Protein 1ZC3 (pdb70)

Secondary structure (DSSP, 8-state):
---EEEEEEE-STTSSHHHHHHHHHHS---SS----SEEEEEEEEEETTEEEEEEEEEE-S--S-HHHHHHHHHT-SEEEEEEETT-HHHHHHHHHHHHHHHHHHT-TT--EEEEEE-GGGGGG--S-HHHHHHHHHHTT-EEEE--TTT-TTHHHHHHHHHHHHHHHHHH--/---EEEEEEEEEEETTT--EEEEEEEEEESSEEEEEEEE--TTS-EEEEEEEETTT-EEEEEPPBTTBSSEEEEEETTEEEEEE-SSHHHHHHHHHHHHHHHHHHHHH-/---EEEEEEE--TTSSHHHHHHHHHHS---SS----SEEEEEEEEEETTEEEEEEEEEE-S--S-HHHHHHHHHT-SEEEEEEETT-HHHHHTHHHHHHHHHHHHT-SS--EEEEEE-TT-GGG--S-HHHHHHHHHHHT-EEEE--TTT-TTHHHHHHHHHHHHHHHHHHH-/---EEEEEEEEEE-TTT--EEEEEEEEEESSEEEEEEEE--TT--EEEEEEEETTT-EEEEE--BTTB-SEEEEEETTEEEEEE-SSHHHHHHHHHHHHHHHHHHHTT-

Structure (mmCIF, N/CA/C/O backbone):
data_1ZC3
#
_entry.id   1ZC3
#
_cell.length_a   52.469
_cell.length_b   113.795
_cell.length_c   71.012
_cell.angle_alpha   90.00
_cell.angle_beta   102.86
_cell.angle_gamma   90.00
#
_symmetry.space_group_name_H-M   'P 1 21 1'
#
loop_
_entity.id
_entity.type
_entity.pdbx_description
1 polymer 'Ras-related protein Ral-A'
2 polymer 'exocyst complex protein Exo84'
3 non-polymer 'MAGNESIUM ION'
4 non-polymer 'PHOSPHOAMINOPHOSPHONIC ACID-GUANYLATE ESTER'
5 water water
#
loop_
_atom_site.group_PDB
_atom_site.id
_atom_site.type_symbol
_atom_site.label_atom_id
_atom_site.label_alt_id
_atom_site.label_comp_id
_atom_site.label_asym_id
_atom_site.label_entity_id
_atom_site.label_seq_id
_atom_site.pdbx_PDB_ins_code
_atom_site.Cartn_x
_atom_site.Cartn_y
_atom_site.Cartn_z
_atom_site.occupancy
_atom_site.B_iso_or_equiv
_atom_site.auth_seq_id
_atom_site.auth_comp_id
_atom_site.auth_asym_id
_atom_site.auth_atom_id
_atom_site.pdbx_PDB_model_num
ATOM 1 N N . SER A 1 3 ? 45.139 71.600 43.654 1.00 65.41 11 SER A N 1
ATOM 2 C CA . SER A 1 3 ? 45.657 70.426 42.883 1.00 64.30 11 SER A CA 1
ATOM 3 C C . SER A 1 3 ? 46.393 70.854 41.615 1.00 62.50 11 SER A C 1
ATOM 4 O O . SER A 1 3 ? 45.925 71.730 40.887 1.00 62.72 11 SER A O 1
ATOM 7 N N . LEU A 1 4 ? 47.544 70.232 41.360 1.00 59.46 12 LEU A N 1
ATOM 8 C CA . LEU A 1 4 ? 48.348 70.527 40.168 1.00 54.50 12 LEU A CA 1
ATOM 9 C C . LEU A 1 4 ? 47.514 70.439 38.875 1.00 49.84 12 LEU A C 1
ATOM 10 O O . LEU A 1 4 ? 46.767 69.481 38.668 1.00 51.65 12 LEU A O 1
ATOM 15 N N . ALA A 1 5 ? 47.636 71.440 38.008 1.00 42.52 13 ALA A N 1
ATOM 16 C CA . ALA A 1 5 ? 46.903 71.424 36.754 1.00 32.97 13 ALA A CA 1
ATOM 17 C C . ALA A 1 5 ? 47.482 70.269 35.924 1.00 29.90 13 ALA A C 1
ATOM 18 O O . ALA A 1 5 ? 48.536 69.712 36.257 1.00 23.94 13 ALA A O 1
ATOM 20 N N . LEU A 1 6 ? 46.780 69.913 34.855 1.00 24.69 14 LEU A N 1
ATOM 21 C CA . LEU A 1 6 ? 47.184 68.819 33.983 1.00 20.72 14 LEU A CA 1
ATOM 22 C C . LEU A 1 6 ? 46.935 69.244 32.536 1.00 22.45 14 LEU A C 1
ATOM 23 O O . LEU A 1 6 ? 45.800 69.483 32.141 1.00 22.75 14 LEU A O 1
ATOM 28 N N . HIS A 1 7 ? 48.004 69.362 31.759 1.00 20.06 15 HIS A N 1
ATOM 29 C CA . HIS A 1 7 ? 47.890 69.755 30.360 1.00 22.36 15 HIS A CA 1
ATOM 30 C C . HIS A 1 7 ? 48.108 68.532 29.490 1.00 21.43 15 HIS A C 1
ATOM 31 O O . HIS A 1 7 ? 49.183 67.931 29.500 1.00 22.02 15 HIS A O 1
ATOM 38 N N . LYS A 1 8 ? 47.088 68.180 28.719 1.00 22.78 16 LYS A N 1
ATOM 39 C CA . LYS A 1 8 ? 47.133 66.994 27.858 1.00 21.31 16 LYS A CA 1
ATOM 40 C C . LYS A 1 8 ? 47.586 67.310 26.441 1.00 22.30 16 LYS A C 1
ATOM 41 O O . LYS A 1 8 ? 46.873 67.985 25.684 1.00 21.95 16 LYS A O 1
ATOM 47 N N . VAL A 1 9 ? 48.771 66.816 26.086 1.00 18.81 17 VAL A N 1
ATOM 48 C CA . VAL A 1 9 ? 49.351 67.047 24.763 1.00 17.62 17 VAL A CA 1
ATOM 49 C C . VAL A 1 9 ? 49.250 65.799 23.893 1.00 20.63 17 VAL A C 1
ATOM 50 O O . VAL A 1 9 ? 49.450 64.680 24.381 1.00 20.51 17 VAL A O 1
ATOM 54 N N . ILE A 1 10 ? 48.958 65.993 22.609 1.00 18.97 18 ILE A N 1
ATOM 55 C CA . ILE A 1 10 ? 48.859 64.870 21.665 1.00 21.48 18 ILE A CA 1
ATOM 56 C C . ILE A 1 10 ? 49.869 65.087 20.552 1.00 22.29 18 ILE A C 1
ATOM 57 O O . ILE A 1 10 ? 49.875 66.153 19.919 1.00 20.58 18 ILE A O 1
ATOM 62 N N . MET A 1 11 ? 50.732 64.100 20.319 1.00 19.57 19 MET A N 1
ATOM 63 C CA . MET A 1 11 ? 51.709 64.210 19.237 1.00 23.24 19 MET A CA 1
ATOM 64 C C . MET A 1 11 ? 51.010 63.744 17.962 1.00 23.54 19 MET A C 1
ATOM 65 O O . MET A 1 11 ? 50.418 62.666 17.933 1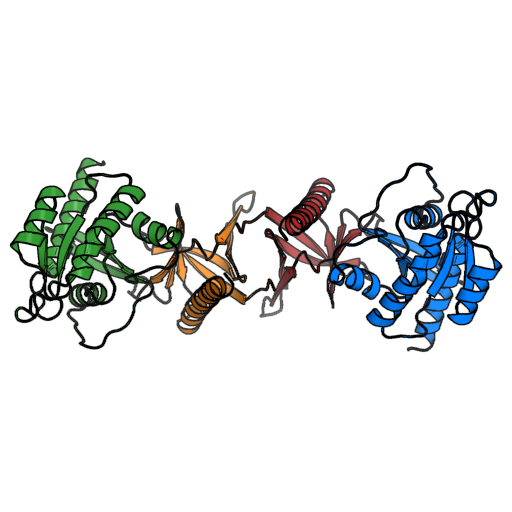.00 24.78 19 MET A O 1
ATOM 70 N N . VAL A 1 12 ? 51.065 64.556 16.915 1.00 26.35 20 VAL A N 1
ATOM 71 C CA . VAL A 1 12 ? 50.427 64.203 15.647 1.00 27.20 20 VAL A CA 1
ATOM 72 C C . VAL A 1 12 ? 51.410 64.390 14.492 1.00 28.83 20 VAL A C 1
ATOM 73 O O . VAL A 1 12 ? 52.253 65.294 14.531 1.00 28.60 20 VAL A O 1
ATOM 77 N N . GLY A 1 13 ? 51.306 63.525 13.480 1.00 28.94 21 GLY A N 1
ATOM 78 C CA . GLY A 1 13 ? 52.185 63.613 12.325 1.00 28.55 21 GLY A CA 1
ATOM 79 C C . GLY A 1 13 ? 52.435 62.284 11.631 1.00 30.12 21 GLY A C 1
ATOM 80 O O . GLY A 1 13 ? 52.244 61.227 12.228 1.00 29.03 21 GLY A O 1
ATOM 81 N N . SER A 1 14 ? 52.872 62.352 10.370 1.00 29.65 22 SER A N 1
ATOM 82 C CA . SER A 1 14 ? 53.160 61.170 9.559 1.00 29.84 22 SER A CA 1
ATOM 83 C C . SER A 1 14 ? 54.195 60.276 10.226 1.00 28.63 22 SER A C 1
ATOM 84 O O . SER A 1 14 ? 54.925 60.711 11.117 1.00 28.17 22 SER A O 1
ATOM 87 N N . GLY A 1 15 ? 54.263 59.029 9.770 1.00 30.29 23 GLY A N 1
ATOM 88 C CA . GLY A 1 15 ? 55.220 58.092 10.328 1.00 30.66 23 GLY A CA 1
ATOM 89 C C . GLY A 1 15 ? 56.648 58.562 10.119 1.00 33.58 23 GLY A C 1
ATOM 90 O O . GLY A 1 15 ? 56.981 59.126 9.073 1.00 31.84 23 GLY A O 1
ATOM 91 N N . GLY A 1 16 ? 57.491 58.352 11.127 1.00 32.83 24 GLY A N 1
ATOM 92 C CA . GLY A 1 16 ? 58.886 58.739 11.016 1.00 32.18 24 GLY A CA 1
ATOM 93 C C . GLY A 1 16 ? 59.284 60.197 11.213 1.00 29.21 24 GLY A C 1
ATOM 94 O O . GLY A 1 16 ? 60.475 60.495 11.231 1.00 31.17 24 GLY A O 1
ATOM 95 N N . VAL A 1 17 ? 58.336 61.113 11.368 1.00 25.85 25 VAL A N 1
ATOM 96 C CA . VAL A 1 17 ? 58.727 62.511 11.537 1.00 26.65 25 VAL A CA 1
ATOM 97 C C . VAL A 1 17 ? 59.467 62.842 12.839 1.00 26.66 25 VAL A C 1
ATOM 98 O O . VAL A 1 17 ? 60.082 63.903 12.938 1.00 28.65 25 VAL A O 1
ATOM 102 N N . GLY A 1 18 ? 59.406 61.954 13.831 1.00 28.23 26 GLY A N 1
ATOM 103 C CA . GLY A 1 18 ? 60.101 62.202 15.089 1.00 28.48 26 GLY A CA 1
ATOM 104 C C . GLY A 1 18 ? 59.207 62.494 16.290 1.00 30.07 26 GLY A C 1
ATOM 105 O O . GLY A 1 18 ? 59.645 63.107 17.266 1.00 26.77 26 GLY A O 1
ATOM 106 N N . LYS A 1 19 ? 57.954 62.053 16.237 1.00 28.74 27 LYS A N 1
ATOM 107 C CA . LYS A 1 19 ? 57.027 62.293 17.341 1.00 25.62 27 LYS A CA 1
ATOM 108 C C . LYS A 1 19 ? 57.540 61.637 18.633 1.00 26.21 27 LYS A C 1
ATOM 109 O O . LYS A 1 19 ? 57.554 62.260 19.700 1.00 21.21 27 LYS A O 1
ATOM 115 N N . SER A 1 20 ? 57.978 60.385 18.527 1.00 24.70 28 SER A N 1
ATOM 116 C CA . SER A 1 20 ? 58.472 59.668 19.697 1.00 26.73 28 SER A CA 1
ATOM 117 C C . SER A 1 20 ? 59.790 60.228 20.201 1.00 25.34 28 SER A C 1
ATOM 118 O O . SER A 1 20 ? 60.024 60.312 21.415 1.00 24.61 28 SER A O 1
ATOM 121 N N . ALA A 1 21 ? 60.655 60.608 19.266 1.00 24.59 29 ALA A N 1
ATOM 122 C CA . ALA A 1 21 ? 61.961 61.146 19.624 1.00 24.37 29 ALA A CA 1
ATOM 123 C C . ALA A 1 21 ? 61.805 62.459 20.385 1.00 22.47 29 ALA A C 1
ATOM 124 O O . ALA A 1 21 ? 62.499 62.695 21.363 1.00 21.89 29 ALA A O 1
ATOM 126 N N . LEU A 1 22 ? 60.893 63.314 19.932 1.00 21.19 30 LEU A N 1
ATOM 127 C CA . LEU A 1 22 ? 60.670 64.580 20.615 1.00 21.67 30 LEU A CA 1
ATOM 128 C C . LEU A 1 22 ? 60.185 64.303 22.041 1.00 21.72 30 LEU A C 1
ATOM 129 O O . LEU A 1 22 ? 60.666 64.912 23.002 1.00 21.18 30 LEU A O 1
ATOM 134 N N . THR A 1 23 ? 59.247 63.370 22.171 1.00 21.56 31 THR A N 1
ATOM 135 C CA . THR A 1 23 ? 58.681 63.007 23.467 1.00 21.59 31 THR A CA 1
ATOM 136 C C . THR A 1 23 ? 59.740 62.479 24.429 1.00 21.75 31 THR A C 1
ATOM 137 O O . THR A 1 23 ? 59.816 62.905 25.577 1.00 22.42 31 THR A O 1
ATOM 141 N N . LEU A 1 24 ? 60.554 61.546 23.948 1.00 22.06 32 LEU A N 1
ATOM 142 C CA . LEU A 1 24 ? 61.569 60.932 24.779 1.00 21.70 32 LEU A CA 1
ATOM 143 C C . LEU A 1 24 ? 62.706 61.877 25.140 1.00 19.45 32 LEU A C 1
ATOM 144 O O . LEU A 1 24 ? 63.313 61.736 26.205 1.00 18.34 32 LEU A O 1
ATOM 149 N N . GLN A 1 25 ? 63.007 62.827 24.265 1.00 22.51 33 GLN A N 1
ATOM 150 C CA . GLN A 1 25 ? 64.064 63.797 24.566 1.00 22.98 33 GLN A CA 1
ATOM 151 C C . GLN A 1 25 ? 63.539 64.681 25.695 1.00 23.52 33 GLN A C 1
ATOM 152 O O . GLN A 1 25 ? 64.232 64.948 26.678 1.00 25.46 33 GLN A O 1
ATOM 158 N N . PHE A 1 26 ? 62.298 65.135 25.550 1.00 24.50 34 PHE A N 1
ATOM 159 C CA . PHE A 1 26 ? 61.683 65.986 26.563 1.00 22.72 34 PHE A CA 1
ATOM 160 C C . PHE A 1 26 ? 61.533 65.275 27.919 1.00 21.21 34 PHE A C 1
ATOM 161 O O . PHE A 1 26 ? 61.861 65.830 28.968 1.00 21.42 34 PHE A O 1
ATOM 169 N N . MET A 1 27 ? 61.053 64.040 27.888 1.00 20.63 35 MET A N 1
ATOM 170 C CA . MET A 1 27 ? 60.829 63.259 29.102 1.00 22.33 35 MET A CA 1
ATOM 171 C C . MET A 1 27 ? 62.080 62.787 29.824 1.00 24.64 35 MET A C 1
ATOM 172 O O . MET A 1 27 ? 62.196 62.904 31.049 1.00 24.82 35 MET A O 1
ATOM 177 N N . TYR A 1 28 ? 63.012 62.239 29.059 1.00 26.22 36 TYR A N 1
ATOM 178 C CA . TYR A 1 28 ? 64.190 61.645 29.658 1.00 28.92 36 TYR A CA 1
ATOM 179 C C . TYR A 1 28 ? 65.551 62.119 29.184 1.00 30.93 36 TYR A C 1
ATOM 180 O O . TYR A 1 28 ? 66.566 61.546 29.573 1.00 27.35 36 TYR A O 1
ATOM 189 N N . ASP A 1 29 ? 65.584 63.154 28.355 1.00 30.18 37 ASP A N 1
ATOM 190 C CA . ASP A 1 29 ? 66.860 63.639 27.850 1.00 35.62 37 ASP A CA 1
ATOM 191 C C . ASP A 1 29 ? 67.612 62.593 27.046 1.00 36.46 37 ASP A C 1
ATOM 192 O O . ASP A 1 29 ? 68.835 62.619 27.010 1.00 35.25 37 ASP A O 1
ATOM 197 N N . GLU A 1 30 ? 66.896 61.679 26.401 1.00 36.49 38 GLU A N 1
ATOM 198 C CA . GLU A 1 30 ? 67.560 60.665 25.595 1.00 38.34 38 GLU A CA 1
ATOM 199 C C . GLU A 1 30 ? 67.148 60.714 24.117 1.00 39.99 38 GLU A C 1
ATOM 200 O O . GLU A 1 30 ? 66.082 61.235 23.770 1.00 36.11 38 GLU A O 1
ATOM 206 N N . PHE A 1 31 ? 68.010 60.175 23.255 1.00 37.21 39 PHE A N 1
ATOM 207 C CA . PHE A 1 31 ? 67.758 60.112 21.819 1.00 38.82 39 PHE A CA 1
ATOM 208 C C . PHE A 1 31 ? 68.539 58.960 21.215 1.00 41.50 39 PHE A C 1
ATOM 209 O O . PHE A 1 31 ? 69.736 58.820 21.464 1.00 41.87 39 PHE A O 1
ATOM 217 N N . VAL A 1 32 ? 67.857 58.136 20.428 1.00 41.44 40 VAL A N 1
ATOM 218 C CA . VAL A 1 32 ? 68.494 57.002 19.766 1.00 43.49 40 VAL A CA 1
ATOM 219 C C . VAL A 1 32 ? 68.246 57.096 18.268 1.00 44.53 40 VAL A C 1
ATOM 220 O O . VAL A 1 32 ? 67.201 57.572 17.824 1.00 40.81 40 VAL A O 1
ATOM 224 N N . GLU A 1 33 ? 69.210 56.631 17.488 1.00 46.66 41 GLU A N 1
ATOM 225 C CA . GLU A 1 33 ? 69.097 56.696 16.043 1.00 48.69 41 GLU A CA 1
ATOM 226 C C . GLU A 1 33 ? 68.156 55.645 15.448 1.00 49.41 41 GLU A C 1
ATOM 227 O O . GLU A 1 33 ? 67.583 55.863 14.385 1.00 47.33 41 GLU A O 1
ATOM 233 N N . ASP A 1 34 ? 67.965 54.521 16.13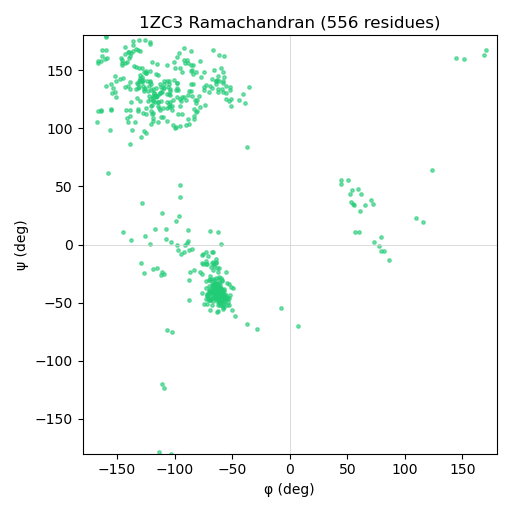3 1.00 52.14 42 ASP A N 1
ATOM 234 C CA . ASP A 1 34 ? 67.101 53.467 15.594 1.00 57.99 42 ASP A CA 1
ATOM 235 C C . ASP A 1 34 ? 65.596 53.738 15.647 1.00 58.02 42 ASP A C 1
ATOM 236 O O . ASP A 1 34 ? 65.062 54.159 16.671 1.00 59.90 42 ASP A O 1
ATOM 241 N N . TYR A 1 35 ? 64.928 53.479 14.524 1.00 57.45 43 TYR A N 1
ATOM 242 C CA . TYR A 1 35 ? 63.487 53.686 14.369 1.00 57.49 43 TYR A CA 1
ATOM 243 C C . TYR A 1 35 ? 62.705 52.624 15.144 1.00 56.57 43 TYR A C 1
ATOM 244 O O . TYR A 1 35 ? 63.036 51.442 15.104 1.00 58.75 43 TYR A O 1
ATOM 253 N N . GLU A 1 36 ? 61.653 53.055 15.831 1.00 55.64 44 GLU A N 1
ATOM 254 C CA . GLU A 1 36 ? 60.833 52.163 16.643 1.00 55.35 44 GLU A CA 1
ATOM 255 C C . GLU A 1 36 ? 59.337 52.474 16.489 1.00 52.67 44 GLU A C 1
ATOM 256 O O . GLU A 1 36 ? 58.774 53.226 17.280 1.00 48.49 44 GLU A O 1
ATOM 262 N N . PRO A 1 37 ? 58.677 51.887 15.472 1.00 51.10 45 PRO A N 1
ATOM 263 C CA . PRO A 1 37 ? 57.248 52.116 15.230 1.00 49.52 45 PRO A CA 1
ATOM 264 C C . PRO A 1 37 ? 56.426 52.073 16.513 1.00 45.67 45 PRO A C 1
ATOM 265 O O . PRO A 1 37 ? 56.454 51.103 17.269 1.00 45.59 45 PRO A O 1
ATOM 269 N N . THR A 1 38 ? 55.700 53.156 16.746 1.00 40.66 46 THR A N 1
ATOM 270 C CA . THR A 1 38 ? 54.882 53.306 17.944 1.00 35.70 46 THR A CA 1
ATOM 271 C C . THR A 1 38 ? 53.440 52.853 17.725 1.00 34.14 46 THR A C 1
ATOM 272 O O . THR A 1 38 ? 52.927 52.970 16.623 1.00 35.66 46 THR A O 1
ATOM 276 N N . LYS A 1 39 ? 52.797 52.337 18.773 1.00 34.08 47 LYS A N 1
ATOM 277 C CA . LYS A 1 39 ? 51.382 52.004 18.680 1.00 31.62 47 LYS A CA 1
ATOM 278 C C . LYS A 1 39 ? 50.717 53.174 19.408 1.00 28.57 47 LYS A C 1
ATOM 279 O O . LYS A 1 39 ? 50.169 54.071 18.771 1.00 28.69 47 LYS A O 1
ATOM 285 N N . ALA A 1 40 ? 50.799 53.171 20.743 1.00 26.85 48 ALA A N 1
ATOM 286 C CA . ALA A 1 40 ? 50.224 54.240 21.577 1.00 26.10 48 ALA A CA 1
ATOM 287 C C . ALA A 1 40 ? 50.807 54.185 22.989 1.00 22.90 48 ALA A C 1
ATOM 288 O O . ALA A 1 40 ? 50.603 53.214 23.720 1.00 20.67 48 ALA A O 1
ATOM 290 N N . ASP A 1 41 ? 51.535 55.235 23.360 1.00 22.71 49 ASP A N 1
ATOM 291 C CA . ASP A 1 41 ? 52.166 55.323 24.680 1.00 22.33 49 ASP A CA 1
ATOM 292 C C . ASP A 1 41 ? 51.801 56.639 25.362 1.00 22.68 49 ASP A C 1
ATOM 293 O O . ASP A 1 41 ? 51.767 57.679 24.714 1.00 21.43 49 ASP A O 1
ATOM 298 N N . SER A 1 42 ? 51.546 56.569 26.668 1.00 20.04 50 SER A N 1
ATOM 299 C CA . SER A 1 42 ? 51.174 57.733 27.475 1.00 24.02 50 SER A CA 1
ATOM 300 C C . SER A 1 42 ? 52.288 58.037 28.475 1.00 21.62 50 SER A C 1
ATOM 301 O O . SER A 1 42 ? 52.768 57.139 29.175 1.00 21.16 50 SER A O 1
ATOM 304 N N . TYR A 1 43 ? 52.697 59.301 28.529 1.00 19.90 51 TYR A N 1
ATOM 305 C CA . TYR A 1 43 ? 53.763 59.741 29.428 1.00 20.79 51 TYR A CA 1
ATOM 306 C C . TYR A 1 43 ? 53.248 60.885 30.298 1.00 23.98 51 TYR A C 1
ATOM 307 O O . TYR A 1 43 ? 52.403 61.670 29.854 1.00 23.89 51 TYR A O 1
ATOM 316 N N . ARG A 1 44 ? 53.739 60.973 31.534 1.00 20.66 52 ARG A N 1
ATOM 317 C CA . ARG A 1 44 ? 53.336 62.070 32.411 1.00 26.47 52 ARG A CA 1
ATOM 318 C C . ARG A 1 44 ? 54.559 62.575 33.181 1.00 27.52 52 ARG A C 1
ATOM 319 O O . ARG A 1 44 ? 55.405 61.786 33.605 1.00 29.42 52 ARG A O 1
ATOM 327 N N . LYS A 1 45 ? 54.667 63.890 33.343 1.00 23.93 53 LYS A N 1
ATOM 328 C CA . LYS A 1 45 ? 55.827 64.459 34.026 1.00 26.23 53 LYS A CA 1
ATOM 329 C C . LYS A 1 45 ? 55.465 65.719 34.786 1.00 25.74 53 LYS A C 1
ATOM 330 O O . LYS A 1 45 ? 54.650 66.527 34.323 1.00 22.22 53 LYS A O 1
ATOM 336 N N . LYS A 1 46 ? 56.073 65.889 35.955 1.00 24.87 54 LYS A N 1
ATOM 337 C CA . LYS A 1 46 ? 55.824 67.081 36.749 1.00 30.27 54 LYS A CA 1
ATOM 338 C C . LYS A 1 46 ? 56.803 68.141 36.274 1.00 27.89 54 LYS A C 1
ATOM 339 O O . LYS A 1 46 ? 57.982 67.871 36.112 1.00 29.52 54 LYS A O 1
ATOM 345 N N . VAL A 1 47 ? 56.304 69.339 36.018 1.00 24.33 55 VAL A N 1
ATOM 346 C CA . VAL A 1 47 ? 57.163 70.419 35.569 1.00 24.72 55 VAL A CA 1
ATOM 347 C C . VAL A 1 47 ? 56.726 71.698 36.246 1.00 25.46 55 VAL A C 1
ATOM 348 O O . VAL A 1 47 ? 55.640 71.764 36.828 1.00 22.38 55 VAL A O 1
ATOM 352 N N . VAL A 1 48 ? 57.580 72.711 36.179 1.00 23.28 56 VAL A N 1
ATOM 353 C CA . VAL A 1 48 ? 57.243 73.992 36.768 1.00 24.37 56 VAL A CA 1
ATOM 354 C C . VAL A 1 48 ? 56.936 74.900 35.592 1.00 25.15 56 VAL A C 1
ATOM 355 O O . VAL A 1 48 ? 57.800 75.141 34.742 1.00 23.62 56 VAL A O 1
ATOM 359 N N . LEU A 1 49 ? 55.696 75.374 35.530 1.00 23.51 57 LEU A N 1
ATOM 360 C CA . LEU A 1 49 ? 55.266 76.255 34.450 1.00 24.13 57 LEU A CA 1
ATOM 361 C C . LEU A 1 49 ? 55.006 77.636 35.046 1.00 24.85 57 LEU A C 1
ATOM 362 O O . LEU A 1 49 ? 54.051 77.819 35.798 1.00 23.48 57 LEU A O 1
ATOM 367 N N . ASP A 1 50 ? 55.868 78.594 34.712 1.00 26.77 58 ASP A N 1
ATOM 368 C CA . ASP A 1 50 ? 55.749 79.966 35.204 1.00 28.50 58 ASP A CA 1
ATOM 369 C C . ASP A 1 50 ? 55.442 80.043 36.687 1.00 27.39 58 ASP A C 1
ATOM 370 O O . ASP A 1 50 ? 54.457 80.652 37.106 1.00 29.90 58 ASP A O 1
ATOM 375 N N . GLY A 1 51 ? 56.295 79.400 37.473 1.00 27.01 59 GLY A N 1
ATOM 376 C CA . GLY A 1 51 ? 56.139 79.412 38.910 1.00 27.52 59 GLY A CA 1
ATOM 377 C C . GLY A 1 51 ? 55.228 78.352 39.490 1.00 28.71 59 GLY A C 1
ATOM 378 O O . GLY A 1 51 ? 55.256 78.133 40.693 1.00 30.06 59 GLY A O 1
ATOM 379 N N . GLU A 1 52 ? 54.438 77.687 38.653 1.00 29.37 60 GLU A N 1
ATOM 380 C CA . GLU A 1 52 ? 53.496 76.670 39.133 1.00 32.01 60 GLU A CA 1
ATOM 381 C C . GLU A 1 52 ? 53.917 75.233 38.854 1.00 28.46 60 GLU A C 1
ATOM 382 O O . GLU A 1 52 ? 54.357 74.912 37.762 1.00 28.43 60 GLU A O 1
ATOM 388 N N . GLU A 1 53 ? 53.775 74.369 39.847 1.00 28.50 61 GLU A N 1
ATOM 389 C CA . GLU A 1 53 ? 54.095 72.960 39.661 1.00 30.32 61 GLU A CA 1
ATOM 390 C C . GLU A 1 53 ? 52.874 72.365 38.967 1.00 27.56 61 GLU A C 1
ATOM 391 O O . GLU A 1 53 ? 51.789 72.351 39.534 1.00 24.60 61 GLU A O 1
ATOM 397 N N . VAL A 1 54 ? 53.040 71.904 37.736 1.00 26.95 62 VAL A N 1
ATOM 398 C CA . VAL A 1 54 ? 51.924 71.317 37.002 1.00 24.61 62 VAL A CA 1
ATOM 399 C C . VAL A 1 54 ? 52.378 69.980 36.420 1.00 23.91 62 VAL A C 1
ATOM 400 O O . VAL A 1 54 ? 53.552 69.598 36.549 1.00 20.74 62 VAL A O 1
ATOM 404 N N . GLN A 1 55 ? 51.452 69.264 35.793 1.00 20.00 63 GLN A N 1
ATOM 405 C CA . GLN A 1 55 ? 51.807 68.007 35.168 1.00 21.69 63 GLN A CA 1
ATOM 406 C C . GLN A 1 55 ? 51.466 68.074 33.695 1.00 21.35 63 GLN A C 1
ATOM 407 O O . GLN A 1 55 ? 50.436 68.632 33.306 1.00 18.97 63 GLN A O 1
ATOM 413 N N . ILE A 1 56 ? 52.339 67.511 32.869 1.00 18.02 64 ILE A N 1
ATOM 414 C CA . ILE A 1 56 ? 52.070 67.488 31.444 1.00 17.21 64 ILE A CA 1
ATOM 415 C C . ILE A 1 56 ? 51.863 66.015 31.114 1.00 19.04 64 ILE A C 1
ATOM 416 O O . ILE A 1 56 ? 52.560 65.164 31.653 1.00 17.74 64 ILE A O 1
ATOM 421 N N . ASP A 1 57 ? 50.869 65.723 30.284 1.00 16.44 65 ASP A N 1
ATOM 422 C CA . ASP A 1 57 ? 50.583 64.349 29.868 1.00 20.75 65 ASP A CA 1
ATOM 423 C C . ASP A 1 57 ? 50.790 64.339 28.352 1.00 18.72 65 ASP A C 1
ATOM 424 O O . ASP A 1 57 ? 50.282 65.205 27.647 1.00 19.52 65 ASP A O 1
ATOM 429 N N . ILE A 1 58 ? 51.557 63.385 27.847 1.00 18.96 66 ILE A N 1
ATOM 430 C CA . ILE A 1 58 ? 51.811 63.337 26.409 1.00 19.37 66 ILE A CA 1
ATOM 431 C C . ILE A 1 58 ? 51.382 61.989 25.831 1.00 21.35 66 ILE A C 1
ATOM 432 O O . ILE A 1 58 ? 51.819 60.943 26.307 1.00 19.25 66 ILE A O 1
ATOM 437 N N . LEU A 1 59 ? 50.505 62.026 24.833 1.00 19.31 67 LEU A N 1
ATOM 438 C CA . LEU A 1 59 ? 50.056 60.810 24.181 1.00 19.98 67 LEU A CA 1
ATOM 439 C C . LEU A 1 59 ? 50.828 60.763 22.871 1.00 21.60 67 LEU A C 1
ATOM 440 O O . LEU A 1 59 ? 50.737 61.666 22.046 1.00 20.36 67 LEU A O 1
ATOM 445 N N . ASP A 1 60 ? 51.607 59.705 22.717 1.00 21.22 68 ASP A N 1
ATOM 446 C CA . ASP A 1 60 ? 52.445 59.495 21.559 1.00 23.11 68 ASP A CA 1
ATOM 447 C C . ASP A 1 60 ? 51.902 58.275 20.821 1.00 25.90 68 ASP A C 1
ATOM 448 O O . ASP A 1 60 ? 51.888 57.178 21.373 1.00 26.03 68 ASP A O 1
ATOM 453 N N . THR A 1 61 ? 51.459 58.461 19.584 1.00 25.23 69 THR A N 1
ATOM 454 C CA . THR A 1 61 ? 50.898 57.347 18.828 1.00 29.81 69 THR A CA 1
ATOM 455 C C . THR A 1 61 ? 51.469 57.241 17.424 1.00 29.96 69 THR A C 1
ATOM 456 O O . THR A 1 61 ? 52.127 58.159 16.939 1.00 28.12 69 THR A O 1
ATOM 460 N N . ALA A 1 62 ? 51.200 56.109 16.778 1.00 32.34 70 ALA A N 1
ATOM 461 C CA . ALA A 1 62 ? 51.674 55.841 15.417 1.00 34.08 70 ALA A CA 1
ATOM 462 C C . ALA A 1 62 ? 51.196 56.898 14.437 1.00 32.33 70 ALA A C 1
ATOM 463 O O . ALA A 1 62 ? 50.114 57.464 14.595 1.00 33.99 70 ALA A O 1
ATOM 465 N N . GLY A 1 63 ? 52.005 57.161 13.418 1.00 31.37 71 GLY A N 1
ATOM 466 C CA . GLY A 1 63 ? 51.626 58.152 12.431 1.00 34.03 71 GLY A CA 1
ATOM 467 C C . GLY A 1 63 ? 50.451 57.682 11.593 1.00 41.24 71 GLY A C 1
ATOM 468 O O . GLY A 1 63 ? 49.756 58.482 10.972 1.00 42.29 71 GLY A O 1
ATOM 469 N N . LEU A 1 64 ? 50.213 56.378 11.593 1.00 44.34 72 LEU A N 1
ATOM 470 C CA . LEU A 1 64 ? 49.125 55.810 10.810 1.00 48.31 72 LEU A CA 1
ATOM 471 C C . LEU A 1 64 ? 48.235 54.876 11.622 1.00 44.76 72 LEU A C 1
ATOM 472 O O . LEU A 1 64 ? 48.723 53.918 12.205 1.00 43.79 72 LEU A O 1
ATOM 477 N N . GLU A 1 65 ? 46.936 55.162 11.666 1.00 45.05 73 GLU A N 1
ATOM 478 C CA . GLU A 1 65 ? 45.991 54.294 12.372 1.00 46.27 73 GLU A CA 1
ATOM 479 C C . GLU A 1 65 ? 44.929 53.846 11.384 1.00 46.04 73 GLU A C 1
ATOM 480 O O . GLU A 1 65 ? 44.311 54.667 10.707 1.00 46.69 73 GLU A O 1
ATOM 486 N N . ASP A 1 66 ? 44.722 52.536 11.314 1.00 47.10 74 ASP A N 1
ATOM 487 C CA . ASP A 1 66 ? 43.757 51.947 10.392 1.00 48.49 74 ASP A CA 1
ATOM 488 C C . ASP A 1 66 ? 42.329 52.444 10.545 1.00 45.72 74 ASP A C 1
ATOM 489 O O . ASP A 1 66 ? 41.667 52.744 9.547 1.00 46.50 74 ASP A O 1
ATOM 494 N N . TYR A 1 67 ? 41.853 52.525 11.785 1.00 39.58 75 TYR A N 1
ATOM 495 C CA . TYR A 1 67 ? 40.488 52.951 12.031 1.00 33.99 75 TYR A CA 1
ATOM 496 C C . TYR A 1 67 ? 40.357 54.413 12.402 1.00 34.64 75 TYR A C 1
ATOM 497 O O . TYR A 1 67 ? 40.997 54.883 13.344 1.00 37.44 75 TYR A O 1
ATOM 506 N N . ALA A 1 68 ? 39.504 55.123 11.670 1.00 32.12 76 ALA A N 1
ATOM 507 C CA . ALA A 1 68 ? 39.263 56.535 11.920 1.00 31.78 76 ALA A CA 1
ATOM 508 C C . ALA A 1 68 ? 38.679 56.748 13.315 1.00 31.81 76 ALA A C 1
ATOM 509 O O . ALA A 1 68 ? 39.017 57.721 13.994 1.00 29.31 76 ALA A O 1
ATOM 511 N N . ALA A 1 69 ? 37.809 55.837 13.747 1.00 28.68 77 ALA A N 1
ATOM 512 C CA . ALA A 1 69 ? 37.187 55.956 15.063 1.00 28.59 77 ALA A CA 1
ATOM 513 C C . ALA A 1 69 ? 38.229 55.907 16.182 1.00 25.09 77 ALA A C 1
ATOM 514 O O . ALA A 1 69 ? 38.089 56.598 17.185 1.00 26.14 77 ALA A O 1
ATOM 516 N N . ILE A 1 70 ? 39.262 55.092 16.006 1.00 24.85 78 ILE A N 1
ATOM 517 C CA . ILE A 1 70 ? 40.315 54.975 17.011 1.00 27.22 78 ILE A CA 1
ATOM 518 C C . ILE A 1 70 ? 41.130 56.270 17.044 1.00 29.08 78 ILE A C 1
ATOM 519 O O . ILE A 1 70 ? 41.389 56.824 18.113 1.00 25.51 78 ILE A O 1
ATOM 524 N N . ARG A 1 71 ? 41.519 56.748 15.866 1.00 27.50 79 ARG A N 1
ATOM 525 C CA . ARG A 1 71 ? 42.284 57.982 15.755 1.00 29.42 79 ARG A CA 1
ATOM 526 C C . ARG A 1 71 ? 41.533 59.124 16.442 1.00 28.89 79 ARG A C 1
ATOM 527 O O . ARG A 1 71 ? 42.124 59.894 17.205 1.00 30.86 79 ARG A O 1
ATOM 535 N N . ASP A 1 72 ? 40.233 59.225 16.182 1.00 24.60 80 ASP A N 1
ATOM 536 C CA . ASP A 1 72 ? 39.408 60.264 16.791 1.00 26.39 80 ASP A CA 1
ATOM 537 C C . ASP A 1 72 ? 39.421 60.162 18.317 1.00 24.07 80 ASP A C 1
ATOM 538 O O . ASP A 1 72 ? 39.390 61.181 19.017 1.00 25.23 80 ASP A O 1
ATOM 543 N N . ASN A 1 73 ? 39.436 58.938 18.836 1.00 24.68 81 ASN A N 1
ATOM 544 C CA . ASN A 1 73 ? 39.456 58.763 20.284 1.00 25.75 81 ASN A CA 1
ATOM 545 C C . ASN A 1 73 ? 40.779 59.285 20.871 1.00 26.49 81 ASN A C 1
ATOM 546 O O . ASN A 1 73 ? 40.801 59.864 21.960 1.00 27.92 81 ASN A O 1
ATOM 551 N N . TYR A 1 74 ? 41.873 59.103 20.141 1.00 26.83 82 TYR A N 1
ATOM 552 C CA . TYR A 1 74 ? 43.165 59.624 20.584 1.00 27.03 82 TYR A CA 1
ATOM 553 C C . TYR A 1 74 ? 43.088 61.152 20.663 1.00 29.28 82 TYR A C 1
ATOM 554 O O . TYR A 1 74 ? 43.365 61.760 21.697 1.00 26.76 82 TYR A O 1
ATOM 563 N N . PHE A 1 75 ? 42.741 61.757 19.529 1.00 27.91 83 PHE A N 1
ATOM 564 C CA . PHE A 1 75 ? 42.638 63.206 19.400 1.00 28.05 83 PHE A CA 1
ATOM 565 C C . PHE A 1 75 ? 41.698 63.824 20.422 1.00 29.20 83 PHE A C 1
ATOM 566 O O . PHE A 1 75 ? 42.015 64.842 21.037 1.00 27.34 83 PHE A O 1
ATOM 574 N N . ARG A 1 76 ? 40.536 63.200 20.601 1.00 27.13 84 ARG A N 1
ATOM 575 C CA . ARG A 1 76 ? 39.528 63.701 21.521 1.00 28.71 84 ARG A CA 1
ATOM 576 C C . ARG A 1 76 ? 39.988 63.761 22.974 1.00 26.62 84 ARG A C 1
ATOM 577 O O . ARG A 1 76 ? 39.505 64.586 23.745 1.00 27.60 84 ARG A O 1
ATOM 585 N N . SER A 1 77 ? 40.917 62.891 23.352 1.00 22.08 85 SER A N 1
ATOM 586 C CA . SER A 1 77 ? 41.409 62.874 24.725 1.00 22.54 85 SER A CA 1
ATOM 587 C C . SER A 1 77 ? 42.379 64.034 24.983 1.00 22.94 85 SER A C 1
ATOM 588 O O . SER A 1 77 ? 42.751 64.284 26.121 1.00 25.91 85 SER A O 1
ATOM 591 N N . GLY A 1 78 ? 42.774 64.745 23.933 1.00 24.69 86 GLY A N 1
ATOM 592 C CA . GLY A 1 78 ? 43.736 65.821 24.103 1.00 21.56 86 GLY A CA 1
ATOM 593 C C . GLY A 1 78 ? 43.216 67.236 24.211 1.00 25.40 86 GLY A C 1
ATOM 594 O O . GLY A 1 78 ? 42.082 67.538 23.825 1.00 21.35 86 GLY A O 1
ATOM 595 N N . GLU A 1 79 ? 44.064 68.115 24.740 1.00 23.89 87 GLU A N 1
ATOM 596 C CA . GLU A 1 79 ? 43.714 69.523 24.913 1.00 25.25 87 GLU A CA 1
ATOM 597 C C . GLU A 1 79 ? 44.536 70.398 23.973 1.00 24.99 87 GLU A C 1
ATOM 598 O O . GLU A 1 79 ? 44.111 71.491 23.596 1.00 27.25 87 GLU A O 1
ATOM 604 N N . GLY A 1 80 ? 45.714 69.911 23.596 1.00 21.68 88 GLY A N 1
ATOM 605 C CA . GLY A 1 80 ? 46.588 70.663 22.714 1.00 19.13 88 GLY A CA 1
ATOM 606 C C . GLY A 1 80 ? 47.342 69.711 21.819 1.00 18.70 88 GLY A C 1
ATOM 607 O O . GLY A 1 80 ? 47.542 68.549 22.163 1.00 20.13 88 GLY A O 1
ATOM 608 N N . PHE A 1 81 ? 47.794 70.203 20.679 1.00 20.34 89 PHE A N 1
ATOM 609 C CA . PHE A 1 81 ? 48.460 69.342 19.726 1.00 19.61 89 PHE A CA 1
ATOM 610 C C . PHE A 1 81 ? 49.769 69.859 19.154 1.00 21.90 89 PHE A C 1
ATOM 611 O O . PHE A 1 81 ? 49.882 71.024 18.832 1.00 25.21 89 PHE A O 1
ATOM 619 N N . LEU A 1 82 ? 50.744 68.971 19.021 1.00 20.36 90 LEU A N 1
ATOM 620 C CA . LEU A 1 82 ? 52.008 69.306 18.389 1.00 23.50 90 LEU A CA 1
ATOM 621 C C . LEU A 1 82 ? 51.897 68.601 17.046 1.00 25.92 90 LEU A C 1
ATOM 622 O O . LEU A 1 82 ? 51.962 67.368 16.976 1.00 26.00 90 LEU A O 1
ATOM 627 N N . CYS A 1 83 ? 51.691 69.380 15.992 1.00 24.95 91 CYS A N 1
ATOM 628 C CA . CYS A 1 83 ? 51.554 68.818 14.655 1.00 27.76 91 CYS A CA 1
ATOM 629 C C . CYS A 1 83 ? 52.948 68.778 14.073 1.00 25.45 91 CYS A C 1
ATOM 630 O O . CYS A 1 83 ? 53.490 69.799 13.648 1.00 28.01 91 CYS A O 1
ATOM 633 N N . VAL A 1 84 ? 53.523 67.587 14.070 1.00 26.50 92 VAL A N 1
ATOM 634 C CA . VAL A 1 84 ? 54.884 67.399 13.612 1.00 25.44 92 VAL A CA 1
ATOM 635 C C . VAL A 1 84 ? 55.074 66.904 12.185 1.00 28.42 92 VAL A C 1
ATOM 636 O O . VAL A 1 84 ? 54.361 66.028 11.714 1.00 28.10 92 VAL A O 1
ATOM 640 N N . PHE A 1 85 ? 56.056 67.488 11.509 1.00 28.11 93 PHE A N 1
ATOM 641 C CA . PHE A 1 85 ? 56.426 67.088 10.165 1.00 30.70 93 PHE A CA 1
ATOM 642 C C . PHE A 1 85 ? 57.951 67.190 10.144 1.00 31.41 93 PHE A C 1
ATOM 643 O O . PHE A 1 85 ? 58.549 67.876 10.978 1.00 31.37 93 PHE A O 1
ATOM 651 N N . SER A 1 86 ? 58.580 66.466 9.235 1.00 32.53 94 SER A N 1
ATOM 652 C CA . SER A 1 86 ? 60.031 66.487 9.125 1.00 33.62 94 SER A CA 1
ATOM 653 C C . SER A 1 86 ? 60.416 67.429 7.995 1.00 33.60 94 SER A C 1
ATOM 654 O O . SER A 1 86 ? 59.845 67.363 6.904 1.00 31.46 94 SER A O 1
ATOM 657 N N . ILE A 1 87 ? 61.377 68.309 8.252 1.00 30.05 95 ILE A N 1
ATOM 658 C CA . ILE A 1 87 ? 61.793 69.245 7.220 1.00 32.66 95 ILE A CA 1
ATOM 659 C C . ILE A 1 87 ? 62.451 68.547 6.028 1.00 33.44 95 ILE A C 1
ATOM 660 O O . ILE A 1 87 ? 62.572 69.132 4.953 1.00 35.61 95 ILE A O 1
ATOM 665 N N . THR A 1 88 ? 62.870 67.299 6.219 1.00 33.99 96 THR A N 1
ATOM 666 C CA . THR A 1 88 ? 63.524 66.544 5.156 1.00 36.23 96 THR A CA 1
ATOM 667 C C . THR A 1 88 ? 62.530 65.791 4.266 1.00 38.82 96 THR A C 1
ATOM 668 O O . THR A 1 88 ? 62.916 65.171 3.279 1.00 40.52 96 THR A O 1
ATOM 672 N N . GLU A 1 89 ? 61.249 65.839 4.610 1.00 40.67 97 GLU A N 1
ATOM 673 C CA . GLU A 1 89 ? 60.257 65.130 3.819 1.00 41.41 97 GLU A CA 1
ATOM 674 C C . GLU A 1 89 ? 59.031 65.998 3.537 1.00 40.52 97 GLU A C 1
ATOM 675 O O . GLU A 1 89 ? 58.192 66.231 4.414 1.00 38.42 97 GLU A O 1
ATOM 681 N N . MET A 1 90 ? 58.939 66.477 2.301 1.00 36.75 98 MET A N 1
ATOM 682 C CA . MET A 1 90 ? 57.838 67.330 1.880 1.00 36.91 98 MET A CA 1
ATOM 683 C C . MET A 1 90 ? 56.454 66.682 2.029 1.00 34.31 98 MET A C 1
ATOM 684 O O . MET A 1 90 ? 55.473 67.374 2.289 1.00 36.98 98 MET A O 1
ATOM 689 N N . GLU A 1 91 ? 56.362 65.364 1.886 1.00 34.90 99 GLU A N 1
ATOM 690 C CA . GLU A 1 91 ? 55.061 64.710 2.020 1.00 37.19 99 GLU A CA 1
ATOM 691 C C . GLU A 1 91 ? 54.533 64.755 3.458 1.00 36.00 99 GLU A C 1
ATOM 692 O O . GLU A 1 91 ? 53.322 64.813 3.673 1.00 34.18 99 GLU A O 1
ATOM 698 N N . SER A 1 92 ? 55.435 64.744 4.441 1.00 34.06 100 SER A N 1
ATOM 699 C CA . SER A 1 92 ? 55.019 64.830 5.845 1.00 31.96 100 SER A CA 1
ATOM 700 C C . SER A 1 92 ? 54.447 66.230 6.059 1.00 29.47 100 SER A C 1
ATOM 701 O O . SER A 1 92 ? 53.482 66.418 6.810 1.00 28.95 100 SER A O 1
ATOM 704 N N . PHE A 1 93 ? 55.029 67.210 5.369 1.00 26.38 101 PHE A N 1
ATOM 705 C CA . PHE A 1 93 ? 54.564 68.582 5.468 1.00 30.43 101 PHE A CA 1
ATOM 706 C C . PHE A 1 93 ? 53.181 68.706 4.844 1.00 33.40 101 PHE A C 1
ATOM 707 O O . PHE A 1 93 ? 52.311 69.415 5.359 1.00 34.78 101 PHE A O 1
ATOM 715 N N . ALA A 1 94 ? 52.983 68.005 3.733 1.00 36.12 102 ALA A N 1
ATOM 716 C CA . ALA A 1 94 ? 51.701 68.037 3.038 1.00 38.01 102 ALA A CA 1
ATOM 717 C C . ALA A 1 94 ? 50.632 67.375 3.903 1.00 37.55 102 ALA A C 1
ATOM 718 O O . ALA A 1 94 ? 49.482 67.815 3.938 1.00 37.66 102 ALA A O 1
ATOM 720 N N . ALA A 1 95 ? 51.030 66.332 4.622 1.00 35.27 103 ALA A N 1
ATOM 721 C CA . ALA A 1 95 ? 50.105 65.604 5.476 1.00 35.81 103 ALA A CA 1
ATOM 722 C C . ALA A 1 95 ? 49.515 66.421 6.631 1.00 34.99 103 ALA A C 1
ATOM 723 O O . ALA A 1 95 ? 48.466 66.067 7.169 1.00 35.38 103 ALA A O 1
ATOM 725 N N . THR A 1 96 ? 50.167 67.516 7.009 1.00 33.19 104 THR A N 1
ATOM 726 C CA . THR A 1 96 ? 49.681 68.308 8.133 1.00 32.85 104 THR A CA 1
ATOM 727 C C . THR A 1 96 ? 48.291 68.898 7.934 1.00 35.41 104 THR A C 1
ATOM 728 O O . THR A 1 96 ? 47.527 69.033 8.889 1.00 34.51 104 THR A O 1
ATOM 732 N N . ALA A 1 97 ? 47.954 69.252 6.700 1.00 37.60 105 ALA A N 1
ATOM 733 C CA . ALA A 1 97 ? 46.643 69.835 6.432 1.00 38.51 105 ALA A CA 1
ATOM 734 C C . ALA A 1 97 ? 45.511 68.937 6.939 1.00 37.80 105 ALA A C 1
ATOM 735 O O . ALA A 1 97 ? 44.627 69.391 7.680 1.00 36.92 105 ALA A O 1
ATOM 737 N N . ASP A 1 98 ? 45.541 67.664 6.554 1.00 36.77 106 ASP A N 1
ATOM 738 C CA . ASP A 1 98 ? 44.492 66.739 6.969 1.00 38.84 106 ASP A CA 1
ATOM 739 C C . ASP A 1 98 ? 44.492 66.519 8.478 1.00 38.15 106 ASP A C 1
ATOM 740 O O . ASP A 1 98 ? 43.429 66.500 9.102 1.00 37.17 106 ASP A O 1
ATOM 745 N N . PHE A 1 99 ? 45.679 66.340 9.061 1.00 36.85 107 PHE A N 1
ATOM 746 C CA . PHE A 1 99 ? 45.782 66.153 10.507 1.00 31.26 107 PHE A CA 1
ATOM 747 C C . PHE A 1 99 ? 45.052 67.307 11.180 1.00 29.54 107 PHE A C 1
ATOM 748 O O . PHE A 1 99 ? 44.268 67.096 12.095 1.00 30.95 107 PHE A O 1
ATOM 756 N N . ARG A 1 100 ? 45.300 68.528 10.716 1.00 26.84 108 ARG A N 1
ATOM 757 C CA . ARG A 1 100 ? 44.641 69.690 11.303 1.00 30.29 108 ARG A CA 1
ATOM 758 C C . ARG A 1 100 ? 43.121 69.627 11.104 1.00 32.03 108 ARG A C 1
ATOM 759 O O . ARG A 1 100 ? 42.355 69.911 12.030 1.00 32.47 108 ARG A O 1
ATOM 767 N N . GLU A 1 101 ? 42.678 69.254 9.905 1.00 35.40 109 GLU A N 1
ATOM 768 C CA . GLU A 1 101 ? 41.240 69.152 9.657 1.00 38.14 109 GLU A CA 1
ATOM 769 C C . GLU A 1 101 ? 40.626 68.165 10.644 1.00 36.19 109 GLU A C 1
ATOM 770 O O . GLU A 1 101 ? 39.639 68.469 11.320 1.00 37.12 109 GLU A O 1
ATOM 776 N N . GLN A 1 102 ? 41.218 66.978 10.727 1.00 32.91 110 GLN A N 1
ATOM 777 C CA . GLN A 1 102 ? 40.717 65.955 11.634 1.00 32.17 110 GLN A CA 1
ATOM 778 C C . GLN A 1 102 ? 40.660 66.441 13.085 1.00 32.57 110 GLN A C 1
ATOM 779 O O . GLN A 1 102 ? 39.711 66.124 13.821 1.00 32.19 110 GLN A O 1
ATOM 785 N N . ILE A 1 103 ? 41.662 67.221 13.492 1.00 29.39 111 ILE A N 1
ATOM 786 C CA . ILE A 1 103 ? 41.718 67.749 14.851 1.00 29.50 111 ILE A CA 1
ATOM 787 C C . ILE A 1 103 ? 40.622 68.786 15.112 1.00 30.48 111 ILE A C 1
ATOM 788 O O . ILE A 1 103 ? 39.950 68.742 16.144 1.00 28.74 111 ILE A O 1
ATOM 793 N N . LEU A 1 104 ? 40.459 69.728 14.187 1.00 33.61 112 LEU A N 1
ATOM 794 C CA . LEU A 1 104 ? 39.434 70.763 14.334 1.00 36.12 112 LEU A CA 1
ATOM 795 C C . LEU A 1 104 ? 38.036 70.142 14.416 1.00 35.08 112 LEU A C 1
ATOM 796 O O . LEU A 1 104 ? 37.199 70.588 15.201 1.00 36.24 112 LEU A O 1
ATOM 801 N N . ARG A 1 105 ? 37.800 69.108 13.615 1.00 34.39 113 ARG A N 1
ATOM 802 C CA . ARG A 1 105 ? 36.511 68.408 13.604 1.00 38.01 113 ARG A CA 1
ATOM 803 C C . ARG A 1 105 ? 36.210 67.730 14.948 1.00 36.29 113 ARG A C 1
ATOM 804 O O . ARG A 1 105 ? 35.193 68.001 15.588 1.00 34.61 113 ARG A O 1
ATOM 812 N N . VAL A 1 106 ? 37.109 66.844 15.365 1.00 35.95 114 VAL A N 1
ATOM 813 C CA . VAL A 1 106 ? 36.958 66.109 16.615 1.00 33.65 114 VAL A CA 1
ATOM 814 C C . VAL A 1 106 ? 36.813 67.044 17.811 1.00 36.35 114 VAL A C 1
ATOM 815 O O . VAL A 1 106 ? 35.982 66.811 18.700 1.00 34.19 114 VAL A O 1
ATOM 819 N N . LYS A 1 107 ? 37.618 68.104 17.830 1.00 35.65 115 LYS A N 1
ATOM 820 C CA . LYS A 1 107 ? 37.585 69.064 18.926 1.00 36.14 115 LYS A CA 1
ATOM 821 C C . LYS A 1 107 ? 36.485 70.118 18.767 1.00 39.44 115 LYS A C 1
ATOM 822 O O . LYS A 1 107 ? 36.061 70.729 19.751 1.00 38.44 115 LYS A O 1
ATOM 828 N N . GLU A 1 108 ? 36.027 70.331 17.535 1.00 43.22 116 GLU A N 1
ATOM 829 C CA . GLU A 1 108 ? 34.979 71.317 17.270 1.00 47.43 116 GLU A CA 1
ATOM 830 C C . GLU A 1 108 ? 35.377 72.677 17.839 1.00 48.35 116 GLU A C 1
ATOM 831 O O . GLU A 1 108 ? 34.578 73.345 18.495 1.00 45.70 116 GLU A O 1
ATOM 837 N N . ASP A 1 109 ? 36.617 73.080 17.577 1.00 50.40 117 ASP A N 1
ATOM 838 C CA . ASP A 1 109 ? 37.139 74.342 18.083 1.00 53.88 117 ASP A CA 1
ATOM 839 C C . ASP A 1 109 ? 38.287 74.866 17.213 1.00 55.23 117 ASP A C 1
ATOM 840 O O . ASP A 1 109 ? 39.345 74.244 17.120 1.00 55.50 117 ASP A O 1
ATOM 845 N N . GLU A 1 110 ? 38.058 76.018 16.584 1.00 55.17 118 GLU A N 1
ATOM 846 C CA . GLU A 1 110 ? 39.027 76.656 15.691 1.00 55.38 118 GLU A CA 1
ATOM 847 C C . GLU A 1 110 ? 40.283 77.141 16.387 1.00 52.44 118 GLU A C 1
ATOM 848 O O . GLU A 1 110 ? 41.355 77.187 15.786 1.00 53.17 118 GLU A O 1
ATOM 854 N N . ASN A 1 111 ? 40.140 77.528 17.648 1.00 52.34 119 ASN A N 1
ATOM 855 C CA . ASN A 1 111 ? 41.265 78.036 18.416 1.00 50.64 119 ASN A CA 1
ATOM 856 C C . ASN A 1 111 ? 41.923 76.966 19.269 1.00 45.95 119 ASN A C 1
ATOM 857 O O . ASN A 1 111 ? 42.558 77.279 20.275 1.00 44.41 119 ASN A O 1
ATOM 862 N N . VAL A 1 112 ? 41.771 75.705 18.876 1.00 41.76 120 VAL A N 1
ATOM 863 C CA . VAL A 1 112 ? 42.380 74.611 19.634 1.00 37.33 120 VAL A CA 1
ATOM 864 C C . VAL A 1 112 ? 43.898 74.832 19.713 1.00 30.81 120 VAL A C 1
ATOM 865 O O . VAL A 1 112 ? 44.530 75.141 18.710 1.00 30.57 120 VAL A O 1
ATOM 869 N N . PRO A 1 113 ? 44.488 74.724 20.920 1.00 30.01 121 PRO A N 1
ATOM 870 C CA . PRO A 1 113 ? 45.941 74.913 21.093 1.00 31.10 121 PRO A CA 1
ATOM 871 C C . PRO A 1 113 ? 46.648 73.995 20.115 1.00 30.01 121 PRO A C 1
ATOM 872 O O . PRO A 1 113 ? 46.451 72.783 20.141 1.00 30.19 121 PRO A O 1
ATOM 876 N N . PHE A 1 114 ? 47.486 74.578 19.270 1.00 28.29 122 PHE A N 1
ATOM 877 C CA . PHE A 1 114 ? 48.135 73.830 18.208 1.00 28.69 122 PHE A CA 1
ATOM 878 C C . PHE A 1 114 ? 49.438 74.513 17.800 1.00 31.29 122 PHE A C 1
ATOM 879 O O . PHE A 1 114 ? 49.505 75.735 17.693 1.00 29.44 122 PHE A O 1
ATOM 887 N N . LEU A 1 115 ? 50.476 73.722 17.580 1.00 28.97 123 LEU A N 1
ATOM 888 C CA . LEU A 1 115 ? 51.751 74.274 17.164 1.00 28.99 123 LEU A CA 1
ATOM 889 C C . LEU A 1 115 ? 52.217 73.449 15.974 1.00 28.97 123 LEU A C 1
ATOM 890 O O . LEU A 1 115 ? 52.107 72.226 15.991 1.00 28.45 123 LEU A O 1
ATOM 895 N N . LEU A 1 116 ? 52.700 74.105 14.924 1.00 26.27 124 LEU A N 1
ATOM 896 C CA . LEU A 1 116 ? 53.203 73.362 13.779 1.00 24.06 124 LEU A CA 1
ATOM 897 C C . LEU A 1 116 ? 54.686 73.187 14.073 1.00 25.52 124 LEU A C 1
ATOM 898 O O . LEU A 1 116 ? 55.386 74.168 14.343 1.00 25.60 124 LEU A O 1
ATOM 903 N N . VAL A 1 117 ? 55.160 71.946 14.027 1.00 26.04 125 VAL A N 1
ATOM 904 C CA . VAL A 1 117 ? 56.550 71.649 14.339 1.00 25.33 125 VAL A CA 1
ATOM 905 C C . VAL A 1 117 ? 57.350 71.029 13.199 1.00 28.14 125 VAL A C 1
ATOM 906 O O . VAL A 1 117 ? 56.977 69.985 12.667 1.00 28.50 125 VAL A O 1
ATOM 910 N N . GLY A 1 118 ? 58.451 71.680 12.831 1.00 27.00 126 GLY A N 1
ATOM 911 C CA . GLY A 1 118 ? 59.302 71.155 11.778 1.00 26.58 126 GLY A CA 1
ATOM 912 C C . GLY A 1 118 ? 60.476 70.498 12.478 1.00 25.98 126 GLY A C 1
ATOM 913 O O . GLY A 1 118 ? 61.381 71.179 12.957 1.00 29.34 126 GLY A O 1
ATOM 914 N N . ASN A 1 119 ? 60.466 69.176 12.548 1.00 25.49 127 ASN A N 1
ATOM 915 C CA . ASN A 1 119 ? 61.523 68.453 13.241 1.00 25.41 127 ASN A CA 1
ATOM 916 C C . ASN A 1 119 ? 62.674 68.042 12.328 1.00 30.28 127 ASN A C 1
ATOM 917 O O . ASN A 1 119 ? 62.568 68.137 11.102 1.00 28.26 127 ASN A O 1
ATOM 922 N N . LYS A 1 120 ? 63.762 67.573 12.948 1.00 27.88 128 LYS A N 1
ATOM 923 C CA . LYS A 1 120 ? 64.980 67.155 12.257 1.00 30.39 128 LYS A CA 1
ATOM 924 C C . LYS A 1 120 ? 65.741 68.346 11.668 1.00 31.15 128 LYS A C 1
ATOM 925 O O . LYS A 1 120 ? 66.314 68.251 10.576 1.00 31.47 128 LYS A O 1
ATOM 931 N N . SER A 1 121 ? 65.761 69.457 12.404 1.00 31.05 129 SER A N 1
ATOM 932 C CA . SER A 1 121 ? 66.449 70.672 11.953 1.00 33.33 129 SER A CA 1
ATOM 933 C C . SER A 1 121 ? 67.965 70.496 11.865 1.00 33.49 129 SER A C 1
ATOM 934 O O . SER A 1 121 ? 68.634 71.285 11.212 1.00 35.48 129 SER A O 1
ATOM 937 N N . ASP A 1 122 ? 68.507 69.475 12.526 1.00 32.67 130 ASP A N 1
ATOM 938 C CA . ASP A 1 122 ? 69.945 69.219 12.472 1.00 35.51 130 ASP A CA 1
ATOM 939 C C . ASP A 1 122 ? 70.325 68.651 11.098 1.00 37.91 130 ASP A C 1
ATOM 940 O O . ASP A 1 122 ? 71.496 68.654 10.716 1.00 38.41 130 ASP A O 1
ATOM 945 N N . LEU A 1 123 ? 69.329 68.169 10.357 1.00 36.72 131 LEU A N 1
ATOM 946 C CA . LEU A 1 123 ? 69.565 67.610 9.029 1.00 39.33 131 LEU A CA 1
ATOM 947 C C . LEU A 1 123 ? 69.319 68.659 7.945 1.00 40.56 131 LEU A C 1
ATOM 948 O O . LEU A 1 123 ? 68.751 68.355 6.899 1.00 40.19 131 LEU A O 1
ATOM 953 N N . GLU A 1 124 ? 69.757 69.886 8.202 1.00 43.96 132 GLU A N 1
ATOM 954 C CA . GLU A 1 124 ? 69.576 71.001 7.276 1.00 47.61 132 GLU A CA 1
ATOM 955 C C . GLU A 1 124 ? 69.999 70.703 5.836 1.00 48.98 132 GLU A C 1
ATOM 956 O O . GLU A 1 124 ? 69.357 71.157 4.884 1.00 46.44 132 GLU A O 1
ATOM 962 N N . ASP A 1 125 ? 71.078 69.946 5.676 1.00 49.87 133 ASP A N 1
ATOM 963 C CA . ASP A 1 125 ? 71.561 69.621 4.342 1.00 52.61 133 ASP A CA 1
ATOM 964 C C . ASP A 1 125 ? 70.531 68.825 3.535 1.00 51.80 133 ASP A C 1
ATOM 965 O O . ASP A 1 125 ? 70.589 68.797 2.305 1.00 50.95 133 ASP A O 1
ATOM 970 N N . LYS A 1 126 ? 69.583 68.198 4.228 1.00 49.86 134 LYS A N 1
ATOM 971 C CA . LYS A 1 126 ? 68.557 67.391 3.569 1.00 47.68 134 LYS A CA 1
ATOM 972 C C . LYS A 1 126 ? 67.181 68.048 3.568 1.00 45.01 134 LYS A C 1
ATOM 973 O O . LYS A 1 126 ? 66.182 67.399 3.273 1.00 45.43 134 LYS A O 1
ATOM 979 N N . ARG A 1 127 ? 67.129 69.333 3.889 1.00 43.15 135 ARG A N 1
ATOM 980 C CA . ARG A 1 127 ? 65.864 70.053 3.929 1.00 43.12 135 ARG A CA 1
ATOM 981 C C . ARG A 1 127 ? 65.070 69.982 2.621 1.00 44.47 135 ARG A C 1
ATOM 982 O O . ARG A 1 127 ? 65.605 70.238 1.542 1.00 44.24 135 ARG A O 1
ATOM 990 N N . GLN A 1 128 ? 63.790 69.632 2.732 1.00 41.07 136 GLN A N 1
ATOM 991 C CA . GLN A 1 128 ? 62.901 69.559 1.578 1.00 41.05 136 GLN A CA 1
ATOM 992 C C . GLN A 1 128 ? 61.814 70.621 1.737 1.00 41.20 136 GLN A C 1
ATOM 993 O O . GLN A 1 128 ? 61.167 71.017 0.766 1.00 42.28 136 GLN A O 1
ATOM 999 N N . VAL A 1 129 ? 61.617 71.072 2.975 1.00 39.53 137 VAL A N 1
ATOM 1000 C CA . VAL A 1 129 ? 60.614 72.088 3.282 1.00 38.03 137 VAL A CA 1
ATOM 1001 C C . VAL A 1 129 ? 61.319 73.351 3.756 1.00 39.13 137 VAL A C 1
ATOM 1002 O O . VAL A 1 129 ? 62.069 73.315 4.728 1.00 34.62 137 VAL A O 1
ATOM 1006 N N . SER A 1 130 ? 61.078 74.472 3.080 1.00 39.95 138 SER A N 1
ATOM 1007 C CA . SER A 1 130 ? 61.734 75.712 3.471 1.00 41.31 138 SER A CA 1
ATOM 1008 C C . SER A 1 130 ? 61.065 76.322 4.693 1.00 40.87 138 SER A C 1
ATOM 1009 O O . SER A 1 130 ? 59.901 76.040 4.986 1.00 43.58 138 SER A O 1
ATOM 1012 N N . VAL A 1 131 ? 61.811 77.160 5.400 1.00 40.79 139 VAL A N 1
ATOM 1013 C CA . VAL A 1 131 ? 61.301 77.838 6.583 1.00 42.01 139 VAL A 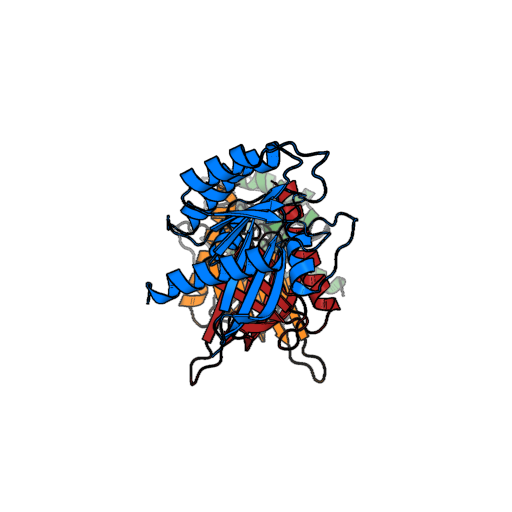CA 1
ATOM 1014 C C . VAL A 1 131 ? 60.130 78.741 6.195 1.00 44.21 139 VAL A C 1
ATOM 1015 O O . VAL A 1 131 ? 59.121 78.801 6.900 1.00 43.15 139 VAL A O 1
ATOM 1019 N N . GLU A 1 132 ? 60.260 79.435 5.067 1.00 45.94 140 GLU A N 1
ATOM 1020 C CA . GLU A 1 132 ? 59.198 80.326 4.610 1.00 48.13 140 GLU A CA 1
ATOM 1021 C C . GLU A 1 132 ? 57.897 79.578 4.356 1.00 46.55 140 GLU A C 1
ATOM 1022 O O . GLU A 1 132 ? 56.840 80.014 4.807 1.00 46.67 140 GLU A O 1
ATOM 1028 N N . GLU A 1 133 ? 57.974 78.463 3.629 1.00 45.92 141 GLU A N 1
ATOM 1029 C CA . GLU A 1 133 ? 56.783 77.658 3.334 1.00 45.87 141 GLU A CA 1
ATOM 1030 C C . GLU A 1 133 ? 56.017 77.389 4.624 1.00 44.06 141 GLU A C 1
ATOM 1031 O O . GLU A 1 133 ? 54.828 77.701 4.742 1.00 42.74 141 GLU A O 1
ATOM 1037 N N . ALA A 1 134 ? 56.723 76.789 5.582 1.00 42.28 142 ALA A N 1
ATOM 1038 C CA . ALA A 1 134 ? 56.153 76.429 6.875 1.00 39.86 142 ALA A CA 1
ATOM 1039 C C . ALA A 1 134 ? 55.587 77.620 7.632 1.00 39.75 142 ALA A C 1
ATOM 1040 O O . ALA A 1 134 ? 54.479 77.542 8.157 1.00 39.05 142 ALA A O 1
ATOM 1042 N N . LYS A 1 135 ? 56.339 78.719 7.697 1.00 39.50 143 LYS A N 1
ATOM 1043 C CA . LYS A 1 135 ? 55.866 79.915 8.399 1.00 41.95 143 LYS A CA 1
ATOM 1044 C C . LYS A 1 135 ? 54.591 80.430 7.750 1.00 42.76 143 LYS A C 1
ATOM 1045 O O . LYS A 1 135 ? 53.642 80.823 8.435 1.00 40.69 143 LYS A O 1
ATOM 1051 N N . ASN A 1 136 ? 54.584 80.446 6.422 1.00 43.99 144 ASN A N 1
ATOM 1052 C CA . ASN A 1 136 ? 53.418 80.916 5.694 1.00 45.52 144 ASN A CA 1
ATOM 1053 C C . ASN A 1 136 ? 52.209 80.051 5.979 1.00 45.00 144 ASN A C 1
ATOM 1054 O O . ASN A 1 136 ? 51.106 80.562 6.192 1.00 46.95 144 ASN A O 1
ATOM 1059 N N . ARG A 1 137 ? 52.412 78.740 6.004 1.00 42.29 145 ARG A N 1
ATOM 1060 C CA . ARG A 1 137 ? 51.310 77.840 6.310 1.00 45.27 145 ARG A CA 1
ATOM 1061 C C . ARG A 1 137 ? 50.825 78.073 7.737 1.00 43.48 145 ARG A C 1
ATOM 1062 O O . ARG A 1 137 ? 49.628 78.118 7.993 1.00 44.69 145 ARG A O 1
ATOM 1070 N N . ALA A 1 138 ? 51.765 78.224 8.665 1.00 44.15 146 ALA A N 1
ATOM 1071 C CA . ALA A 1 138 ? 51.417 78.445 10.067 1.00 43.17 146 ALA A CA 1
ATOM 1072 C C . ALA A 1 138 ? 50.676 79.758 10.271 1.00 43.80 146 ALA A C 1
ATOM 1073 O O . ALA A 1 138 ? 49.720 79.824 11.046 1.00 44.36 146 ALA A O 1
ATOM 1075 N N . GLU A 1 139 ? 51.123 80.807 9.588 1.00 43.25 147 GLU A N 1
ATOM 1076 C CA . GLU A 1 139 ? 50.474 82.104 9.717 1.00 45.65 147 GLU A CA 1
ATOM 1077 C C . GLU A 1 139 ? 49.043 82.051 9.194 1.00 43.84 147 GLU A C 1
ATOM 1078 O O . GLU A 1 139 ? 48.146 82.669 9.768 1.00 44.90 147 GLU A O 1
ATOM 1084 N N . GLN A 1 140 ? 48.816 81.304 8.120 1.00 43.06 148 GLN A N 1
ATOM 1085 C CA . GLN A 1 140 ? 47.466 81.210 7.581 1.00 46.77 148 GLN A CA 1
ATOM 1086 C C . GLN A 1 140 ? 46.553 80.420 8.520 1.00 46.43 148 GLN A C 1
ATOM 1087 O O . GLN A 1 140 ? 45.344 80.666 8.579 1.00 44.78 148 GLN A O 1
ATOM 1093 N N . TRP A 1 141 ? 47.138 79.481 9.263 1.00 44.53 149 TRP A N 1
ATOM 1094 C CA . TRP A 1 141 ? 46.378 78.678 10.218 1.00 40.75 149 TRP A CA 1
ATOM 1095 C C . TRP A 1 141 ? 46.264 79.415 11.542 1.00 39.86 149 TRP A C 1
ATOM 1096 O O . TRP A 1 141 ? 45.614 78.941 12.473 1.00 39.37 149 TRP A O 1
ATOM 1107 N N . ASN A 1 142 ? 46.910 80.573 11.616 1.00 37.50 150 ASN A N 1
ATOM 1108 C CA . ASN A 1 142 ? 46.916 81.385 12.823 1.00 37.42 150 ASN A CA 1
ATOM 1109 C C . ASN A 1 142 ? 47.551 80.645 13.999 1.00 36.83 150 ASN A C 1
ATOM 1110 O O . ASN A 1 142 ? 47.033 80.671 15.119 1.00 35.87 150 ASN A O 1
ATOM 1115 N N . VAL A 1 143 ? 48.671 79.981 13.729 1.00 34.31 151 VAL A N 1
ATOM 1116 C CA . VAL A 1 143 ? 49.419 79.260 14.757 1.00 36.42 151 VAL A CA 1
ATOM 1117 C C . VAL A 1 143 ? 50.907 79.561 14.577 1.00 36.40 151 VAL A C 1
ATOM 1118 O O . VAL A 1 143 ? 51.317 80.103 13.549 1.00 39.55 151 VAL A O 1
ATOM 1122 N N . ASN A 1 144 ? 51.716 79.214 15.572 1.00 35.02 152 ASN A N 1
ATOM 1123 C CA . ASN A 1 144 ? 53.144 79.454 15.475 1.00 32.32 152 ASN A CA 1
ATOM 1124 C C . ASN A 1 144 ? 53.851 78.259 14.887 1.00 30.42 152 ASN A C 1
ATOM 1125 O O . ASN A 1 144 ? 53.330 77.151 14.890 1.00 28.75 152 ASN A O 1
ATOM 1130 N N . TYR A 1 145 ? 55.035 78.512 14.350 1.00 31.25 153 TYR A N 1
ATOM 1131 C CA . TYR A 1 145 ? 55.868 77.485 13.752 1.00 31.66 153 TYR A CA 1
ATOM 1132 C C . TYR A 1 145 ? 57.216 77.465 14.456 1.00 32.50 153 TYR A C 1
ATOM 1133 O O . TYR A 1 145 ? 57.808 78.518 14.714 1.00 31.60 153 TYR A O 1
ATOM 1142 N N . VAL A 1 146 ? 57.709 76.269 14.750 1.00 27.14 154 VAL A N 1
ATOM 1143 C CA . VAL A 1 146 ? 58.997 76.137 15.409 1.00 28.77 154 VAL A CA 1
ATOM 1144 C C . VAL A 1 146 ? 59.720 74.934 14.859 1.00 26.18 154 VAL A C 1
ATOM 1145 O O . VAL A 1 146 ? 59.117 73.882 14.661 1.00 27.31 154 VAL A O 1
ATOM 1149 N N . GLU A 1 147 ? 61.007 75.100 14.576 1.00 26.39 155 GLU A N 1
ATOM 1150 C CA . GLU A 1 147 ? 61.804 73.995 14.069 1.00 28.21 155 GLU A CA 1
ATOM 1151 C C . GLU A 1 147 ? 62.533 73.418 15.259 1.00 26.86 155 GLU A C 1
ATOM 1152 O O . GLU A 1 147 ? 63.016 74.149 16.114 1.00 30.43 155 GLU A O 1
ATOM 1158 N N . THR A 1 148 ? 62.600 72.099 15.311 1.00 25.83 156 THR A N 1
ATOM 1159 C CA . THR A 1 148 ? 63.230 71.424 16.423 1.00 27.37 156 THR A CA 1
ATOM 1160 C C . THR A 1 148 ? 64.169 70.343 15.953 1.00 27.58 156 THR A C 1
ATOM 1161 O O . THR A 1 148 ? 64.193 69.976 14.777 1.00 28.49 156 THR A O 1
ATOM 1165 N N . SER A 1 149 ? 64.953 69.845 16.896 1.00 26.76 157 SER A N 1
ATOM 1166 C CA . SER A 1 149 ? 65.826 68.721 16.646 1.00 27.61 157 SER A CA 1
ATOM 1167 C C . SER A 1 149 ? 65.771 67.848 17.889 1.00 27.37 157 SER A C 1
ATOM 1168 O O . SER A 1 149 ? 66.323 68.201 18.927 1.00 25.79 157 SER A O 1
ATOM 1171 N N . ALA A 1 150 ? 65.078 66.722 17.795 1.00 26.18 158 ALA A N 1
ATOM 1172 C CA . ALA A 1 150 ? 65.009 65.810 18.926 1.00 26.63 158 ALA A CA 1
ATOM 1173 C C . ALA A 1 150 ? 66.432 65.316 19.241 1.00 27.48 158 ALA A C 1
ATOM 1174 O O . ALA A 1 150 ? 66.733 64.897 20.358 1.00 26.45 158 ALA A O 1
ATOM 1176 N N . LYS A 1 151 ? 67.306 65.368 18.239 1.00 31.38 159 LYS A N 1
ATOM 1177 C CA . LYS A 1 151 ? 68.690 64.920 18.396 1.00 32.01 159 LYS A CA 1
ATOM 1178 C C . LYS A 1 151 ? 69.562 65.844 19.253 1.00 31.82 159 LYS A C 1
ATOM 1179 O O . LYS A 1 151 ? 70.222 65.387 20.183 1.00 31.84 159 LYS A O 1
ATOM 1185 N N . THR A 1 152 ? 69.568 67.137 18.944 1.00 33.56 160 THR A N 1
ATOM 1186 C CA . THR A 1 152 ? 70.390 68.094 19.695 1.00 35.57 160 THR A CA 1
ATOM 1187 C C . THR A 1 152 ? 69.621 68.856 20.774 1.00 36.68 160 THR A C 1
ATOM 1188 O O . THR A 1 152 ? 70.196 69.682 21.476 1.00 36.36 160 THR A O 1
ATOM 1192 N N . ARG A 1 153 ? 68.325 68.575 20.890 1.00 34.62 161 ARG A N 1
ATOM 1193 C CA . ARG A 1 153 ? 67.440 69.224 21.865 1.00 33.68 161 ARG A CA 1
ATOM 1194 C C . ARG A 1 153 ? 66.991 70.626 21.485 1.00 31.19 161 ARG A C 1
ATOM 1195 O O . ARG A 1 153 ? 66.217 71.248 22.213 1.00 28.89 161 ARG A O 1
ATOM 1203 N N . ALA A 1 154 ? 67.459 71.111 20.337 1.00 28.83 162 ALA A N 1
ATOM 1204 C CA . ALA A 1 154 ? 67.096 72.448 19.859 1.00 26.63 162 ALA A CA 1
ATOM 1205 C C . ALA A 1 154 ? 65.576 72.642 19.877 1.00 25.46 162 ALA A C 1
ATOM 1206 O O . ALA A 1 154 ? 64.852 71.935 19.194 1.00 24.16 162 ALA A O 1
ATOM 1208 N N . ASN A 1 155 ? 65.127 73.619 20.660 1.00 25.16 163 ASN A N 1
ATOM 1209 C CA . ASN A 1 155 ? 63.721 73.976 20.804 1.00 24.14 163 ASN A CA 1
ATOM 1210 C C . ASN A 1 155 ? 62.773 72.880 21.337 1.00 24.05 163 ASN A C 1
ATOM 1211 O O . ASN A 1 155 ? 61.554 73.059 21.325 1.00 24.32 163 ASN A O 1
ATOM 1216 N N . VAL A 1 156 ? 63.303 71.767 21.834 1.00 22.79 164 VAL A N 1
ATOM 1217 C CA . VAL A 1 156 ? 62.431 70.713 22.342 1.00 22.35 164 VAL A CA 1
ATOM 1218 C C . VAL A 1 156 ? 61.571 71.155 23.527 1.00 22.75 164 VAL A C 1
ATOM 1219 O O . VAL A 1 156 ? 60.352 70.996 23.499 1.00 24.70 164 VAL A O 1
ATOM 1223 N N . ASP A 1 157 ? 62.186 71.720 24.563 1.00 24.69 165 ASP A N 1
ATOM 1224 C CA . ASP A 1 157 ? 61.424 72.201 25.710 1.00 23.44 165 ASP A CA 1
ATOM 1225 C C . ASP A 1 157 ? 60.497 73.320 25.248 1.00 23.78 165 ASP A C 1
ATOM 1226 O O . ASP A 1 157 ? 59.364 73.427 25.706 1.00 23.97 165 ASP A O 1
ATOM 1231 N N . LYS A 1 158 ? 60.988 74.148 24.331 1.00 22.56 166 LYS A N 1
ATOM 1232 C CA . LYS A 1 158 ? 60.209 75.264 23.826 1.00 21.66 166 LYS A CA 1
ATOM 1233 C C . LYS A 1 158 ? 58.846 74.866 23.248 1.00 20.78 166 LYS A C 1
ATOM 1234 O O . LYS A 1 158 ? 57.851 75.514 23.541 1.00 20.19 166 LYS A O 1
ATOM 1240 N N . VAL A 1 159 ? 58.795 73.817 22.431 1.00 20.35 167 VAL A N 1
ATOM 1241 C CA . VAL A 1 159 ? 57.507 73.438 21.845 1.00 21.93 167 VAL A CA 1
ATOM 1242 C C . VAL A 1 159 ? 56.523 72.913 22.884 1.00 19.92 167 VAL A C 1
ATOM 1243 O O . VAL A 1 159 ? 55.344 73.269 22.861 1.00 18.92 167 VAL A O 1
ATOM 1247 N N . PHE A 1 160 ? 57.005 72.118 23.835 1.00 17.68 168 PHE A N 1
ATOM 1248 C CA . PHE A 1 160 ? 56.112 71.578 24.858 1.00 20.44 168 PHE A CA 1
ATOM 1249 C C . PHE A 1 160 ? 55.638 72.666 25.817 1.00 21.11 168 PHE A C 1
ATOM 1250 O O . PHE A 1 160 ? 54.461 72.718 26.176 1.00 20.51 168 PHE A O 1
ATOM 1258 N N . PHE A 1 161 ? 56.552 73.539 26.231 1.00 19.75 169 PHE A N 1
ATOM 1259 C CA . PHE A 1 161 ? 56.176 74.621 27.129 1.00 21.26 169 PHE A CA 1
ATOM 1260 C C . PHE A 1 161 ? 55.284 75.651 26.425 1.00 19.13 169 PHE A C 1
ATOM 1261 O O . PHE A 1 161 ? 54.333 76.146 27.022 1.00 20.86 169 PHE A O 1
ATOM 1269 N N . ASP A 1 162 ? 55.588 75.977 25.171 1.00 18.11 170 ASP A N 1
ATOM 1270 C CA . ASP A 1 162 ? 54.756 76.927 24.434 1.00 20.20 170 ASP A CA 1
ATOM 1271 C C . ASP A 1 162 ? 53.352 76.318 24.288 1.00 20.80 170 ASP A C 1
ATOM 1272 O O . ASP A 1 162 ? 52.356 77.012 24.437 1.00 21.76 170 ASP A O 1
ATOM 1277 N N . LEU A 1 163 ? 53.270 75.024 23.990 1.00 20.45 171 LEU A N 1
ATOM 1278 C CA . LEU A 1 163 ? 51.956 74.384 23.861 1.00 22.48 171 LEU A CA 1
ATOM 1279 C C . LEU A 1 163 ? 51.241 74.426 25.204 1.00 21.92 171 LEU A C 1
ATOM 1280 O O . LEU A 1 163 ? 50.044 74.711 25.271 1.00 23.20 171 LEU A O 1
ATOM 1285 N N . MET A 1 164 ? 51.960 74.137 26.285 1.00 18.63 172 MET A N 1
ATOM 1286 C CA . MET A 1 164 ? 51.309 74.176 27.586 1.00 18.19 172 MET A CA 1
ATOM 1287 C C . MET A 1 164 ? 50.727 75.562 27.855 1.00 19.61 172 MET A C 1
ATOM 1288 O O . MET A 1 164 ? 49.629 75.670 28.385 1.00 24.01 172 MET A O 1
ATOM 1293 N N . ARG A 1 165 ? 51.450 76.619 27.498 1.00 19.18 173 ARG A N 1
ATOM 1294 C CA . ARG A 1 165 ? 50.938 77.971 27.726 1.00 23.57 173 ARG A CA 1
ATOM 1295 C C . ARG A 1 165 ? 49.680 78.284 26.907 1.00 25.63 173 ARG A C 1
ATOM 1296 O O . ARG A 1 165 ? 48.800 79.031 27.356 1.00 24.55 173 ARG A O 1
ATOM 1304 N N . GLU A 1 166 ? 49.582 77.716 25.711 1.00 27.29 174 GLU A N 1
ATOM 1305 C CA . GLU A 1 166 ? 48.398 77.951 24.894 1.00 28.18 174 GLU A CA 1
ATOM 1306 C C . GLU A 1 166 ? 47.236 77.192 25.503 1.00 28.43 174 GLU A C 1
ATOM 1307 O O . GLU A 1 166 ? 46.112 77.692 25.527 1.00 29.51 174 GLU A O 1
ATOM 1313 N N . ILE A 1 167 ? 47.509 75.995 26.022 1.00 27.14 175 ILE A N 1
ATOM 1314 C CA . ILE A 1 167 ? 46.464 75.190 26.647 1.00 22.68 175 ILE A CA 1
ATOM 1315 C C . ILE A 1 167 ? 46.003 75.906 27.909 1.00 25.05 175 ILE A C 1
ATOM 1316 O O . ILE A 1 167 ? 44.803 76.046 28.173 1.00 26.28 175 ILE A O 1
ATOM 1321 N N . ARG A 1 168 ? 46.961 76.379 28.687 1.00 20.26 176 ARG A N 1
ATOM 1322 C CA . ARG A 1 168 ? 46.626 77.095 29.904 1.00 26.80 176 ARG A CA 1
ATOM 1323 C C . ARG A 1 168 ? 45.791 78.360 29.597 1.00 28.87 176 ARG A C 1
ATOM 1324 O O . ARG A 1 168 ? 44.866 78.704 30.337 1.00 25.80 176 ARG A O 1
ATOM 1332 N N . ALA A 1 169 ? 46.112 79.034 28.496 1.00 28.57 177 ALA A N 1
ATOM 1333 C CA . ALA A 1 169 ? 45.395 80.249 28.103 1.00 33.27 177 ALA A CA 1
ATOM 1334 C C . ALA A 1 169 ? 43.923 79.956 27.849 1.00 36.59 177 ALA A C 1
ATOM 1335 O O . ALA A 1 169 ? 43.056 80.651 28.372 1.00 38.50 177 ALA A O 1
ATOM 1337 N N . ARG A 1 170 ? 43.650 78.938 27.037 1.00 38.33 178 ARG A N 1
ATOM 1338 C CA . ARG A 1 170 ? 42.271 78.552 26.721 1.00 42.82 178 ARG A CA 1
ATOM 1339 C C . ARG A 1 170 ? 41.492 78.203 27.983 1.00 42.67 178 ARG A C 1
ATOM 1340 O O . ARG A 1 170 ? 40.315 78.543 28.114 1.00 43.69 178 ARG A O 1
ATOM 1348 N N . LYS A 1 171 ? 42.151 77.523 28.913 1.00 42.39 179 LYS A N 1
ATOM 1349 C CA . LYS A 1 171 ? 41.504 77.136 30.158 1.00 43.69 179 LYS A CA 1
ATOM 1350 C C . LYS A 1 171 ? 41.157 78.351 31.011 1.00 46.91 179 LYS A C 1
ATOM 1351 O O . LYS A 1 171 ? 40.124 78.385 31.672 1.00 47.84 179 LYS A O 1
ATOM 1357 N N . MET A 1 172 ? 42.030 79.347 30.988 1.00 51.77 180 MET A N 1
ATOM 1358 C CA . MET A 1 172 ? 41.842 80.550 31.779 1.00 56.99 180 MET A CA 1
ATOM 1359 C C . MET A 1 172 ? 40.572 81.311 31.393 1.00 59.79 180 MET A C 1
ATOM 1360 O O . MET A 1 172 ? 39.885 81.867 32.251 1.00 60.87 180 MET A O 1
ATOM 1365 N N . GLU A 1 173 ? 40.264 81.326 30.102 1.00 62.30 181 GLU A N 1
ATOM 1366 C CA . GLU A 1 173 ? 39.084 82.013 29.600 1.00 67.08 181 GLU A CA 1
ATOM 1367 C C . GLU A 1 173 ? 37.843 81.130 29.629 1.00 69.13 181 GLU A C 1
ATOM 1368 O O . GLU A 1 173 ? 36.788 81.551 30.101 1.00 70.87 181 GLU A O 1
ATOM 1374 N N . ASP A 1 174 ? 37.979 79.906 29.125 1.00 72.44 182 ASP A N 1
ATOM 1375 C CA . ASP A 1 174 ? 36.871 78.954 29.076 1.00 74.96 182 ASP A CA 1
ATOM 1376 C C . ASP A 1 174 ? 36.324 78.567 30.454 1.00 76.81 182 ASP A C 1
ATOM 1377 O O . ASP A 1 174 ? 35.532 77.630 30.564 1.00 77.50 182 ASP A O 1
ATOM 1382 N N . SER A 1 175 ? 36.745 79.281 31.497 1.00 78.56 183 SER A N 1
ATOM 1383 C CA . SER A 1 175 ? 36.269 79.005 32.854 1.00 80.28 183 SER A CA 1
ATOM 1384 C C . SER A 1 175 ? 35.687 80.270 33.492 1.00 80.65 183 SER A C 1
ATOM 1385 O O . SER A 1 175 ? 36.061 80.591 34.643 1.00 81.42 183 SER A O 1
ATOM 1389 N N . GLY B 2 5 ? 28.804 46.558 14.355 1.00 48.03 171 GLY B N 1
ATOM 1390 C CA . GLY B 2 5 ? 27.924 47.028 15.457 1.00 46.38 171 GLY B CA 1
ATOM 1391 C C . GLY B 2 5 ? 27.818 46.040 16.605 1.00 44.56 171 GLY B C 1
ATOM 1392 O O . GLY B 2 5 ? 26.713 45.646 16.975 1.00 47.45 171 GLY B O 1
ATOM 1393 N N . GLN B 2 6 ? 28.957 45.629 17.163 1.00 41.23 172 GLN B N 1
ATOM 1394 C CA . GLN B 2 6 ? 28.959 44.695 18.291 1.00 36.88 172 GLN B CA 1
ATOM 1395 C C . GLN B 2 6 ? 28.531 45.484 19.526 1.00 35.02 172 GLN B C 1
ATOM 1396 O O . GLN B 2 6 ? 28.974 46.615 19.732 1.00 32.06 172 GLN B O 1
ATOM 1402 N N . TYR B 2 7 ? 27.644 44.907 20.329 1.00 29.57 173 TYR B N 1
ATOM 1403 C CA . TYR B 2 7 ? 27.166 45.591 21.526 1.00 32.00 173 TYR B CA 1
ATOM 1404 C C . TYR B 2 7 ? 26.570 44.619 22.535 1.00 29.39 173 TYR B C 1
ATOM 1405 O O . TYR B 2 7 ? 26.315 43.460 22.218 1.00 29.29 173 TYR B O 1
ATOM 1414 N N . LEU B 2 8 ? 26.344 45.106 23.750 1.00 27.86 174 LEU B N 1
ATOM 1415 C CA . LEU B 2 8 ? 25.783 44.285 24.811 1.00 29.04 174 LEU B CA 1
ATOM 1416 C C . LEU B 2 8 ? 24.258 44.324 24.743 1.00 27.95 174 LEU B C 1
ATOM 1417 O O . LEU B 2 8 ? 23.627 45.296 25.140 1.00 29.03 174 LEU B O 1
ATOM 1422 N N . VAL B 2 9 ? 23.677 43.248 24.237 1.00 26.95 175 VAL B N 1
ATOM 1423 C CA . VAL B 2 9 ? 22.231 43.147 24.070 1.00 27.16 175 VAL B CA 1
ATOM 1424 C C . VAL B 2 9 ? 21.454 43.015 25.364 1.00 28.61 175 VAL B C 1
ATOM 1425 O O . VAL B 2 9 ? 20.413 43.654 25.545 1.00 28.86 175 VAL B O 1
ATOM 1429 N N . TYR B 2 10 ? 21.954 42.188 26.271 1.00 27.25 176 TYR B N 1
ATOM 1430 C CA . TYR B 2 10 ? 21.253 41.950 27.516 1.00 27.06 176 TYR B CA 1
ATOM 1431 C C . TYR B 2 10 ? 22.216 41.303 28.499 1.00 26.48 176 TYR B C 1
ATOM 1432 O O . TYR B 2 10 ? 23.233 40.725 28.095 1.00 25.90 176 TYR B O 1
ATOM 1441 N N . ASN B 2 11 ? 21.914 41.419 29.786 1.00 25.15 177 ASN B N 1
ATOM 1442 C CA . ASN B 2 11 ? 22.740 40.790 30.811 1.00 26.39 177 ASN B CA 1
ATOM 1443 C C . ASN B 2 11 ? 21.922 40.674 32.088 1.00 29.46 177 ASN B C 1
ATOM 1444 O O . ASN B 2 11 ? 20.918 41.373 32.247 1.00 32.05 177 ASN B O 1
ATOM 1449 N N . GLY B 2 12 ? 22.331 39.783 32.989 1.00 26.91 178 GLY B N 1
ATOM 1450 C CA . GLY B 2 12 ? 21.598 39.617 34.229 1.00 25.60 178 GLY B CA 1
ATOM 1451 C C . GLY B 2 12 ? 22.051 38.420 35.032 1.00 27.95 178 GLY B C 1
ATOM 1452 O O . GLY B 2 12 ? 22.793 37.575 34.535 1.00 24.19 178 GLY B O 1
ATOM 1453 N N . ASP B 2 13 ? 21.605 38.352 36.283 1.00 29.41 179 ASP B N 1
ATOM 1454 C CA . ASP B 2 13 ? 21.961 37.251 37.163 1.00 32.62 179 ASP B CA 1
ATOM 1455 C C . ASP B 2 13 ? 21.031 36.066 36.962 1.00 28.40 179 ASP B C 1
ATOM 1456 O O . ASP B 2 13 ? 19.867 36.226 36.604 1.00 26.70 179 ASP B O 1
ATOM 1461 N N . LEU B 2 14 ? 21.562 34.875 37.202 1.00 25.88 180 LEU B N 1
ATOM 1462 C CA . LEU B 2 14 ? 20.786 33.648 37.075 1.00 26.24 180 LEU B CA 1
ATOM 1463 C C . LEU B 2 14 ? 21.296 32.677 38.128 1.00 26.69 180 LEU B C 1
ATOM 1464 O O . LEU B 2 14 ? 22.401 32.850 38.660 1.00 26.20 180 LEU B O 1
ATOM 1469 N N . VAL B 2 15 ? 20.484 31.675 38.439 1.00 22.23 181 VAL B N 1
ATOM 1470 C CA . VAL B 2 15 ? 20.870 30.651 39.400 1.00 23.59 181 VAL B CA 1
ATOM 1471 C C . VAL B 2 15 ? 20.973 29.359 38.586 1.00 21.66 181 VAL B C 1
ATOM 1472 O O . VAL B 2 15 ? 20.004 28.930 37.978 1.00 21.98 181 VAL B O 1
ATOM 1476 N N . GLU B 2 16 ? 22.155 28.758 38.545 1.00 21.52 182 GLU B N 1
ATOM 1477 C CA . GLU B 2 16 ? 22.333 27.534 37.783 1.00 21.67 182 GLU B CA 1
ATOM 1478 C C . GLU B 2 16 ? 21.923 26.284 38.553 1.00 21.32 182 GLU B C 1
ATOM 1479 O O . GLU B 2 16 ? 22.069 26.220 39.775 1.00 22.30 182 GLU B O 1
ATOM 1485 N N . TYR B 2 17 ? 21.402 25.292 37.829 1.00 20.57 183 TYR B N 1
ATOM 1486 C CA . TYR B 2 17 ? 20.996 24.020 38.430 1.00 18.17 183 TYR B CA 1
ATOM 1487 C C . TYR B 2 17 ? 21.595 22.897 37.591 1.00 18.09 183 TYR B C 1
ATOM 1488 O O . TYR B 2 17 ? 21.806 23.075 36.398 1.00 17.35 183 TYR B O 1
ATOM 1497 N N . GLU B 2 18 ? 21.851 21.748 38.217 1.00 22.91 184 GLU B N 1
ATOM 1498 C CA . GLU B 2 18 ? 22.388 20.585 37.520 1.00 24.06 184 GLU B CA 1
ATOM 1499 C C . GLU B 2 18 ? 21.161 19.998 36.817 1.00 26.79 184 GLU B C 1
ATOM 1500 O O . GLU B 2 18 ? 20.136 19.755 37.450 1.00 27.08 184 GLU B O 1
ATOM 1506 N N . ALA B 2 19 ? 21.274 19.779 35.511 1.00 28.17 185 ALA B N 1
ATOM 1507 C CA . ALA B 2 19 ? 20.150 19.318 34.693 1.00 30.81 185 ALA B CA 1
ATOM 1508 C C . ALA B 2 19 ? 19.449 18.019 35.063 1.00 30.65 185 ALA B C 1
ATOM 1509 O O . ALA B 2 19 ? 18.224 18.008 35.239 1.00 28.43 185 ALA B O 1
ATOM 1511 N N . ASP B 2 20 ? 20.208 16.929 35.188 1.00 26.14 186 ASP B N 1
ATOM 1512 C CA . ASP B 2 20 ? 19.587 15.640 35.490 1.00 28.53 186 ASP B CA 1
ATOM 1513 C C . ASP B 2 20 ? 18.893 15.513 36.844 1.00 30.42 186 ASP B C 1
ATOM 1514 O O . ASP B 2 20 ? 17.764 15.021 36.905 1.00 29.78 186 ASP B O 1
ATOM 1519 N N . HIS B 2 21 ? 19.529 15.958 37.926 1.00 28.98 187 HIS B N 1
ATOM 1520 C CA . HIS B 2 21 ? 18.882 15.845 39.239 1.00 30.28 187 HIS B CA 1
ATOM 1521 C C . HIS B 2 21 ? 18.305 17.154 39.765 1.00 31.11 187 HIS B C 1
ATOM 1522 O O . HIS B 2 21 ? 17.782 17.208 40.876 1.00 33.28 187 HIS B O 1
ATOM 1529 N N . MET B 2 22 ? 18.413 18.211 38.975 1.00 34.04 188 MET B N 1
ATOM 1530 C CA . MET B 2 22 ? 17.868 19.511 39.370 1.00 34.63 188 MET B CA 1
ATOM 1531 C C . MET B 2 22 ? 18.380 20.048 40.715 1.00 33.79 188 MET B C 1
ATOM 1532 O O . MET B 2 22 ? 17.645 20.703 41.448 1.00 38.76 188 MET B O 1
ATOM 1537 N N . ALA B 2 23 ? 19.635 19.767 41.042 1.00 31.56 189 ALA B N 1
ATOM 1538 C CA . ALA B 2 23 ? 20.215 20.248 42.289 1.00 30.25 189 ALA B CA 1
ATOM 1539 C C . ALA B 2 23 ? 20.728 21.678 42.069 1.00 31.24 189 ALA B C 1
ATOM 1540 O O . ALA B 2 23 ? 21.319 21.987 41.025 1.00 25.12 189 ALA B O 1
ATOM 1542 N N . GLN B 2 24 ? 20.494 22.550 43.043 1.00 30.38 190 GLN B N 1
ATOM 1543 C CA . GLN B 2 24 ? 20.926 23.938 42.925 1.00 32.27 190 GLN B CA 1
ATOM 1544 C C . GLN B 2 24 ? 22.442 24.040 42.949 1.00 31.51 190 GLN B C 1
ATOM 1545 O O . GL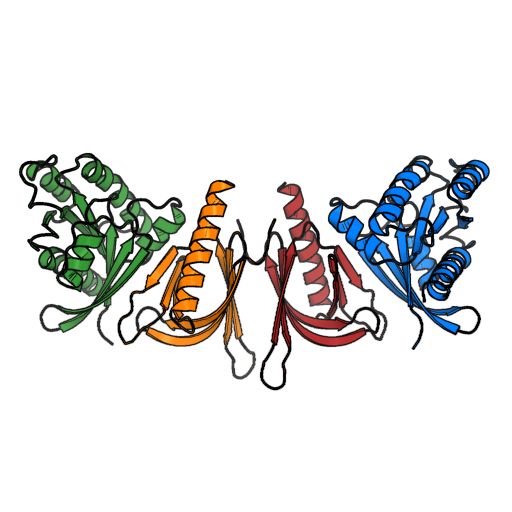N B 2 24 ? 23.100 23.391 43.754 1.00 32.93 190 GLN B O 1
ATOM 1551 N N . LEU B 2 25 ? 23.000 24.837 42.047 1.00 29.17 191 LEU B N 1
ATOM 1552 C CA . LEU B 2 25 ? 24.434 25.026 42.019 1.00 28.54 191 LEU B CA 1
ATOM 1553 C C . LEU B 2 25 ? 24.664 26.450 42.514 1.00 32.81 191 LEU B C 1
ATOM 1554 O O . LEU B 2 25 ? 24.209 26.789 43.607 1.00 35.26 191 LEU B O 1
ATOM 1559 N N . GLN B 2 26 ? 25.332 27.295 41.738 1.00 30.89 192 GLN B N 1
ATOM 1560 C CA . GLN B 2 26 ? 25.575 28.663 42.199 1.00 33.65 192 GLN B CA 1
ATOM 1561 C C . GLN B 2 26 ? 25.015 29.760 41.289 1.00 30.26 192 GLN B C 1
ATOM 1562 O O . GLN B 2 26 ? 24.498 29.498 40.206 1.00 26.77 192 GLN B O 1
ATOM 1568 N N . ARG B 2 27 ? 25.127 30.998 41.748 1.00 31.16 193 ARG B N 1
ATOM 1569 C CA . ARG B 2 27 ? 24.663 32.143 40.978 1.00 32.24 193 ARG B CA 1
ATOM 1570 C C . ARG B 2 27 ? 25.690 32.412 39.887 1.00 30.67 193 ARG B C 1
ATOM 1571 O O . ARG B 2 27 ? 26.882 32.224 40.106 1.00 29.25 193 ARG B O 1
ATOM 1579 N N . VAL B 2 28 ? 25.225 32.830 38.711 1.00 26.15 194 VAL B N 1
ATOM 1580 C CA . VAL B 2 28 ? 26.117 33.157 37.600 1.00 25.73 194 VAL B CA 1
ATOM 1581 C C . VAL B 2 28 ? 25.632 34.457 36.973 1.00 25.58 194 VAL B C 1
ATOM 1582 O O . VAL B 2 28 ? 24.562 34.968 37.326 1.00 25.12 194 VAL B O 1
ATOM 1586 N N . HIS B 2 29 ? 26.421 35.004 36.055 1.00 25.12 195 HIS B N 1
ATOM 1587 C CA . HIS B 2 29 ? 25.999 36.204 35.366 1.00 23.98 195 HIS B CA 1
ATOM 1588 C C . HIS B 2 29 ? 26.068 35.951 33.866 1.00 24.28 195 HIS B C 1
ATOM 1589 O O . HIS B 2 29 ? 27.049 35.402 33.359 1.00 23.74 195 HIS B O 1
ATOM 1596 N N . GLY B 2 30 ? 25.019 36.350 33.156 1.00 23.95 196 GLY B N 1
ATOM 1597 C CA . GLY B 2 30 ? 24.991 36.137 31.724 1.00 24.16 196 GLY B CA 1
ATOM 1598 C C . GLY B 2 30 ? 25.122 37.426 30.953 1.00 24.98 196 GLY B C 1
ATOM 1599 O O . GLY B 2 30 ? 24.477 38.416 31.292 1.00 24.76 196 GLY B O 1
ATOM 1600 N N . PHE B 2 31 ? 25.965 37.412 29.922 1.00 21.76 197 PHE B N 1
ATOM 1601 C CA . PHE B 2 31 ? 26.175 38.582 29.084 1.00 24.30 197 PHE B CA 1
ATOM 1602 C C . PHE B 2 31 ? 25.904 38.206 27.634 1.00 23.62 197 PHE B C 1
ATOM 1603 O O . PHE B 2 31 ? 26.664 37.441 27.038 1.00 20.88 197 PHE B O 1
ATOM 1611 N N . LEU B 2 32 ? 24.841 38.768 27.070 1.00 22.14 198 LEU B N 1
ATOM 1612 C CA . LEU B 2 32 ? 24.456 38.509 25.690 1.00 24.27 198 LEU B CA 1
ATOM 1613 C C . LEU B 2 32 ? 25.009 39.575 24.743 1.00 27.75 198 LEU B C 1
ATOM 1614 O O . LEU B 2 32 ? 24.691 40.766 24.886 1.00 26.48 198 LEU B O 1
ATOM 1619 N N . MET B 2 33 ? 25.830 39.135 23.790 1.00 25.99 199 MET B N 1
ATOM 1620 C CA . MET B 2 33 ? 26.413 40.000 22.774 1.00 27.72 199 MET B CA 1
ATOM 1621 C C . MET B 2 33 ? 25.604 39.727 21.510 1.00 29.87 199 MET B C 1
ATOM 1622 O O . MET B 2 33 ? 24.685 38.909 21.538 1.00 26.97 199 MET B O 1
ATOM 1627 N N . ASN B 2 34 ? 25.917 40.385 20.401 1.00 29.86 200 ASN B N 1
ATOM 1628 C CA . ASN B 2 34 ? 25.112 40.139 19.206 1.00 32.28 200 ASN B CA 1
ATOM 1629 C C . ASN B 2 34 ? 25.390 38.804 18.500 1.00 30.84 200 ASN B C 1
ATOM 1630 O O . ASN B 2 34 ? 24.670 38.407 17.580 1.00 33.05 200 ASN B O 1
ATOM 1635 N N . ASP B 2 35 ? 26.418 38.089 18.931 1.00 28.63 201 ASP B N 1
ATOM 1636 C CA . ASP B 2 35 ? 26.702 36.826 18.274 1.00 28.13 201 ASP B CA 1
ATOM 1637 C C . ASP B 2 35 ? 27.072 35.698 19.222 1.00 27.04 201 ASP B C 1
ATOM 1638 O O . ASP B 2 35 ? 27.369 34.596 18.783 1.00 26.54 201 ASP B O 1
ATOM 1643 N N . CYS B 2 36 ? 27.020 35.966 20.522 1.00 25.59 202 CYS B N 1
ATOM 1644 C CA . CYS B 2 36 ? 27.367 34.947 21.511 1.00 25.89 202 CYS B CA 1
ATOM 1645 C C . CYS B 2 36 ? 26.853 35.320 22.894 1.00 27.22 202 CYS B C 1
ATOM 1646 O O . CYS B 2 36 ? 26.508 36.476 23.150 1.00 25.87 202 CYS B O 1
ATOM 1649 N N . LEU B 2 37 ? 26.794 34.318 23.770 1.00 25.62 203 LEU B N 1
ATOM 1650 C CA . LEU B 2 37 ? 26.351 34.482 25.140 1.00 21.52 203 LEU B CA 1
ATOM 1651 C C . LEU B 2 37 ? 27.495 34.090 26.073 1.00 26.14 203 LEU B C 1
ATOM 1652 O O . LEU B 2 37 ? 28.063 32.999 25.953 1.00 23.76 203 LEU B O 1
ATOM 1657 N N . LEU B 2 38 ? 27.827 34.981 27.002 1.00 23.43 204 LEU B N 1
ATOM 1658 C CA . LEU B 2 38 ? 28.898 34.729 27.960 1.00 24.21 204 LEU B CA 1
ATOM 1659 C C . LEU B 2 38 ? 28.256 34.380 29.297 1.00 22.37 204 LEU B C 1
ATOM 1660 O O . LEU B 2 38 ? 27.369 35.096 29.773 1.00 22.74 204 LEU B O 1
ATOM 1665 N N . VAL B 2 39 ? 28.671 33.268 29.889 1.00 20.76 205 VAL B N 1
ATOM 1666 C CA . VAL B 2 39 ? 28.156 32.878 31.198 1.00 19.33 205 VAL B CA 1
ATOM 1667 C C . VAL B 2 39 ? 29.356 32.827 32.142 1.00 22.43 205 VAL B C 1
ATOM 1668 O O . VAL B 2 39 ? 30.245 31.982 31.989 1.00 23.55 205 VAL B O 1
ATOM 1672 N N . ALA B 2 40 ? 29.388 33.747 33.099 1.00 24.54 206 ALA B N 1
ATOM 1673 C CA . ALA B 2 40 ? 30.485 33.830 34.057 1.00 27.01 206 ALA B CA 1
ATOM 1674 C C . ALA B 2 40 ? 30.071 33.223 35.384 1.00 30.19 206 ALA B C 1
ATOM 1675 O O . ALA B 2 40 ? 29.075 33.628 35.985 1.00 29.31 206 ALA B O 1
ATOM 1677 N N . THR B 2 41 ? 30.865 32.255 35.825 1.00 35.24 207 THR B N 1
ATOM 1678 C CA . THR B 2 41 ? 30.642 31.508 37.058 1.00 43.79 207 THR B CA 1
ATOM 1679 C C . THR B 2 41 ? 31.744 31.788 38.071 1.00 45.83 207 THR B C 1
ATOM 1680 O O . THR B 2 41 ? 32.898 31.989 37.709 1.00 48.09 207 THR B O 1
ATOM 1684 N N . TRP B 2 42 ? 31.376 31.790 39.344 1.00 51.76 208 TRP B N 1
ATOM 1685 C CA . TRP B 2 42 ? 32.317 32.062 40.423 1.00 56.18 208 TRP B CA 1
ATOM 1686 C C . TRP B 2 42 ? 32.147 30.997 41.506 1.00 59.06 208 TRP B C 1
ATOM 1687 O O . TRP B 2 42 ? 31.080 30.881 42.112 1.00 60.84 208 TRP B O 1
ATOM 1698 N N . LEU B 2 43 ? 33.201 30.214 41.732 1.00 61.28 209 LEU B N 1
ATOM 1699 C CA . LEU B 2 43 ? 33.182 29.132 42.720 1.00 63.57 209 LEU B CA 1
ATOM 1700 C C . LEU B 2 43 ? 34.256 29.331 43.791 1.00 65.15 209 LEU B C 1
ATOM 1701 O O . LEU B 2 43 ? 35.442 29.090 43.547 1.00 64.17 209 LEU B O 1
ATOM 1706 N N . PRO B 2 44 ? 33.856 29.773 44.993 1.00 67.28 210 PRO B N 1
ATOM 1707 C CA . PRO B 2 44 ? 34.851 29.977 46.050 1.00 69.28 210 PRO B CA 1
ATOM 1708 C C . PRO B 2 44 ? 35.515 28.663 46.449 1.00 70.79 210 PRO B C 1
ATOM 1709 O O . PRO B 2 44 ? 34.862 27.619 46.513 1.00 71.65 210 PRO B O 1
ATOM 1713 N N . GLN B 2 45 ? 36.817 28.718 46.698 1.00 71.49 211 GLN B N 1
ATOM 1714 C CA . GLN B 2 45 ? 37.560 27.540 47.112 1.00 72.43 211 GLN B CA 1
ATOM 1715 C C . GLN B 2 45 ? 38.448 27.888 48.291 1.00 73.10 211 GLN B C 1
ATOM 1716 O O . GLN B 2 45 ? 38.846 29.044 48.457 1.00 73.64 211 GLN B O 1
ATOM 1722 N N . ARG B 2 46 ? 38.747 26.884 49.111 1.00 73.58 212 ARG B N 1
ATOM 1723 C CA . ARG B 2 46 ? 39.577 27.077 50.297 1.00 73.93 212 ARG B CA 1
ATOM 1724 C C . ARG B 2 46 ? 40.687 28.088 50.021 1.00 74.46 212 ARG B C 1
ATOM 1725 O O . ARG B 2 46 ? 40.682 29.198 50.563 1.00 73.53 212 ARG B O 1
ATOM 1733 N N . ARG B 2 47 ? 41.628 27.698 49.166 1.00 75.14 213 ARG B N 1
ATOM 1734 C CA . ARG B 2 47 ? 42.746 28.556 48.794 1.00 75.84 213 ARG B CA 1
ATOM 1735 C C . ARG B 2 47 ? 42.865 28.629 47.273 1.00 76.30 213 ARG B C 1
ATOM 1736 O O . ARG B 2 47 ? 43.515 27.783 46.653 1.00 76.33 213 ARG B O 1
ATOM 1744 N N . GLY B 2 48 ? 42.226 29.635 46.678 1.00 76.45 214 GLY B N 1
ATOM 1745 C CA . GLY B 2 48 ? 42.279 29.797 45.234 1.00 76.63 214 GLY B CA 1
ATOM 1746 C C . GLY B 2 48 ? 40.931 29.821 44.526 1.00 76.57 214 GLY B C 1
ATOM 1747 O O . GLY B 2 48 ? 40.637 28.929 43.726 1.00 77.47 214 GLY B O 1
ATOM 1748 N N . MET B 2 49 ? 40.121 30.841 44.817 1.00 75.23 215 MET B N 1
ATOM 1749 C CA . MET B 2 49 ? 38.793 31.025 44.214 1.00 73.80 215 MET B CA 1
ATOM 1750 C C . MET B 2 49 ? 38.740 30.651 42.724 1.00 71.62 215 MET B C 1
ATOM 1751 O O . MET B 2 49 ? 39.475 31.215 41.904 1.00 71.58 215 MET B O 1
ATOM 1756 N N . TYR B 2 50 ? 37.862 29.712 42.373 1.00 67.74 216 TYR B N 1
ATOM 1757 C CA . TYR B 2 50 ? 37.752 29.278 40.984 1.00 63.64 216 TYR B CA 1
ATOM 1758 C C . TYR B 2 50 ? 36.634 29.942 40.185 1.00 60.34 216 TYR B C 1
ATOM 1759 O O . TYR B 2 50 ? 35.486 30.025 40.621 1.00 59.42 216 TYR B O 1
ATOM 1768 N N . ARG B 2 51 ? 36.992 30.391 38.991 1.00 55.45 217 ARG B N 1
ATOM 1769 C CA . ARG B 2 51 ? 36.064 31.047 38.096 1.00 51.01 217 ARG B CA 1
ATOM 1770 C C . ARG B 2 51 ? 35.952 30.226 36.819 1.00 46.60 217 ARG B C 1
ATOM 1771 O O . ARG B 2 51 ? 36.961 29.786 36.268 1.00 48.53 217 ARG B O 1
ATOM 1779 N N . TYR B 2 52 ? 34.724 30.009 36.361 1.00 36.14 218 TYR B N 1
ATOM 1780 C CA . TYR B 2 52 ? 34.480 29.275 35.128 1.00 29.11 218 TYR B CA 1
ATOM 1781 C C . TYR B 2 52 ? 33.721 30.220 34.199 1.00 23.97 218 TYR B C 1
ATOM 1782 O O . TYR B 2 52 ? 32.591 30.602 34.484 1.00 21.67 218 TYR B O 1
ATOM 1791 N N . ASN B 2 53 ? 34.349 30.590 33.096 1.00 24.19 219 ASN B N 1
ATOM 1792 C CA . ASN B 2 53 ? 33.743 31.486 32.126 1.00 25.43 219 ASN B CA 1
ATOM 1793 C C . ASN B 2 53 ? 33.573 30.745 30.813 1.00 24.67 219 ASN B C 1
ATOM 1794 O O . ASN B 2 53 ? 34.543 30.237 30.251 1.00 28.82 219 ASN B O 1
ATOM 1799 N N . ALA B 2 54 ? 32.343 30.689 30.329 1.00 22.69 220 ALA B N 1
ATOM 1800 C CA . ALA B 2 54 ? 32.048 29.997 29.084 1.00 22.56 220 ALA B CA 1
ATOM 1801 C C . ALA B 2 54 ? 31.371 30.926 28.102 1.00 21.56 220 ALA B C 1
ATOM 1802 O O . ALA B 2 54 ? 30.513 31.727 28.484 1.00 21.33 220 ALA B O 1
ATOM 1804 N N . LEU B 2 55 ? 31.748 30.782 26.836 1.00 23.32 221 LEU B N 1
ATOM 1805 C CA . LEU B 2 55 ? 31.222 31.585 25.735 1.00 25.17 221 LEU B CA 1
ATOM 1806 C C . LEU B 2 55 ? 30.484 30.642 24.789 1.00 24.54 221 LEU B C 1
ATOM 1807 O O . LEU B 2 55 ? 31.041 29.627 24.367 1.00 24.99 221 LEU B O 1
ATOM 1812 N N . TYR B 2 56 ? 29.238 30.975 24.460 1.00 24.40 222 TYR B N 1
ATOM 1813 C CA . TYR B 2 56 ? 28.435 30.145 23.574 1.00 23.33 222 TYR B CA 1
ATOM 1814 C C . TYR B 2 56 ? 28.007 30.864 22.299 1.00 24.59 222 TYR B C 1
ATOM 1815 O O . TYR B 2 56 ? 27.162 31.755 22.343 1.00 23.49 222 TYR B O 1
ATOM 1824 N N . PRO B 2 57 ? 28.587 30.489 21.148 1.00 25.67 223 PRO B N 1
ATOM 1825 C CA . PRO B 2 57 ? 28.210 31.133 19.882 1.00 25.97 223 PRO B CA 1
ATOM 1826 C C . PRO B 2 57 ? 26.722 30.865 19.608 1.00 26.62 223 PRO B C 1
ATOM 1827 O O . PRO B 2 57 ? 26.246 29.730 19.731 1.00 23.59 223 PRO B O 1
ATOM 1831 N N . LEU B 2 58 ? 25.991 31.906 19.229 1.00 26.38 224 LEU B N 1
ATOM 1832 C CA . LEU B 2 58 ? 24.565 31.766 18.977 1.00 25.62 224 LEU B CA 1
ATOM 1833 C C . LEU B 2 58 ? 24.196 30.909 17.777 1.00 26.36 224 LEU B C 1
ATOM 1834 O O . LEU B 2 58 ? 23.046 30.494 17.649 1.00 26.02 224 LEU B O 1
ATOM 1839 N N . ASP B 2 59 ? 25.160 30.629 16.908 1.00 28.52 225 ASP B N 1
ATOM 1840 C CA . ASP B 2 59 ? 24.879 29.802 15.739 1.00 29.98 225 ASP B CA 1
ATOM 1841 C C . ASP B 2 59 ? 25.087 28.329 16.068 1.00 29.84 225 ASP B C 1
ATOM 1842 O O . ASP B 2 59 ? 24.919 27.464 15.207 1.00 29.82 225 ASP B O 1
ATOM 1847 N N . ARG B 2 60 ? 25.441 28.052 17.322 1.00 26.44 226 ARG B N 1
ATOM 1848 C CA . ARG B 2 60 ? 25.669 26.679 17.777 1.00 26.39 226 ARG B CA 1
ATOM 1849 C C . ARG B 2 60 ? 24.839 26.349 19.023 1.00 25.69 226 ARG B C 1
ATOM 1850 O O . ARG B 2 60 ? 24.526 25.187 19.289 1.00 27.13 226 ARG B O 1
ATOM 1858 N N . LEU B 2 61 ? 24.476 27.385 19.770 1.00 23.39 227 LEU B N 1
ATOM 1859 C CA . LEU B 2 61 ? 23.748 27.238 21.022 1.00 21.30 227 LEU B CA 1
ATOM 1860 C C . LEU B 2 61 ? 22.274 26.870 20.953 1.00 23.21 227 LEU B C 1
ATOM 1861 O O . LEU B 2 61 ? 21.469 27.597 20.379 1.00 20.90 227 LEU B O 1
ATOM 1866 N N . ALA B 2 62 ? 21.929 25.731 21.547 1.00 21.53 228 ALA B N 1
ATOM 1867 C CA . ALA B 2 62 ? 20.541 25.296 21.612 1.00 20.12 228 ALA B CA 1
ATOM 1868 C C . ALA B 2 62 ? 19.961 25.879 22.898 1.00 20.27 228 ALA B C 1
ATOM 1869 O O . ALA B 2 62 ? 20.503 25.677 23.984 1.00 21.29 228 ALA B O 1
ATOM 1871 N N . VAL B 2 63 ? 18.873 26.628 22.770 1.00 21.62 229 VAL B N 1
ATOM 1872 C CA . VAL B 2 63 ? 18.223 27.261 23.914 1.00 17.63 229 VAL B CA 1
ATOM 1873 C C . VAL B 2 63 ? 16.851 26.609 24.064 1.00 20.79 229 VAL B C 1
ATOM 1874 O O . VAL B 2 63 ? 16.029 26.626 23.140 1.00 24.04 229 VAL B O 1
ATOM 1878 N N . VAL B 2 64 ? 16.610 26.037 25.237 1.00 17.07 230 VAL B N 1
ATOM 1879 C CA . VAL B 2 64 ? 15.378 25.305 25.492 1.00 18.84 230 VAL B CA 1
ATOM 1880 C C . VAL B 2 64 ? 14.560 25.872 26.634 1.00 19.77 230 VAL B C 1
ATOM 1881 O O . VAL B 2 64 ? 15.088 26.144 27.710 1.00 19.71 230 VAL B O 1
ATOM 1885 N N . ASN B 2 65 ? 13.262 26.027 26.393 1.00 19.29 231 ASN B N 1
ATOM 1886 C CA . ASN B 2 65 ? 12.333 26.518 27.402 1.00 20.79 231 ASN B CA 1
ATOM 1887 C C . ASN B 2 65 ? 11.934 25.321 28.272 1.00 18.66 231 ASN B C 1
ATOM 1888 O O . ASN B 2 65 ? 11.231 24.421 27.815 1.00 19.58 231 ASN B O 1
ATOM 1893 N N . VAL B 2 66 ? 12.376 25.314 29.523 1.00 20.51 232 VAL B N 1
ATOM 1894 C CA . VAL B 2 66 ? 12.033 24.233 30.441 1.00 19.03 232 VAL B CA 1
ATOM 1895 C C . VAL B 2 66 ? 10.658 24.563 31.013 1.00 22.66 232 VAL B C 1
ATOM 1896 O O . VAL B 2 66 ? 10.493 25.573 31.697 1.00 23.46 232 VAL B O 1
ATOM 1900 N N . LYS B 2 67 ? 9.670 23.724 30.731 1.00 21.38 233 LYS B N 1
ATOM 1901 C CA . LYS B 2 67 ? 8.320 23.967 31.233 1.00 26.01 233 LYS B CA 1
ATOM 1902 C C . LYS B 2 67 ? 8.260 23.816 32.763 1.00 28.49 233 LYS B C 1
ATOM 1903 O O . LYS B 2 67 ? 8.920 22.943 33.341 1.00 25.12 233 LYS B O 1
ATOM 1909 N N . ASP B 2 68 ? 7.477 24.668 33.423 1.00 28.03 234 ASP B N 1
ATOM 1910 C CA . ASP B 2 68 ? 7.358 24.601 34.878 1.00 31.57 234 ASP B CA 1
ATOM 1911 C C . ASP B 2 68 ? 6.864 23.231 35.352 1.00 35.29 234 ASP B C 1
ATOM 1912 O O . ASP B 2 68 ? 5.990 22.608 34.729 1.00 33.89 234 ASP B O 1
ATOM 1917 N N . ASN B 2 69 ? 7.454 22.781 36.457 1.00 36.94 235 ASN B N 1
ATOM 1918 C CA . ASN B 2 69 ? 7.161 21.497 37.106 1.00 44.63 235 ASN B CA 1
ATOM 1919 C C . ASN B 2 69 ? 7.858 21.607 38.486 1.00 47.92 235 ASN B C 1
ATOM 1920 O O . ASN B 2 69 ? 9.080 21.500 38.557 1.00 50.69 235 ASN B O 1
ATOM 1925 N N . PRO B 2 70 ? 7.091 21.804 39.586 1.00 54.21 236 PRO B N 1
ATOM 1926 C CA . PRO B 2 70 ? 7.565 21.955 40.973 1.00 57.43 236 PRO B CA 1
ATOM 1927 C C . PRO B 2 70 ? 9.062 22.057 41.302 1.00 60.46 236 PRO B C 1
ATOM 1928 O O . PRO B 2 70 ? 9.523 23.127 41.702 1.00 62.66 236 PRO B O 1
ATOM 1932 N N . PRO B 2 71 ? 9.841 20.966 41.155 1.00 61.09 237 PRO B N 1
ATOM 1933 C CA . PRO B 2 71 ? 11.262 21.151 41.488 1.00 59.35 237 PRO B CA 1
ATOM 1934 C C . PRO B 2 71 ? 11.867 22.235 40.596 1.00 58.69 237 PRO B C 1
ATOM 1935 O O . PRO B 2 71 ? 13.052 22.569 40.691 1.00 59.30 237 PRO B O 1
ATOM 1939 N N . MET B 2 72 ? 11.027 22.789 39.731 1.00 54.02 238 MET B N 1
ATOM 1940 C CA . MET B 2 72 ? 11.471 23.826 38.839 1.00 52.35 238 MET B CA 1
ATOM 1941 C C . MET B 2 72 ? 10.420 24.840 38.413 1.00 46.19 238 MET B C 1
ATOM 1942 O O . MET B 2 72 ? 9.247 24.524 38.172 1.00 41.98 238 MET B O 1
ATOM 1947 N N . LYS B 2 73 ? 10.877 26.079 38.344 1.00 41.67 239 LYS B N 1
ATOM 1948 C CA . LYS B 2 73 ? 10.059 27.194 37.916 1.00 37.30 239 LYS B CA 1
ATOM 1949 C C . LYS B 2 73 ? 10.998 28.217 37.293 1.00 31.68 239 LYS B C 1
ATOM 1950 O O . LYS B 2 73 ? 12.150 28.345 37.706 1.00 30.82 239 LYS B O 1
ATOM 1956 N N . ASP B 2 74 ? 10.500 28.899 36.267 1.00 26.75 240 ASP B N 1
ATOM 1957 C CA . ASP B 2 74 ? 11.219 29.948 35.554 1.00 25.35 240 ASP B CA 1
ATOM 1958 C C . ASP B 2 74 ? 12.586 29.573 34.983 1.00 22.86 240 ASP B C 1
ATOM 1959 O O . ASP B 2 74 ? 13.486 30.406 34.910 1.00 21.57 240 ASP B O 1
ATOM 1964 N N . MET B 2 75 ? 12.724 28.335 34.527 1.00 20.51 241 MET B N 1
ATOM 1965 C CA . MET B 2 75 ? 14.005 27.886 34.016 1.00 17.89 241 MET B CA 1
ATOM 1966 C C . MET B 2 75 ? 14.128 27.731 32.517 1.00 19.04 241 MET B C 1
ATOM 1967 O O . MET B 2 75 ? 13.145 27.554 31.807 1.00 18.97 241 MET B O 1
ATOM 1972 N N . PHE B 2 76 ? 15.358 27.838 32.037 1.00 18.88 242 PHE B N 1
ATOM 1973 C CA . PHE B 2 76 ? 15.633 27.577 30.637 1.00 19.69 242 PHE B CA 1
ATOM 1974 C C . PHE B 2 76 ? 16.951 26.815 30.637 1.00 19.71 242 PHE B C 1
ATOM 1975 O O . PHE B 2 76 ? 17.705 26.832 31.622 1.00 17.78 242 PHE B O 1
ATOM 1983 N N . LYS B 2 77 ? 17.213 26.133 29.539 1.00 18.89 243 LYS B N 1
ATOM 1984 C CA . LYS B 2 77 ? 18.387 25.302 29.445 1.00 19.77 243 LYS B CA 1
ATOM 1985 C C . LYS B 2 77 ? 19.206 25.551 28.202 1.00 20.72 243 LYS B C 1
ATOM 1986 O O . LYS B 2 77 ? 18.670 25.817 27.120 1.00 21.70 243 LYS B O 1
ATOM 1992 N N . LEU B 2 78 ? 20.517 25.461 28.368 1.00 16.96 244 LEU B N 1
ATOM 1993 C CA . LEU B 2 78 ? 21.427 25.641 27.266 1.00 18.76 244 LEU B CA 1
ATOM 1994 C C . LEU B 2 78 ? 22.084 24.297 26.950 1.00 19.03 244 LEU B C 1
ATOM 1995 O O . LEU B 2 78 ? 22.576 23.598 27.841 1.00 18.72 244 LEU B O 1
ATOM 2000 N N . LEU B 2 79 ? 22.076 23.934 25.681 1.00 16.44 245 LEU B N 1
ATOM 2001 C CA . LEU B 2 79 ? 22.719 22.712 25.249 1.00 21.67 245 LEU B CA 1
ATOM 2002 C C . LEU B 2 79 ? 23.801 23.057 24.235 1.00 23.17 245 LEU B C 1
ATOM 2003 O O . LEU B 2 79 ? 23.523 23.660 23.198 1.00 25.10 245 LEU B O 1
ATOM 2008 N N . MET B 2 80 ? 25.041 22.718 24.562 1.00 21.15 246 MET B N 1
ATOM 2009 C CA . MET B 2 80 ? 26.158 22.899 23.641 1.00 22.16 246 MET B CA 1
ATOM 2010 C C . MET B 2 80 ? 27.208 21.892 24.077 1.00 22.75 246 MET B C 1
ATOM 2011 O O . MET B 2 80 ? 27.937 22.119 25.038 1.00 22.44 246 MET B O 1
ATOM 2016 N N . PHE B 2 81 ? 27.243 20.756 23.382 1.00 30.36 247 PHE B N 1
ATOM 2017 C CA . PHE B 2 81 ? 28.173 19.672 23.699 1.00 33.73 247 PHE B CA 1
ATOM 2018 C C . PHE B 2 81 ? 29.522 20.163 24.177 1.00 32.36 247 PHE B C 1
ATOM 2019 O O . PHE B 2 81 ? 30.108 21.083 23.597 1.00 30.82 247 PHE B O 1
ATOM 2027 N N . PRO B 2 82 ? 30.041 19.544 25.250 1.00 30.74 248 PRO B N 1
ATOM 2028 C CA . PRO B 2 82 ? 29.454 18.441 26.023 1.00 29.11 248 PRO B CA 1
ATOM 2029 C C . PRO B 2 82 ? 28.531 18.884 27.171 1.00 27.60 248 PRO B C 1
ATOM 2030 O O . PRO B 2 82 ? 28.151 18.073 28.015 1.00 24.62 248 PRO B O 1
ATOM 2034 N N . GLU B 2 83 ? 28.159 20.159 27.194 1.00 25.52 249 GLU B N 1
ATOM 2035 C CA . GLU B 2 83 ? 27.338 20.678 28.281 1.00 22.81 249 GLU B CA 1
ATOM 2036 C C . GLU B 2 83 ? 25.834 20.745 28.099 1.00 24.73 249 GLU B C 1
ATOM 2037 O O . GLU B 2 83 ? 25.326 20.922 26.994 1.00 21.78 249 GLU B O 1
ATOM 2043 N N . SER B 2 84 ? 25.152 20.657 29.238 1.00 19.93 250 SER B N 1
ATOM 2044 C CA . SER B 2 84 ? 23.709 20.786 29.356 1.00 23.12 250 SER B CA 1
ATOM 2045 C C . SER B 2 84 ? 23.592 21.565 30.679 1.00 23.18 250 SER B C 1
ATOM 2046 O O . SER B 2 84 ? 23.879 21.028 31.745 1.00 25.50 250 SER B O 1
ATOM 2049 N N . ARG B 2 85 ? 23.208 22.837 30.614 1.00 19.67 251 ARG B N 1
ATOM 2050 C CA . ARG B 2 85 ? 23.129 23.652 31.818 1.00 19.05 251 ARG B CA 1
ATOM 2051 C C . ARG B 2 85 ? 21.765 24.315 31.952 1.00 20.62 251 ARG B C 1
ATOM 2052 O O . ARG B 2 85 ? 21.224 24.832 30.972 1.00 20.21 251 ARG B O 1
ATOM 2060 N N . ILE B 2 86 ? 21.211 24.288 33.163 1.00 19.52 252 ILE B N 1
ATOM 2061 C CA . ILE B 2 86 ? 19.915 24.905 33.436 1.00 20.32 252 ILE B CA 1
ATOM 2062 C C . ILE B 2 86 ? 20.112 26.154 34.284 1.00 19.07 252 ILE B C 1
ATOM 2063 O O . ILE B 2 86 ? 20.951 26.173 35.185 1.00 20.85 252 ILE B O 1
ATOM 2068 N N . PHE B 2 87 ? 19.342 27.192 33.975 1.00 19.75 253 PHE B N 1
ATOM 2069 C CA . PHE B 2 87 ? 19.397 28.462 34.688 1.00 19.13 253 PHE B CA 1
ATOM 2070 C C . PHE B 2 87 ? 17.997 28.918 35.080 1.00 20.51 253 PHE B C 1
ATOM 2071 O O . PHE B 2 87 ? 17.055 28.840 34.289 1.00 20.33 253 PHE B O 1
ATOM 2079 N N . GLN B 2 88 ? 17.862 29.384 36.313 1.00 22.66 254 GLN B N 1
ATOM 2080 C CA . GLN B 2 88 ? 16.583 29.876 36.799 1.00 23.74 254 GLN B CA 1
ATOM 2081 C C . GLN B 2 88 ? 16.625 31.399 36.824 1.00 25.89 254 GLN B C 1
ATOM 2082 O O . GLN B 2 88 ? 17.608 31.997 37.273 1.00 23.90 254 GLN B O 1
ATOM 2088 N N . ALA B 2 89 ? 15.574 32.027 36.315 1.00 27.08 255 ALA B N 1
ATOM 2089 C CA . ALA B 2 89 ? 15.500 33.484 36.321 1.00 30.79 255 ALA B CA 1
ATOM 2090 C C . ALA B 2 89 ? 14.790 33.894 37.611 1.00 30.78 255 ALA B C 1
ATOM 2091 O O . ALA B 2 89 ? 14.037 33.110 38.188 1.00 30.50 255 ALA B O 1
ATOM 2093 N N . GLU B 2 90 ? 15.027 35.120 38.061 1.00 32.40 256 GLU B N 1
ATOM 2094 C CA . GLU B 2 90 ? 14.416 35.611 39.292 1.00 35.57 256 GLU B CA 1
ATOM 2095 C C . GLU B 2 90 ? 12.896 35.453 39.322 1.00 33.83 256 GLU B C 1
ATOM 2096 O O . GLU B 2 90 ? 12.306 35.207 40.378 1.00 33.25 256 GLU B O 1
ATOM 2102 N N . ASN B 2 91 ? 12.261 35.587 38.165 1.00 30.37 257 ASN B N 1
ATOM 2103 C CA . ASN B 2 91 ? 10.814 35.449 38.085 1.00 32.07 257 ASN B CA 1
ATOM 2104 C C . ASN B 2 91 ? 10.394 35.145 36.652 1.00 28.68 257 ASN B C 1
ATOM 2105 O O . ASN B 2 91 ? 11.228 35.083 35.754 1.00 29.70 257 ASN B O 1
ATOM 2110 N N . ALA B 2 92 ? 9.093 34.971 36.443 1.00 31.06 258 ALA B N 1
ATOM 2111 C CA . ALA B 2 92 ? 8.566 34.659 35.124 1.00 29.73 258 ALA B CA 1
ATOM 2112 C C . ALA B 2 92 ? 8.907 35.740 34.104 1.00 32.07 258 ALA B C 1
ATOM 2113 O O . ALA B 2 92 ? 9.245 35.442 32.959 1.00 30.22 258 ALA B O 1
ATOM 2115 N N . LYS B 2 93 ? 8.816 37.001 34.516 1.00 32.18 259 LYS B N 1
ATOM 2116 C CA . LYS B 2 93 ? 9.116 38.102 33.605 1.00 32.15 259 LYS B CA 1
ATOM 2117 C C . LYS B 2 93 ? 10.540 38.060 33.047 1.00 26.18 259 LYS B C 1
ATOM 2118 O O . LYS B 2 93 ? 10.740 38.197 31.846 1.00 24.77 259 LYS B O 1
ATOM 2124 N N . ILE B 2 94 ? 11.526 37.854 33.913 1.00 27.86 260 ILE B N 1
ATOM 2125 C CA . ILE B 2 94 ? 12.923 37.808 33.472 1.00 26.95 260 ILE B CA 1
ATOM 2126 C C . ILE B 2 94 ? 13.231 36.616 32.548 1.00 24.95 260 ILE B C 1
ATOM 2127 O O . ILE B 2 94 ? 14.037 36.727 31.625 1.00 28.03 260 ILE B O 1
ATOM 2132 N N . LYS B 2 95 ? 12.590 35.478 32.787 1.00 26.38 261 LYS B N 1
ATOM 2133 C CA . LYS B 2 95 ? 12.809 34.317 31.919 1.00 23.79 261 LYS B CA 1
ATOM 2134 C C . LYS B 2 95 ? 12.305 34.656 30.526 1.00 22.67 261 LYS B C 1
ATOM 2135 O O . LYS B 2 95 ? 12.987 34.408 29.536 1.00 22.39 261 LYS B O 1
ATOM 2141 N N . ARG B 2 96 ? 11.102 35.222 30.449 1.00 24.68 262 ARG B N 1
ATOM 2142 C CA . ARG B 2 96 ? 10.522 35.586 29.155 1.00 25.24 262 ARG B CA 1
ATOM 2143 C C . ARG B 2 96 ? 11.465 36.526 28.413 1.00 24.90 262 ARG B C 1
ATOM 2144 O O . ARG B 2 96 ? 11.693 36.365 27.219 1.00 25.04 262 ARG B O 1
ATOM 2152 N N . GLU B 2 97 ? 12.027 37.497 29.130 1.00 26.02 263 GLU B N 1
ATOM 2153 C CA . GLU B 2 97 ? 12.961 38.447 28.530 1.00 27.77 263 GLU B CA 1
ATOM 2154 C C . GLU B 2 97 ? 14.188 37.745 27.945 1.00 28.97 263 GLU B C 1
ATOM 2155 O O . GLU B 2 97 ? 14.622 38.046 26.826 1.00 25.85 263 GLU B O 1
ATOM 2161 N N . TRP B 2 98 ? 14.749 36.806 28.701 1.00 27.18 264 TRP B N 1
ATOM 2162 C CA . TRP B 2 98 ? 15.922 36.073 28.216 1.00 26.26 264 TRP B CA 1
ATOM 2163 C C . TRP B 2 98 ? 15.603 35.298 26.946 1.00 23.00 264 TRP B C 1
ATOM 2164 O O . TRP B 2 98 ? 16.345 35.371 25.963 1.00 21.87 264 TRP B O 1
ATOM 2175 N N . LEU B 2 99 ? 14.497 34.555 26.960 1.00 23.63 265 LEU B N 1
ATOM 2176 C CA . LEU B 2 99 ? 14.138 33.759 25.795 1.00 24.60 265 LEU B CA 1
ATOM 2177 C C . LEU B 2 99 ? 13.880 34.634 24.570 1.00 25.38 265 LEU B C 1
ATOM 2178 O O . LEU B 2 99 ? 14.254 34.270 23.447 1.00 23.40 265 LEU B O 1
ATOM 2183 N N . GLU B 2 100 ? 13.256 35.793 24.780 1.00 28.84 266 GLU B N 1
ATOM 2184 C CA . GLU B 2 100 ? 12.983 36.715 23.674 1.00 30.45 266 GLU B CA 1
ATOM 2185 C C . GLU B 2 100 ? 14.255 37.317 23.079 1.00 29.91 266 GLU B C 1
ATOM 2186 O O . GLU B 2 100 ? 14.425 37.316 21.856 1.00 30.31 266 GLU B O 1
ATOM 2192 N N . VAL B 2 101 ? 15.156 37.824 23.921 1.00 30.39 267 VAL B N 1
ATOM 2193 C CA . VAL B 2 101 ? 16.378 38.405 23.377 1.00 29.87 267 VAL B CA 1
ATOM 2194 C C . VAL B 2 101 ? 17.255 37.343 22.731 1.00 28.30 267 VAL B C 1
ATOM 2195 O O . VAL B 2 101 ? 17.847 37.581 21.676 1.00 28.83 267 VAL B O 1
ATOM 2199 N N . LEU B 2 102 ? 17.329 36.161 23.336 1.00 24.82 268 LEU B N 1
ATOM 2200 C CA . LEU B 2 102 ? 18.159 35.112 22.753 1.00 22.31 268 LEU B CA 1
ATOM 2201 C C . LEU B 2 102 ? 17.626 34.739 21.374 1.00 21.96 268 LEU B C 1
ATOM 2202 O O . LEU B 2 102 ? 18.395 34.503 20.445 1.00 23.82 268 LEU B O 1
ATOM 2207 N N . GLU B 2 103 ? 16.306 34.695 21.237 1.00 24.42 269 GLU B N 1
ATOM 2208 C CA . GLU B 2 103 ? 15.709 34.342 19.949 1.00 29.07 269 GLU B CA 1
ATOM 2209 C C . GLU B 2 103 ? 15.869 35.500 18.959 1.00 30.17 269 GLU B C 1
ATOM 2210 O O . GLU B 2 103 ? 16.285 35.304 17.817 1.00 29.89 269 GLU B O 1
ATOM 2216 N N . GLU B 2 104 ? 15.553 36.710 19.403 1.00 32.49 270 GLU B N 1
ATOM 2217 C CA . GLU B 2 104 ? 15.674 37.869 18.524 1.00 35.91 270 GLU B CA 1
ATOM 2218 C C . GLU B 2 104 ? 17.113 38.045 18.038 1.00 35.32 270 GLU B C 1
ATOM 2219 O O . GLU B 2 104 ? 17.354 38.233 16.846 1.00 34.30 270 GLU B O 1
ATOM 2225 N N . THR B 2 105 ? 18.072 37.965 18.958 1.00 31.43 271 THR B N 1
ATOM 2226 C CA . THR B 2 105 ? 19.468 38.132 18.587 1.00 30.85 271 THR B CA 1
ATOM 2227 C C . THR B 2 105 ? 19.940 37.016 17.643 1.00 29.28 271 THR B C 1
ATOM 2228 O O . THR B 2 105 ? 20.757 37.249 16.753 1.00 29.35 271 THR B O 1
ATOM 2232 N N . LYS B 2 106 ? 19.423 35.803 17.807 1.00 28.49 272 LYS B N 1
ATOM 2233 C CA . LYS B 2 106 ? 19.824 34.721 16.907 1.00 29.75 272 LYS B CA 1
ATOM 2234 C C . LYS B 2 106 ? 19.239 34.965 15.519 1.00 29.66 272 LYS B C 1
ATOM 2235 O O . LYS B 2 106 ? 19.897 34.742 14.498 1.00 28.38 272 LYS B O 1
ATOM 2241 N N . ARG B 2 107 ? 17.991 35.411 15.487 1.00 31.33 273 ARG B N 1
ATOM 2242 C CA . ARG B 2 107 ? 17.318 35.698 14.223 1.00 37.36 273 ARG B CA 1
ATOM 2243 C C . ARG B 2 107 ? 18.060 36.800 13.450 1.00 38.86 273 ARG B C 1
ATOM 2244 O O . ARG B 2 107 ? 18.269 36.684 12.244 1.00 37.10 273 ARG B O 1
ATOM 2252 N N . ALA B 2 108 ? 18.469 37.856 14.153 1.00 40.55 274 ALA B N 1
ATOM 2253 C CA . ALA B 2 108 ? 19.186 38.962 13.523 1.00 43.12 274 ALA B CA 1
ATOM 2254 C C . ALA B 2 108 ? 20.509 38.491 12.943 1.00 46.70 274 ALA B C 1
ATOM 2255 O O . ALA B 2 108 ? 21.001 39.044 11.967 1.00 47.04 274 ALA B O 1
ATOM 2257 N N . LEU B 2 109 ? 21.087 37.469 13.560 1.00 51.67 275 LEU B N 1
ATOM 2258 C CA . LEU B 2 109 ? 22.357 36.916 13.112 1.00 56.93 275 LEU B CA 1
ATOM 2259 C C . LEU B 2 109 ? 22.153 36.392 11.698 1.00 61.48 275 LEU B C 1
ATOM 2260 O O . LEU B 2 109 ? 22.919 36.689 10.780 1.00 59.72 275 LEU B O 1
ATOM 2265 N N . SER B 2 110 ? 21.089 35.613 11.548 1.00 67.03 276 SER B N 1
ATOM 2266 C CA . SER B 2 110 ? 20.714 35.007 10.281 1.00 70.93 276 SER B CA 1
ATOM 2267 C C . SER B 2 110 ? 20.484 36.052 9.197 1.00 74.69 276 SER B C 1
ATOM 2268 O O . SER B 2 110 ? 21.086 35.979 8.124 1.00 75.89 276 SER B O 1
ATOM 2271 N N . ASP B 2 111 ? 19.617 37.023 9.477 1.00 78.44 277 ASP B N 1
ATOM 2272 C CA . ASP B 2 111 ? 19.318 38.079 8.511 1.00 81.97 277 ASP B CA 1
ATOM 2273 C C . ASP B 2 111 ? 20.596 38.665 7.919 1.00 84.00 277 ASP B C 1
ATOM 2274 O O . ASP B 2 111 ? 20.817 38.596 6.711 1.00 84.66 277 ASP B O 1
ATOM 2279 N N . LYS B 2 112 ? 21.433 39.242 8.778 1.00 86.00 278 LYS B N 1
ATOM 2280 C CA . LYS B 2 112 ? 22.690 39.849 8.350 1.00 88.50 278 LYS B CA 1
ATOM 2281 C C . LYS B 2 112 ? 23.580 38.877 7.572 1.00 90.38 278 LYS B C 1
ATOM 2282 O O . LYS B 2 112 ? 24.440 39.302 6.798 1.00 91.05 278 LYS B O 1
ATOM 2288 N N . ARG B 2 113 ? 23.381 37.577 7.780 1.00 91.85 279 ARG B N 1
ATOM 2289 C CA . ARG B 2 113 ? 24.181 36.572 7.083 1.00 93.25 279 ARG B CA 1
ATOM 2290 C C . ARG B 2 113 ? 23.757 36.426 5.623 1.00 94.20 279 ARG B C 1
ATOM 2291 O O . ARG B 2 113 ? 24.600 36.699 4.741 1.00 94.68 279 ARG B O 1
ATOM 2300 N N . SER C 1 3 ? 16.300 10.006 43.353 1.00 52.72 11 SER C N 1
ATOM 2301 C CA . SER C 1 3 ? 17.418 9.396 42.569 1.00 52.48 11 SER C CA 1
ATOM 2302 C C . SER C 1 3 ? 16.872 8.320 41.613 1.00 51.43 11 SER C C 1
ATOM 2303 O O . SER C 1 3 ? 17.366 7.187 41.575 1.00 50.68 11 SER C O 1
ATOM 2306 N N . LEU C 1 4 ? 15.851 8.698 40.841 1.00 48.09 12 LEU C N 1
ATOM 2307 C CA . LEU C 1 4 ? 15.190 7.804 39.887 1.00 43.40 12 LEU C CA 1
ATOM 2308 C C . LEU C 1 4 ? 15.847 7.800 38.503 1.00 38.90 12 LEU C C 1
ATOM 2309 O O . LEU C 1 4 ? 16.510 8.764 38.117 1.00 38.22 12 LEU C O 1
ATOM 2314 N N . ALA C 1 5 ? 15.656 6.713 37.757 1.00 32.47 13 ALA C N 1
ATOM 2315 C CA . ALA C 1 5 ? 16.203 6.631 36.415 1.00 29.50 13 ALA C CA 1
ATOM 2316 C C . ALA C 1 5 ? 15.566 7.797 35.638 1.00 25.07 13 ALA C C 1
ATOM 2317 O O . ALA C 1 5 ? 14.466 8.261 35.963 1.00 22.42 13 ALA C O 1
ATOM 2319 N N . LEU C 1 6 ? 16.282 8.282 34.638 1.00 21.69 14 LEU C N 1
ATOM 2320 C CA . LEU C 1 6 ? 15.826 9.395 33.813 1.00 21.06 14 LEU C CA 1
ATOM 2321 C C . LEU C 1 6 ? 16.021 9.003 32.350 1.00 21.19 14 LEU C C 1
ATOM 2322 O O . LEU C 1 6 ? 17.147 8.801 31.917 1.00 22.90 14 LEU C O 1
ATOM 2327 N N . HIS C 1 7 ? 14.927 8.869 31.600 1.00 19.66 15 HIS C N 1
ATOM 2328 C CA . HIS C 1 7 ? 15.022 8.502 30.193 1.00 19.36 15 HIS C CA 1
ATOM 2329 C C . HIS C 1 7 ? 14.753 9.733 29.329 1.00 20.63 15 HIS C C 1
ATOM 2330 O O . HIS C 1 7 ? 13.678 10.352 29.402 1.00 19.28 15 HIS C O 1
ATOM 2337 N N . LYS C 1 8 ? 15.740 10.074 28.509 1.00 18.90 16 LYS C N 1
ATOM 2338 C CA . LYS C 1 8 ? 15.664 11.258 27.659 1.00 19.11 16 LYS C CA 1
ATOM 2339 C C . LYS C 1 8 ? 15.205 10.954 26.240 1.00 19.92 16 LYS C C 1
ATOM 2340 O O . LYS C 1 8 ? 15.911 10.317 25.448 1.00 20.98 16 LYS C O 1
ATOM 2346 N N . VAL C 1 9 ? 14.011 11.443 25.928 1.00 20.03 17 VAL C N 1
ATOM 2347 C CA . VAL C 1 9 ? 13.386 11.242 24.632 1.00 16.97 17 VAL C CA 1
ATOM 2348 C C . VAL C 1 9 ? 13.453 12.519 23.795 1.00 19.03 17 VAL C C 1
ATOM 2349 O O . VAL C 1 9 ? 13.228 13.602 24.319 1.00 21.30 17 VAL C O 1
ATOM 2353 N N . ILE C 1 10 ? 13.750 12.387 22.500 1.00 17.76 18 ILE C N 1
ATOM 2354 C CA . ILE C 1 10 ? 13.803 13.537 21.588 1.00 19.33 18 ILE C CA 1
ATOM 2355 C C . ILE C 1 10 ? 12.752 13.363 20.481 1.00 19.10 18 ILE C C 1
ATOM 2356 O O . ILE C 1 10 ? 12.716 12.330 19.821 1.00 17.45 18 ILE C O 1
ATOM 2361 N N . MET C 1 11 ? 11.893 14.362 20.282 1.00 17.08 19 MET C N 1
ATOM 2362 C CA . MET C 1 11 ? 10.879 14.273 19.226 1.00 20.54 19 MET C CA 1
ATOM 2363 C C . MET C 1 11 ? 11.509 14.819 17.946 1.00 23.29 19 MET C C 1
ATOM 2364 O O . MET C 1 11 ? 12.074 15.910 17.942 1.00 23.77 19 MET C O 1
ATOM 2369 N N . VAL C 1 12 ? 11.427 14.057 16.865 1.00 22.42 20 VAL C N 1
ATOM 2370 C CA . VAL C 1 12 ? 12.004 14.482 15.594 1.00 25.48 20 VAL C CA 1
ATOM 2371 C C . VAL C 1 12 ? 10.939 14.353 14.506 1.00 25.48 20 VAL C C 1
ATOM 2372 O O . VAL C 1 12 ? 10.035 13.518 14.617 1.00 23.89 20 VAL C O 1
ATOM 2376 N N . GLY C 1 13 ? 11.050 15.177 13.467 1.00 27.73 21 GLY C N 1
ATOM 2377 C CA . 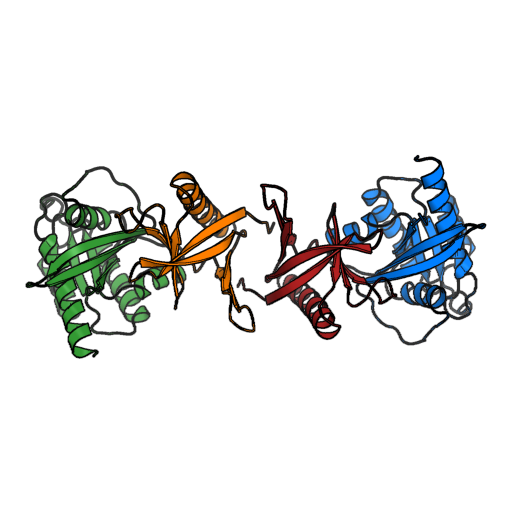GLY C 1 13 ? 10.093 15.142 12.370 1.00 27.32 21 GLY C CA 1
ATOM 2378 C C . GLY C 1 13 ? 9.786 16.510 11.772 1.00 27.12 21 GLY C C 1
ATOM 2379 O O . GLY C 1 13 ? 10.013 17.539 12.405 1.00 26.83 21 GLY C O 1
ATOM 2380 N N . SER C 1 14 ? 9.256 16.514 10.549 1.00 27.51 22 SER C N 1
ATOM 2381 C CA . SER C 1 14 ? 8.917 17.752 9.832 1.00 27.01 22 SER C CA 1
ATOM 2382 C C . SER C 1 14 ? 7.877 18.588 10.559 1.00 25.72 22 SER C C 1
ATOM 2383 O O . SER C 1 14 ? 7.158 18.090 11.429 1.00 26.05 22 SER C O 1
ATOM 2386 N N . GLY C 1 15 ? 7.782 19.856 10.174 1.00 25.07 23 GLY C N 1
ATOM 2387 C CA . GLY C 1 15 ? 6.808 20.741 10.783 1.00 26.78 23 GLY C CA 1
ATOM 2388 C C . GLY C 1 15 ? 5.373 20.290 10.560 1.00 28.56 23 GLY C C 1
ATOM 2389 O O . GLY C 1 15 ? 5.047 19.730 9.508 1.00 31.40 23 GLY C O 1
ATOM 2390 N N . GLY C 1 16 ? 4.521 20.519 11.558 1.00 28.20 24 GLY C N 1
ATOM 2391 C CA . GLY C 1 16 ? 3.110 20.163 11.460 1.00 26.48 24 GLY C CA 1
ATOM 2392 C C . GLY C 1 16 ? 2.775 18.680 11.554 1.00 28.67 24 GLY C C 1
ATOM 2393 O O . GLY C 1 16 ? 1.610 18.290 11.457 1.00 26.64 24 GLY C O 1
ATOM 2394 N N . VAL C 1 17 ? 3.795 17.858 11.766 1.00 27.70 25 VAL C N 1
ATOM 2395 C CA . VAL C 1 17 ? 3.634 16.411 11.851 1.00 27.32 25 VAL C CA 1
ATOM 2396 C C . VAL C 1 17 ? 2.892 15.927 13.113 1.00 28.57 25 VAL C C 1
ATOM 2397 O O . VAL C 1 17 ? 2.245 14.879 13.101 1.00 25.80 25 VAL C O 1
ATOM 2401 N N . GLY C 1 18 ? 2.971 16.700 14.194 1.00 25.80 26 GLY C N 1
ATOM 2402 C CA . GLY C 1 18 ? 2.293 16.327 15.424 1.00 25.33 26 GLY C CA 1
ATOM 2403 C C . GLY C 1 18 ? 3.220 16.034 16.600 1.00 24.24 26 GLY C C 1
ATOM 2404 O O . GLY C 1 18 ? 2.816 15.387 17.561 1.00 24.68 26 GLY C O 1
ATOM 2405 N N . LYS C 1 19 ? 4.456 16.510 16.533 1.00 20.38 27 LYS C N 1
ATOM 2406 C CA . LYS C 1 19 ? 5.413 16.271 17.616 1.00 22.77 27 LYS C CA 1
ATOM 2407 C C . LYS C 1 19 ? 4.884 16.854 18.931 1.00 21.50 27 LYS C C 1
ATOM 2408 O O . LYS C 1 19 ? 4.832 16.163 19.946 1.00 20.54 27 LYS C O 1
ATOM 2414 N N . SER C 1 20 ? 4.488 18.123 18.906 1.00 22.91 28 SER C N 1
ATOM 2415 C CA . SER C 1 20 ? 3.956 18.776 20.103 1.00 23.07 28 SER C CA 1
ATOM 2416 C C . SER C 1 20 ? 2.661 18.139 20.574 1.00 21.61 28 SER C C 1
ATOM 2417 O O . SER C 1 20 ? 2.476 17.912 21.774 1.00 21.73 28 SER C O 1
ATOM 2420 N N . ALA C 1 21 ? 1.761 17.862 19.634 1.00 21.02 29 ALA C N 1
ATOM 2421 C CA . ALA C 1 21 ? 0.482 17.230 19.968 1.00 21.31 29 ALA C CA 1
ATOM 2422 C C . ALA C 1 21 ? 0.674 15.904 20.726 1.00 18.53 29 ALA C C 1
ATOM 2423 O O . ALA C 1 21 ? 0.004 15.656 21.722 1.00 22.64 29 ALA C O 1
ATOM 2425 N N . LEU C 1 22 ? 1.573 15.051 20.242 1.00 16.17 30 LEU C N 1
ATOM 2426 C CA . LEU C 1 22 ? 1.832 13.779 20.904 1.00 17.95 30 LEU C CA 1
ATOM 2427 C C . LEU C 1 22 ? 2.400 14.034 22.298 1.00 18.19 30 LEU C C 1
ATOM 2428 O O . LEU C 1 22 ? 1.993 13.388 23.261 1.00 19.56 30 LEU C O 1
ATOM 2433 N N . THR C 1 23 ? 3.335 14.979 22.396 1.00 16.76 31 THR C N 1
ATOM 2434 C CA . THR C 1 23 ? 3.956 15.316 23.673 1.00 18.43 31 THR C CA 1
ATOM 2435 C C . THR C 1 23 ? 2.946 15.787 24.714 1.00 19.13 31 THR C C 1
ATOM 2436 O O . THR C 1 23 ? 2.970 15.342 25.853 1.00 20.21 31 THR C O 1
ATOM 2440 N N . LEU C 1 24 ? 2.066 16.701 24.314 1.00 18.87 32 LEU C N 1
ATOM 2441 C CA . LEU C 1 24 ? 1.069 17.258 25.208 1.00 20.61 32 LEU C CA 1
ATOM 2442 C C . LEU C 1 24 ? -0.054 16.283 25.554 1.00 19.53 32 LEU C C 1
ATOM 2443 O O . LEU C 1 24 ? -0.622 16.351 26.654 1.00 20.56 32 LEU C O 1
ATOM 2448 N N . GLN C 1 25 ? -0.384 15.391 24.623 1.00 20.70 33 GLN C N 1
ATOM 2449 C CA . GLN C 1 25 ? -1.423 14.381 24.862 1.00 20.11 33 GLN C CA 1
ATOM 2450 C C . GLN C 1 25 ? -0.846 13.431 25.919 1.00 23.37 33 GLN C C 1
ATOM 2451 O O . GLN C 1 25 ? -1.504 13.089 26.904 1.00 24.27 33 GLN C O 1
ATOM 2457 N N . PHE C 1 26 ? 0.402 13.019 25.715 1.00 21.64 34 PHE C N 1
ATOM 2458 C CA . PHE C 1 26 ? 1.056 12.122 26.659 1.00 22.20 34 PHE C CA 1
ATOM 2459 C C . PHE C 1 26 ? 1.268 12.781 28.022 1.00 21.33 34 PHE C C 1
ATOM 2460 O O . PHE C 1 26 ? 0.983 12.178 29.057 1.00 22.42 34 PHE C O 1
ATOM 2468 N N . MET C 1 27 ? 1.752 14.022 28.022 1.00 21.15 35 MET C N 1
ATOM 2469 C CA . MET C 1 27 ? 2.024 14.735 29.274 1.00 20.75 35 MET C CA 1
ATOM 2470 C C . MET C 1 27 ? 0.778 15.153 30.065 1.00 24.19 35 MET C C 1
ATOM 2471 O O . MET C 1 27 ? 0.692 14.918 31.275 1.00 23.50 35 MET C O 1
ATOM 2476 N N . TYR C 1 28 ? -0.185 15.755 29.373 1.00 21.46 36 TYR C N 1
ATOM 2477 C CA . TYR C 1 28 ? -1.370 16.294 30.028 1.00 23.50 36 TYR C CA 1
ATOM 2478 C C . TYR C 1 28 ? -2.748 15.783 29.619 1.00 25.65 36 TYR C C 1
ATOM 2479 O O . TYR C 1 28 ? -3.743 16.260 30.153 1.00 24.52 36 TYR C O 1
ATOM 2488 N N . ASP C 1 29 ? -2.825 14.847 28.677 1.00 25.85 37 ASP C N 1
ATOM 2489 C CA . ASP C 1 29 ? -4.121 14.351 28.216 1.00 30.23 37 ASP C CA 1
ATOM 2490 C C . ASP C 1 29 ? -4.877 15.470 27.508 1.00 31.33 37 ASP C C 1
ATOM 2491 O O . ASP C 1 29 ? -6.097 15.546 27.591 1.00 31.37 37 ASP C O 1
ATOM 2496 N N . GLU C 1 30 ? -4.153 16.336 26.815 1.00 29.78 38 GLU C N 1
ATOM 2497 C CA . GLU C 1 30 ? -4.779 17.447 26.118 1.00 32.13 38 GLU C CA 1
ATOM 2498 C C . GLU C 1 30 ? -4.492 17.417 24.633 1.00 31.64 38 GLU C C 1
ATOM 2499 O O . GLU C 1 30 ? -3.447 16.937 24.208 1.00 26.85 38 GLU C O 1
ATOM 2505 N N . PHE C 1 31 ? -5.437 17.931 23.851 1.00 30.69 39 PHE C N 1
ATOM 2506 C CA . PHE C 1 31 ? -5.277 18.037 22.405 1.00 34.08 39 PHE C CA 1
ATOM 2507 C C . PHE C 1 31 ? -6.075 19.228 21.901 1.00 35.87 39 PHE C C 1
ATOM 2508 O O . PHE C 1 31 ? -7.262 19.352 22.183 1.00 35.47 39 PHE C O 1
ATOM 2516 N N . VAL C 1 32 ? -5.416 20.116 21.170 1.00 39.89 40 VAL C N 1
ATOM 2517 C CA . VAL C 1 32 ? -6.090 21.279 20.615 1.00 41.08 40 VAL C CA 1
ATOM 2518 C C . VAL C 1 32 ? -5.819 21.298 19.121 1.00 43.35 40 VAL C C 1
ATOM 2519 O O . VAL C 1 32 ? -4.765 20.849 18.659 1.00 41.47 40 VAL C O 1
ATOM 2523 N N . GLU C 1 33 ? -6.780 21.814 18.366 1.00 45.46 41 GLU C N 1
ATOM 2524 C CA . GLU C 1 33 ? -6.675 21.872 16.914 1.00 48.79 41 GLU C CA 1
ATOM 2525 C C . GLU C 1 33 ? -5.775 23.000 16.403 1.00 47.99 41 GLU C C 1
ATOM 2526 O O . GLU C 1 33 ? -5.251 22.916 15.298 1.00 46.88 41 GLU C O 1
ATOM 2532 N N . ASP C 1 34 ? -5.590 24.052 17.194 1.00 49.28 42 ASP C N 1
ATOM 2533 C CA . ASP C 1 34 ? -4.762 25.171 16.747 1.00 53.35 42 ASP C CA 1
ATOM 2534 C C . ASP C 1 34 ? -3.262 24.883 16.662 1.00 53.89 42 ASP C C 1
ATOM 2535 O O . ASP C 1 34 ? -2.659 24.334 17.588 1.00 54.25 42 ASP C O 1
ATOM 2540 N N . TYR C 1 35 ? -2.672 25.254 15.528 1.00 52.56 43 TYR C N 1
ATOM 2541 C CA . TYR C 1 35 ? -1.251 25.049 15.280 1.00 50.91 43 TYR C CA 1
ATOM 2542 C C . TYR C 1 35 ? -0.399 26.129 15.945 1.00 51.30 43 TYR C C 1
ATOM 2543 O O . TYR C 1 35 ? -0.587 27.324 15.711 1.00 51.73 43 TYR C O 1
ATOM 2552 N N . GLU C 1 36 ? 0.541 25.681 16.773 1.00 50.20 44 GLU C N 1
ATOM 2553 C CA . GLU C 1 36 ? 1.442 26.554 17.511 1.00 49.45 44 GLU C CA 1
ATOM 2554 C C . GLU C 1 36 ? 2.903 26.179 17.212 1.00 46.83 44 GLU C C 1
ATOM 2555 O O . GLU C 1 36 ? 3.453 25.277 17.835 1.00 44.26 44 GLU C O 1
ATOM 2561 N N . PRO C 1 37 ? 3.551 26.865 16.252 1.00 44.89 45 PRO C N 1
ATOM 2562 C CA . PRO C 1 37 ? 4.944 26.535 15.933 1.00 42.74 45 PRO C CA 1
ATOM 2563 C C . PRO C 1 37 ? 5.812 26.511 17.180 1.00 38.47 45 PRO C C 1
ATOM 2564 O O . PRO C 1 37 ? 5.720 27.391 18.037 1.00 37.02 45 PRO C O 1
ATOM 2568 N N . THR C 1 38 ? 6.653 25.482 17.270 1.00 36.75 46 THR C N 1
ATOM 2569 C CA . THR C 1 38 ? 7.543 25.278 18.423 1.00 29.71 46 THR C CA 1
ATOM 2570 C C . THR C 1 38 ? 8.975 25.750 18.169 1.00 31.43 46 THR C C 1
ATOM 2571 O O . THR C 1 38 ? 9.436 25.731 17.037 1.00 30.68 46 THR C O 1
ATOM 2575 N N . LYS C 1 39 ? 9.679 26.151 19.227 1.00 31.46 47 LYS C N 1
ATOM 2576 C CA . LYS C 1 39 ? 11.086 26.503 19.092 1.00 29.38 47 LYS C CA 1
ATOM 2577 C C . LYS C 1 39 ? 11.792 25.317 19.761 1.00 27.78 47 LYS C C 1
ATOM 2578 O O . LYS C 1 39 ? 12.361 24.467 19.080 1.00 29.04 47 LYS C O 1
ATOM 2584 N N . ALA C 1 40 ? 11.731 25.249 21.092 1.00 24.95 48 ALA C N 1
ATOM 2585 C CA . ALA C 1 40 ? 12.332 24.142 21.846 1.00 23.61 48 ALA C CA 1
ATOM 2586 C C . ALA C 1 40 ? 11.811 24.177 23.267 1.00 21.37 48 ALA C C 1
ATOM 2587 O O . ALA C 1 40 ? 12.069 25.114 24.022 1.00 22.82 48 ALA C O 1
ATOM 2589 N N . ASP C 1 41 ? 11.064 23.143 23.623 1.00 21.29 49 ASP C N 1
ATOM 2590 C CA . ASP C 1 41 ? 10.485 23.033 24.951 1.00 21.92 49 ASP C CA 1
ATOM 2591 C C . ASP C 1 41 ? 10.867 21.693 25.526 1.00 20.18 49 ASP C C 1
ATOM 2592 O O . ASP C 1 41 ? 10.893 20.705 24.807 1.00 20.56 49 ASP C O 1
ATOM 2597 N N . SER C 1 42 ? 11.156 21.654 26.821 1.00 19.85 50 SER C N 1
ATOM 2598 C CA . SER C 1 42 ? 11.488 20.383 27.441 1.00 20.19 50 SER C CA 1
ATOM 2599 C C . SER C 1 42 ? 10.475 20.133 28.539 1.00 20.70 50 SER C C 1
ATOM 2600 O O . SER C 1 42 ? 10.098 21.046 29.296 1.00 19.06 50 SER C O 1
ATOM 2603 N N . TYR C 1 43 ? 10.028 18.883 28.610 1.00 19.84 51 TYR C N 1
ATOM 2604 C CA . TYR C 1 43 ? 9.016 18.457 29.563 1.00 18.77 51 TYR C CA 1
ATOM 2605 C C . TYR C 1 43 ? 9.575 17.296 30.363 1.00 21.12 51 TYR C C 1
ATOM 2606 O O . TYR C 1 43 ? 10.391 16.534 29.850 1.00 21.37 51 TYR C O 1
ATOM 2615 N N . ARG C 1 44 ? 9.145 17.168 31.613 1.00 20.93 52 ARG C N 1
ATOM 2616 C CA . ARG C 1 44 ? 9.593 16.061 32.448 1.00 23.56 52 ARG C CA 1
ATOM 2617 C C . ARG C 1 44 ? 8.414 15.553 33.273 1.00 24.45 52 ARG C C 1
ATOM 2618 O O . ARG C 1 44 ? 7.643 16.337 33.815 1.00 23.09 52 ARG C O 1
ATOM 2626 N N . LYS C 1 45 ? 8.271 14.236 33.362 1.00 22.96 53 LYS C N 1
ATOM 2627 C CA . LYS C 1 45 ? 7.155 13.666 34.098 1.00 25.18 53 LYS C CA 1
ATOM 2628 C C . LYS C 1 45 ? 7.554 12.382 34.799 1.00 25.16 53 LYS C C 1
ATOM 2629 O O . LYS C 1 45 ? 8.353 11.601 34.267 1.00 20.13 53 LYS C O 1
ATOM 2635 N N . LYS C 1 46 ? 6.997 12.179 35.993 1.00 25.04 54 LYS C N 1
ATOM 2636 C CA . LYS C 1 46 ? 7.243 10.963 36.754 1.00 28.37 54 LYS C CA 1
ATOM 2637 C C . LYS C 1 46 ? 6.229 9.948 36.251 1.00 26.12 54 LYS C C 1
ATOM 2638 O O . LYS C 1 46 ? 5.047 10.249 36.120 1.00 24.21 54 LYS C O 1
ATOM 2644 N N . VAL C 1 47 ? 6.695 8.747 35.952 1.00 22.26 55 VAL C N 1
ATOM 2645 C CA . VAL C 1 47 ? 5.792 7.718 35.464 1.00 22.38 55 VAL C CA 1
ATOM 2646 C C . VAL C 1 47 ? 6.249 6.401 36.061 1.00 22.71 55 VAL C C 1
ATOM 2647 O O . VAL C 1 47 ? 7.369 6.303 36.572 1.00 22.02 55 VAL C O 1
ATOM 2651 N N . VAL C 1 48 ? 5.378 5.401 36.009 1.00 20.53 56 VAL C N 1
ATOM 2652 C CA . VAL C 1 48 ? 5.720 4.083 36.511 1.00 24.07 56 VAL C CA 1
ATOM 2653 C C . VAL C 1 48 ? 5.994 3.190 35.309 1.00 25.82 56 VAL C C 1
ATOM 2654 O O . VAL C 1 48 ? 5.130 2.990 34.454 1.00 25.64 56 VAL C O 1
ATOM 2658 N N . LEU C 1 49 ? 7.215 2.677 35.233 1.00 23.36 57 LEU C N 1
ATOM 2659 C CA . LEU C 1 49 ? 7.602 1.811 34.143 1.00 23.01 57 LEU C CA 1
ATOM 2660 C C . LEU C 1 49 ? 7.880 0.416 34.691 1.00 24.88 57 LEU C C 1
ATOM 2661 O O . LEU C 1 49 ? 8.906 0.185 35.318 1.00 23.17 57 LEU C O 1
ATOM 2666 N N . ASP C 1 50 ? 6.963 -0.510 34.445 1.00 27.38 58 ASP C N 1
ATOM 2667 C CA . ASP C 1 50 ? 7.109 -1.890 34.922 1.00 29.42 58 ASP C CA 1
ATOM 2668 C C . ASP C 1 50 ? 7.446 -1.965 36.411 1.00 26.09 58 ASP C C 1
ATOM 2669 O O . ASP C 1 50 ? 8.451 -2.557 36.813 1.00 26.21 58 ASP C O 1
ATOM 2674 N N . GLY C 1 51 ? 6.595 -1.342 37.219 1.00 26.06 59 GLY C N 1
ATOM 2675 C CA . GLY C 1 51 ? 6.775 -1.344 38.661 1.00 26.98 59 GLY C CA 1
ATOM 2676 C C . GLY C 1 51 ? 7.752 -0.337 39.247 1.00 30.21 59 GLY C C 1
ATOM 2677 O O . GLY C 1 51 ? 7.859 -0.227 40.470 1.00 29.16 59 GLY C O 1
ATOM 2678 N N . GLU C 1 52 ? 8.455 0.407 38.399 1.00 29.19 60 GLU C N 1
ATOM 2679 C CA . GLU C 1 52 ? 9.431 1.369 38.895 1.00 32.17 60 GLU C CA 1
ATOM 2680 C C . GLU C 1 52 ? 9.116 2.831 38.589 1.00 29.60 60 GLU C C 1
ATOM 2681 O O . GLU C 1 52 ? 8.738 3.186 37.478 1.00 25.13 60 GLU C O 1
ATOM 2687 N N . GLU C 1 53 ? 9.271 3.673 39.600 1.00 29.93 61 GLU C N 1
ATOM 2688 C CA . GLU C 1 53 ? 9.040 5.092 39.441 1.00 30.39 61 GLU C CA 1
ATOM 2689 C C . GLU C 1 53 ? 10.262 5.665 38.743 1.00 27.96 61 GLU C C 1
ATOM 2690 O O . GLU C 1 53 ? 11.366 5.592 39.270 1.00 28.06 61 GLU C O 1
ATOM 2696 N N . VAL C 1 54 ? 10.065 6.222 37.558 1.00 26.47 62 VAL C N 1
ATOM 2697 C CA . VAL C 1 54 ? 11.163 6.817 36.813 1.00 25.99 62 VAL C CA 1
ATOM 2698 C C . VAL C 1 54 ? 10.682 8.148 36.249 1.00 23.02 62 VAL C C 1
ATOM 2699 O O . VAL C 1 54 ? 9.520 8.516 36.396 1.00 24.52 62 VAL C O 1
ATOM 2703 N N . GLN C 1 55 ? 11.581 8.879 35.617 1.00 21.73 63 GLN C N 1
ATOM 2704 C CA . GLN C 1 55 ? 11.193 10.134 35.022 1.00 20.79 63 GLN C CA 1
ATOM 2705 C C . GLN C 1 55 ? 11.496 10.090 33.547 1.00 20.82 63 GLN C C 1
ATOM 2706 O O . GLN C 1 55 ? 12.520 9.551 33.134 1.00 19.85 63 GLN C O 1
ATOM 2712 N N . ILE C 1 56 ? 10.589 10.637 32.747 1.00 16.59 64 ILE C N 1
ATOM 2713 C CA . ILE C 1 56 ? 10.821 10.699 31.313 1.00 17.34 64 ILE C CA 1
ATOM 2714 C C . ILE C 1 56 ? 11.006 12.179 31.002 1.00 18.76 64 ILE C C 1
ATOM 2715 O O . ILE C 1 56 ? 10.281 13.016 31.528 1.00 18.90 64 ILE C O 1
ATOM 2720 N N . ASP C 1 57 ? 12.005 12.497 30.189 1.00 19.03 65 ASP C N 1
ATOM 2721 C CA . ASP C 1 57 ? 12.277 13.875 29.804 1.00 19.37 65 ASP C CA 1
ATOM 2722 C C . ASP C 1 57 ? 12.039 13.907 28.306 1.00 18.76 65 ASP C C 1
ATOM 2723 O O . ASP C 1 57 ? 12.570 13.069 27.578 1.00 17.76 65 ASP C O 1
ATOM 2728 N N . ILE C 1 58 ? 11.202 14.837 27.852 1.00 18.68 66 ILE C N 1
ATOM 2729 C CA . ILE C 1 58 ? 10.907 14.935 26.431 1.00 18.81 66 ILE C CA 1
ATOM 2730 C C . ILE C 1 58 ? 11.337 16.295 25.883 1.00 18.22 66 ILE C C 1
ATOM 2731 O O . ILE C 1 58 ? 10.926 17.330 26.407 1.00 19.20 66 ILE C O 1
ATOM 2736 N N . LEU C 1 59 ? 12.170 16.281 24.844 1.00 18.97 67 LEU C N 1
ATOM 2737 C CA . LEU C 1 59 ? 12.628 17.510 24.186 1.00 19.46 67 LEU C CA 1
ATOM 2738 C C . LEU C 1 59 ? 11.790 17.615 22.907 1.00 19.59 67 LEU C C 1
ATOM 2739 O O . LEU C 1 59 ? 11.877 16.765 22.027 1.00 18.72 67 LEU C O 1
ATOM 2744 N N . ASP C 1 60 ? 10.967 18.648 22.827 1.00 19.86 68 ASP C N 1
ATOM 2745 C CA . ASP C 1 60 ? 10.093 18.867 21.687 1.00 21.81 68 ASP C CA 1
ATOM 2746 C C . ASP C 1 60 ? 10.604 20.124 20.988 1.00 23.73 68 ASP C C 1
ATOM 2747 O O . ASP C 1 60 ? 10.582 21.206 21.562 1.00 22.81 68 ASP C O 1
ATOM 2752 N N . THR C 1 61 ? 11.070 19.986 19.753 1.00 25.33 69 THR C N 1
ATOM 2753 C CA . THR C 1 61 ? 11.602 21.144 19.047 1.00 29.64 69 THR C CA 1
ATOM 2754 C C . THR C 1 61 ? 10.955 21.376 17.689 1.00 29.81 69 THR C C 1
ATOM 2755 O O . THR C 1 61 ? 10.127 20.582 17.231 1.00 27.94 69 THR C O 1
ATOM 2759 N N . ALA C 1 62 ? 11.359 22.472 17.054 1.00 30.20 70 ALA C N 1
ATOM 2760 C CA . ALA C 1 62 ? 10.845 22.858 15.747 1.00 31.43 70 ALA C CA 1
ATOM 2761 C C . ALA C 1 62 ? 11.184 21.843 14.672 1.00 30.30 70 ALA C C 1
ATOM 2762 O O . ALA C 1 62 ? 12.280 21.280 14.662 1.00 29.60 70 ALA C O 1
ATOM 2764 N N . GLY C 1 63 ? 10.237 21.623 13.761 1.00 30.36 71 GLY C N 1
ATOM 2765 C CA . GLY C 1 63 ? 10.451 20.692 12.668 1.00 35.63 71 GLY C CA 1
ATOM 2766 C C . GLY C 1 63 ? 11.699 20.992 11.852 1.00 40.60 71 GLY C C 1
ATOM 2767 O O . GLY C 1 63 ? 12.346 20.075 11.345 1.00 43.90 71 GLY C O 1
ATOM 2768 N N . LEU C 1 64 ? 12.045 22.269 11.720 1.00 43.10 72 LEU C N 1
ATOM 2769 C CA . LEU C 1 64 ? 13.243 22.653 10.970 1.00 45.87 72 LEU C CA 1
ATOM 2770 C C . LEU C 1 64 ? 14.068 23.669 11.750 1.00 44.07 72 LEU C C 1
ATOM 2771 O O . LEU C 1 64 ? 13.553 24.699 12.171 1.00 43.99 72 LEU C O 1
ATOM 2776 N N . GLU C 1 65 ? 15.347 23.374 11.948 1.00 46.29 73 GLU C N 1
ATOM 2777 C CA . GLU C 1 65 ? 16.233 24.300 12.644 1.00 46.97 73 GLU C CA 1
ATOM 2778 C C . GLU C 1 65 ? 17.186 24.855 11.601 1.00 46.58 73 GLU C C 1
ATOM 2779 O O . GLU C 1 65 ? 17.729 24.112 10.788 1.00 47.70 73 GLU C O 1
ATOM 2785 N N . ASP C 1 66 ? 17.387 26.164 11.628 1.00 47.76 74 ASP C N 1
ATOM 2786 C CA . ASP C 1 66 ? 18.253 26.815 10.657 1.00 49.61 74 ASP C CA 1
ATOM 2787 C C . ASP C 1 66 ? 19.719 26.410 10.743 1.00 45.73 74 ASP C C 1
ATOM 2788 O O . ASP C 1 66 ? 20.394 26.304 9.717 1.00 47.23 74 ASP C O 1
ATOM 2793 N N . TYR C 1 67 ? 20.217 26.180 11.952 1.00 38.60 75 TYR C N 1
ATOM 2794 C CA . TYR C 1 67 ? 21.613 25.808 12.089 1.00 33.00 75 TYR C CA 1
ATOM 2795 C C . TYR C 1 67 ? 21.793 24.347 12.433 1.00 32.45 75 TYR C C 1
ATOM 2796 O O . TYR C 1 67 ? 21.279 23.865 13.444 1.00 32.54 75 TYR C O 1
ATOM 2805 N N . ALA C 1 68 ? 22.532 23.650 11.580 1.00 29.31 76 ALA C N 1
ATOM 2806 C CA . ALA C 1 68 ? 22.810 22.235 11.764 1.00 30.09 76 ALA C CA 1
ATOM 2807 C C . ALA C 1 68 ? 23.473 21.988 13.116 1.00 29.47 76 ALA C C 1
ATOM 2808 O O . ALA C 1 68 ? 23.170 21.005 13.782 1.00 26.91 76 ALA C O 1
ATOM 2810 N N . ALA C 1 69 ? 24.386 22.869 13.517 1.00 26.21 77 ALA C N 1
ATOM 2811 C CA . ALA C 1 69 ? 25.063 22.689 14.795 1.00 24.40 77 ALA C CA 1
ATOM 2812 C C . ALA C 1 69 ? 24.077 22.706 15.970 1.00 24.39 77 ALA C C 1
ATOM 2813 O O . ALA C 1 69 ? 24.283 21.998 16.949 1.00 24.69 77 ALA C O 1
ATOM 2815 N N . ILE C 1 70 ? 23.020 23.514 15.878 1.00 22.50 78 ILE C N 1
ATOM 2816 C CA . ILE C 1 70 ? 22.027 23.585 16.949 1.00 23.66 78 ILE C CA 1
ATOM 2817 C C . ILE C 1 70 ? 21.211 22.295 16.943 1.00 26.39 78 ILE C C 1
ATOM 2818 O O . ILE C 1 70 ? 20.936 21.699 17.987 1.00 22.87 78 ILE C O 1
ATOM 2823 N N . ARG C 1 71 ? 20.833 21.868 15.747 1.00 25.51 79 ARG C N 1
ATOM 2824 C CA . ARG C 1 71 ? 20.071 20.645 15.569 1.00 27.49 79 ARG C CA 1
ATOM 2825 C C . ARG C 1 71 ? 20.868 19.498 16.183 1.00 24.04 79 ARG C C 1
ATOM 2826 O O . ARG C 1 71 ? 20.315 18.654 16.888 1.00 24.51 79 ARG C O 1
ATOM 2834 N N . ASP C 1 72 ? 22.171 19.463 15.926 1.00 22.00 80 ASP C N 1
ATOM 2835 C CA . ASP C 1 72 ? 22.992 18.400 16.489 1.00 25.74 80 ASP C CA 1
ATOM 2836 C C . ASP C 1 72 ? 23.016 18.433 18.022 1.00 25.42 80 ASP C C 1
ATOM 2837 O O . ASP C 1 72 ? 23.038 17.384 18.672 1.00 27.12 80 ASP C O 1
ATOM 2842 N N . ASN C 1 73 ? 23.017 19.626 18.607 1.00 24.85 81 ASN C N 1
ATOM 2843 C CA . ASN C 1 73 ? 23.012 19.713 20.055 1.00 25.25 81 ASN C CA 1
ATOM 2844 C C . ASN C 1 73 ? 21.697 19.186 20.636 1.00 24.65 81 ASN C C 1
ATOM 2845 O O . ASN C 1 73 ? 21.673 18.656 21.747 1.00 22.24 81 ASN C O 1
ATOM 2850 N N . TYR C 1 74 ? 20.604 19.312 19.889 1.00 23.57 82 TYR C N 1
ATOM 2851 C CA . TYR C 1 74 ? 19.336 18.776 20.379 1.00 23.52 82 TYR C CA 1
ATOM 2852 C C . TYR C 1 74 ? 19.445 17.261 20.415 1.00 25.33 82 TYR C C 1
ATOM 2853 O O . TYR C 1 74 ? 19.132 16.623 21.417 1.00 22.43 82 TYR C O 1
ATOM 2862 N N . PHE C 1 75 ? 19.861 16.698 19.284 1.00 25.14 83 PHE C N 1
ATOM 2863 C CA . PHE C 1 75 ? 19.983 15.253 19.134 1.00 24.91 83 PHE C CA 1
ATOM 2864 C C . PHE C 1 75 ? 20.942 14.618 20.127 1.00 25.66 83 PHE C C 1
ATOM 2865 O O . PHE C 1 75 ? 20.643 13.583 20.709 1.00 23.32 83 PHE C O 1
ATOM 2873 N N . ARG C 1 76 ? 22.098 15.250 20.294 1.00 22.06 84 ARG C N 1
ATOM 2874 C CA . ARG C 1 76 ? 23.144 14.762 21.179 1.00 24.74 84 ARG C CA 1
ATOM 2875 C C . ARG C 1 76 ? 22.691 14.650 22.638 1.00 24.04 84 ARG C C 1
ATOM 2876 O O . ARG C 1 76 ? 23.178 13.804 23.374 1.00 22.93 84 ARG C O 1
ATOM 2884 N N . SER C 1 77 ? 21.738 15.480 23.045 1.00 21.09 85 SER C N 1
ATOM 2885 C CA . SER C 1 77 ? 21.257 15.461 24.423 1.00 22.81 85 SER C CA 1
ATOM 2886 C C . SER C 1 77 ? 20.342 14.274 24.744 1.00 23.30 85 SER C C 1
ATOM 2887 O O . SER C 1 77 ? 20.110 13.971 25.908 1.00 25.09 85 SER C O 1
ATOM 2890 N N . GLY C 1 78 ? 19.818 13.612 23.717 1.00 24.15 86 GLY C N 1
ATOM 2891 C CA . GLY C 1 78 ? 18.898 12.519 23.960 1.00 23.13 86 GLY C CA 1
ATOM 2892 C C . GLY C 1 78 ? 19.450 11.110 23.960 1.00 23.87 86 GLY C C 1
ATOM 2893 O O . GLY C 1 78 ? 20.554 10.853 23.486 1.00 24.31 86 GLY C O 1
ATOM 2894 N N . GLU C 1 79 ? 18.649 10.192 24.486 1.00 20.09 87 GLU C N 1
ATOM 2895 C CA . GLU C 1 79 ? 19.013 8.787 24.567 1.00 22.61 87 GLU C CA 1
ATOM 2896 C C . GLU C 1 79 ? 18.144 7.952 23.622 1.00 20.26 87 GLU C C 1
ATOM 2897 O O . GLU C 1 79 ? 18.528 6.866 23.197 1.00 22.23 87 GLU C O 1
ATOM 2903 N N . GLY C 1 80 ? 16.969 8.474 23.293 1.00 19.44 88 GLY C N 1
ATOM 2904 C CA . GLY C 1 80 ? 16.054 7.769 22.408 1.00 16.42 88 GLY C CA 1
ATOM 2905 C C . GLY C 1 80 ? 15.297 8.756 21.548 1.00 20.87 88 GLY C C 1
ATOM 2906 O O . GLY C 1 80 ? 15.103 9.910 21.939 1.00 20.85 88 GLY C O 1
ATOM 2907 N N . PHE C 1 81 ? 14.849 8.305 20.388 1.00 19.33 89 PHE C N 1
ATOM 2908 C CA . PHE C 1 81 ? 14.164 9.190 19.469 1.00 21.46 89 PHE C CA 1
ATOM 2909 C C . PHE C 1 81 ? 12.851 8.686 18.942 1.00 20.15 89 PHE C C 1
ATOM 2910 O O . PHE C 1 81 ? 12.704 7.506 18.658 1.00 21.83 89 PHE C O 1
ATOM 2918 N N . LEU C 1 82 ? 11.898 9.599 18.818 1.00 19.04 90 LEU C N 1
ATOM 2919 C CA . LEU C 1 82 ? 10.614 9.281 18.235 1.00 21.93 90 LEU C CA 1
ATOM 2920 C C . LEU C 1 82 ? 10.678 10.033 16.904 1.00 23.53 90 LEU C C 1
ATOM 2921 O O . LEU C 1 82 ? 10.681 11.268 16.872 1.00 22.36 90 LEU C O 1
ATOM 2926 N N . CYS C 1 83 ? 10.785 9.282 15.813 1.00 22.75 91 CYS C N 1
ATOM 2927 C CA . CYS C 1 83 ? 10.876 9.868 14.492 1.00 23.87 91 CYS C CA 1
ATOM 2928 C C . CYS C 1 83 ? 9.459 9.883 13.943 1.00 24.85 91 CYS C C 1
ATOM 2929 O O . CYS C 1 83 ? 8.936 8.859 13.485 1.00 22.24 91 CYS C O 1
ATOM 2932 N N . VAL C 1 84 ? 8.851 11.060 13.998 1.00 22.11 92 VAL C N 1
ATOM 2933 C CA . VAL C 1 84 ? 7.472 11.238 13.581 1.00 22.89 92 VAL C CA 1
ATOM 2934 C C . VAL C 1 84 ? 7.254 11.845 12.195 1.00 21.58 92 VAL C C 1
ATOM 2935 O O . VAL C 1 84 ? 7.970 12.747 11.771 1.00 23.03 92 VAL C O 1
ATOM 2939 N N . PHE C 1 85 ? 6.248 11.321 11.507 1.00 22.97 93 PHE C N 1
ATOM 2940 C CA . PHE C 1 85 ? 5.823 11.836 10.219 1.00 25.02 93 PHE C CA 1
ATOM 2941 C C . PHE C 1 85 ? 4.291 11.765 10.275 1.00 26.17 93 PHE C C 1
ATOM 2942 O O . PHE C 1 85 ? 3.735 11.149 11.191 1.00 25.58 93 PHE C O 1
ATOM 2950 N N . SER C 1 86 ? 3.606 12.434 9.357 1.00 26.47 94 SER C N 1
ATOM 2951 C CA . SER C 1 86 ? 2.145 12.371 9.329 1.00 28.27 94 SER C CA 1
ATOM 2952 C C . SER C 1 86 ? 1.717 11.452 8.185 1.00 29.93 94 SER C C 1
ATOM 2953 O O . SER C 1 86 ? 2.209 11.580 7.065 1.00 28.88 94 SER C O 1
ATOM 2956 N N . ILE C 1 87 ? 0.811 10.523 8.456 1.00 28.42 95 ILE C N 1
ATOM 2957 C CA . ILE C 1 87 ? 0.372 9.631 7.403 1.00 29.86 95 ILE C CA 1
ATOM 2958 C C . ILE C 1 87 ? -0.339 10.417 6.297 1.00 29.62 95 ILE C C 1
ATOM 2959 O O . ILE C 1 87 ? -0.527 9.904 5.196 1.00 29.23 95 ILE C O 1
ATOM 2964 N N . THR C 1 88 ? -0.721 11.660 6.585 1.00 28.29 96 THR C N 1
ATOM 2965 C CA . THR C 1 88 ? -1.398 12.493 5.595 1.00 30.29 96 THR C CA 1
ATOM 2966 C C . THR C 1 88 ? -0.442 13.342 4.746 1.00 30.57 96 THR C C 1
ATOM 2967 O O . THR C 1 88 ? -0.888 14.089 3.890 1.00 30.42 96 THR C O 1
ATOM 2971 N N . GLU C 1 89 ? 0.862 13.246 4.984 1.00 31.48 97 GLU C N 1
ATOM 2972 C CA . GLU C 1 89 ? 1.816 14.028 4.194 1.00 32.51 97 GLU C CA 1
ATOM 2973 C C . GLU C 1 89 ? 3.033 13.212 3.783 1.00 33.35 97 GLU C C 1
ATOM 2974 O O . GLU C 1 89 ? 3.982 13.043 4.562 1.00 32.65 97 GLU C O 1
ATOM 2980 N N . MET C 1 90 ? 3.002 12.710 2.549 1.00 31.51 98 MET C N 1
ATOM 2981 C CA . MET C 1 90 ? 4.094 11.904 2.005 1.00 32.61 98 MET C CA 1
ATOM 2982 C C . MET C 1 90 ? 5.461 12.583 2.165 1.00 32.93 98 MET C C 1
ATOM 2983 O O . MET C 1 90 ? 6.470 11.925 2.409 1.00 32.94 98 MET C O 1
ATOM 2988 N N . GLU C 1 91 ? 5.488 13.899 2.021 1.00 33.14 99 GLU C N 1
ATOM 2989 C CA . GLU C 1 91 ? 6.729 14.649 2.154 1.00 37.47 99 GLU C CA 1
ATOM 2990 C C . GLU C 1 91 ? 7.353 14.486 3.554 1.00 34.60 99 GLU C C 1
ATOM 2991 O O . GLU C 1 91 ? 8.575 14.371 3.683 1.00 34.72 99 GLU C O 1
ATOM 2997 N N . SER C 1 92 ? 6.519 14.466 4.594 1.00 30.56 100 SER C N 1
ATOM 2998 C CA . SER C 1 92 ? 7.030 14.309 5.957 1.00 28.59 100 SER C CA 1
ATOM 2999 C C . SER C 1 92 ? 7.640 12.914 6.131 1.00 28.90 100 SER C C 1
ATOM 3000 O O . SER C 1 92 ? 8.626 12.747 6.843 1.00 29.78 100 SER C O 1
ATOM 3003 N N . PHE C 1 93 ? 7.064 11.917 5.457 1.00 30.97 101 PHE C N 1
ATOM 3004 C CA . PHE C 1 93 ? 7.565 10.545 5.521 1.00 30.84 101 PHE C CA 1
ATOM 3005 C C . PHE C 1 93 ? 8.898 10.458 4.792 1.00 34.35 101 PHE C C 1
ATOM 3006 O O . PHE C 1 93 ? 9.826 9.775 5.236 1.00 31.44 101 PHE C O 1
ATOM 3014 N N . ALA C 1 94 ? 8.986 11.147 3.658 1.00 35.09 102 ALA C N 1
ATOM 3015 C CA . ALA C 1 94 ? 10.211 11.143 2.868 1.00 36.38 102 ALA C CA 1
ATOM 3016 C C . ALA C 1 94 ? 11.343 11.792 3.658 1.00 36.25 102 ALA C C 1
ATOM 3017 O O . ALA C 1 94 ? 12.499 11.395 3.531 1.00 39.69 102 ALA C O 1
ATOM 3019 N N . ALA C 1 95 ? 11.007 12.779 4.483 1.00 34.73 103 ALA C N 1
ATOM 3020 C CA . ALA C 1 95 ? 12.022 13.474 5.268 1.00 33.55 103 ALA C CA 1
ATOM 3021 C C . ALA C 1 95 ? 12.591 12.660 6.426 1.00 33.41 103 ALA C C 1
ATOM 3022 O O . ALA C 1 95 ? 13.622 13.027 6.991 1.00 33.17 103 ALA C O 1
ATOM 3024 N N . THR C 1 96 ? 11.938 11.556 6.783 1.00 33.73 104 THR C N 1
ATOM 3025 C CA . THR C 1 96 ? 12.426 10.737 7.885 1.00 29.33 104 THR C CA 1
ATOM 3026 C C . THR C 1 96 ? 13.787 10.119 7.591 1.00 31.53 104 THR C C 1
ATOM 3027 O O . THR C 1 96 ? 14.569 9.879 8.505 1.00 28.63 104 THR C O 1
ATOM 3031 N N . ALA C 1 97 ? 14.079 9.883 6.315 1.00 32.66 105 ALA C N 1
ATOM 3032 C CA . ALA C 1 97 ? 15.354 9.288 5.929 1.00 34.81 105 ALA C CA 1
ATOM 3033 C C . ALA C 1 97 ? 16.521 10.159 6.391 1.00 34.75 105 ALA C C 1
ATOM 3034 O O . ALA C 1 97 ? 17.491 9.652 6.960 1.00 37.44 105 ALA C O 1
ATOM 3036 N N . ASP C 1 98 ? 16.421 11.464 6.154 1.00 34.18 106 ASP C N 1
ATOM 30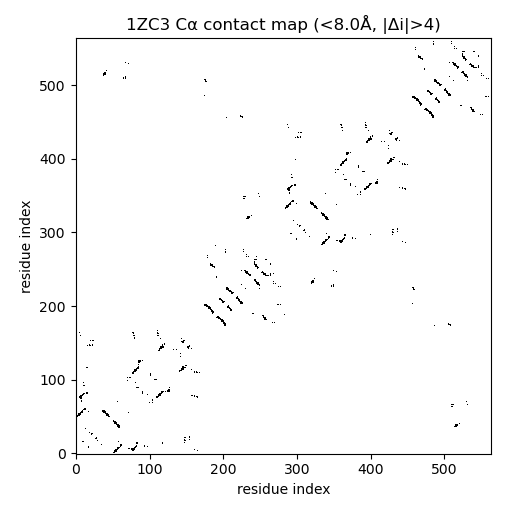37 C CA . ASP C 1 98 ? 17.460 12.408 6.566 1.00 37.07 106 ASP C CA 1
ATOM 3038 C C . ASP C 1 98 ? 17.577 12.475 8.088 1.00 35.11 106 ASP C C 1
ATOM 3039 O O . ASP C 1 98 ? 18.680 12.460 8.629 1.00 33.67 106 ASP C O 1
ATOM 3044 N N . PHE C 1 99 ? 16.438 12.581 8.770 1.00 32.51 107 PHE C N 1
ATOM 3045 C CA . PHE C 1 99 ? 16.426 12.638 10.228 1.00 31.78 107 PHE C CA 1
ATOM 3046 C C . PHE C 1 99 ? 17.184 11.451 10.806 1.00 29.86 107 PHE C C 1
ATOM 3047 O O . PHE C 1 99 ? 18.036 11.609 11.674 1.00 28.20 107 PHE C O 1
ATOM 3055 N N . ARG C 1 100 ? 16.857 10.266 10.314 1.00 26.96 108 ARG C N 1
ATOM 3056 C CA . ARG C 1 100 ? 17.506 9.033 10.741 1.00 30.92 108 ARG C CA 1
ATOM 3057 C C . ARG C 1 100 ? 19.022 9.134 10.521 1.00 31.67 108 ARG C C 1
ATOM 3058 O O . ARG C 1 100 ? 19.818 8.797 11.400 1.00 30.05 108 ARG C O 1
ATOM 3066 N N . GLU C 1 101 ? 19.401 9.602 9.336 1.00 34.49 109 GLU C N 1
ATOM 3067 C CA . GLU C 1 101 ? 20.804 9.766 8.956 1.00 36.82 109 GLU C CA 1
ATOM 3068 C C . GLU C 1 101 ? 21.529 10.679 9.945 1.00 35.37 109 GLU C C 1
ATOM 3069 O O . GLU C 1 101 ? 22.593 10.335 10.454 1.00 33.36 109 GLU C O 1
ATOM 3075 N N . GLN C 1 102 ? 20.944 11.841 10.219 1.00 33.37 110 GLN C N 1
ATOM 3076 C CA . GLN C 1 102 ? 21.542 12.795 11.144 1.00 34.83 110 GLN C CA 1
ATOM 3077 C C . GLN C 1 102 ? 21.683 12.241 12.553 1.00 33.61 110 GLN C C 1
ATOM 3078 O O . GLN C 1 102 ? 22.716 12.419 13.198 1.00 34.90 110 GLN C O 1
ATOM 3084 N N . ILE C 1 103 ? 20.637 11.578 13.030 1.00 32.66 111 ILE C N 1
ATOM 3085 C CA . ILE C 1 103 ? 20.642 10.999 14.363 1.00 29.74 111 ILE C CA 1
ATOM 3086 C C . ILE C 1 103 ? 21.756 9.956 14.501 1.00 31.34 111 ILE C C 1
ATOM 3087 O O . ILE C 1 103 ? 22.494 9.951 15.489 1.00 32.53 111 ILE C O 1
ATOM 3092 N N . LEU C 1 104 ? 21.880 9.074 13.519 1.00 31.67 112 LEU C N 1
ATOM 3093 C CA . LEU C 1 104 ? 22.918 8.051 13.581 1.00 33.41 112 LEU C CA 1
ATOM 3094 C C . LEU C 1 104 ? 24.287 8.693 13.594 1.00 33.53 112 LEU C C 1
ATOM 3095 O O . LEU C 1 104 ? 25.155 8.311 14.375 1.00 33.83 112 LEU C O 1
ATOM 3100 N N . ARG C 1 105 ? 24.470 9.683 12.734 1.00 33.66 113 ARG C N 1
ATOM 3101 C CA . ARG C 1 105 ? 25.743 10.383 12.644 1.00 38.15 113 ARG C CA 1
ATOM 3102 C C . ARG C 1 105 ? 26.116 11.002 13.990 1.00 36.99 113 ARG C C 1
ATOM 3103 O O . ARG C 1 105 ? 27.184 10.741 14.544 1.00 36.12 113 ARG C O 1
ATOM 3111 N N . VAL C 1 106 ? 25.207 11.816 14.509 1.00 34.79 114 VAL C N 1
ATOM 3112 C CA . VAL C 1 106 ? 25.400 12.513 15.769 1.00 33.39 114 VAL C CA 1
ATOM 3113 C C . VAL C 1 106 ? 25.581 11.603 16.977 1.00 34.18 114 VAL C C 1
ATOM 3114 O O . VAL C 1 106 ? 26.364 11.917 17.876 1.00 34.89 114 VAL C O 1
ATOM 3118 N N . LYS C 1 107 ? 24.871 10.478 17.009 1.00 32.44 115 LYS C N 1
ATOM 3119 C CA . LYS C 1 107 ? 24.987 9.564 18.142 1.00 36.14 115 LYS C CA 1
ATOM 3120 C C . LYS C 1 107 ? 26.058 8.485 17.922 1.00 40.51 115 LYS C C 1
ATOM 3121 O O . LYS C 1 107 ? 26.360 7.707 18.838 1.00 40.22 115 LYS C O 1
ATOM 3127 N N . GLU C 1 108 ? 26.625 8.441 16.713 1.00 42.38 116 GLU C N 1
ATOM 3128 C CA . GLU C 1 108 ? 27.659 7.458 16.373 1.00 46.34 116 GLU C CA 1
ATOM 3129 C C . GLU C 1 108 ? 27.219 6.092 16.899 1.00 47.08 116 GLU C C 1
ATOM 3130 O O . GLU C 1 108 ? 27.963 5.407 17.604 1.00 45.11 116 GLU C O 1
ATOM 3136 N N . ASP C 1 109 ? 26.000 5.705 16.539 1.00 49.03 117 ASP C N 1
ATOM 3137 C CA . ASP C 1 109 ? 25.415 4.455 17.002 1.00 50.28 117 ASP C CA 1
ATOM 3138 C C . ASP C 1 109 ? 24.413 3.928 15.979 1.00 52.43 117 ASP C C 1
ATOM 3139 O O . ASP C 1 109 ? 23.546 4.669 15.515 1.00 55.75 117 ASP C O 1
ATOM 3144 N N . GLU C 1 110 ? 24.527 2.649 15.639 1.00 52.51 118 GLU C N 1
ATOM 3145 C CA . GLU C 1 110 ? 23.624 2.022 14.678 1.00 52.27 118 GLU C CA 1
ATOM 3146 C C . GLU C 1 110 ? 22.356 1.492 15.328 1.00 49.82 118 GLU C C 1
ATOM 3147 O O . GLU C 1 110 ? 21.334 1.324 14.661 1.00 52.73 118 GLU C O 1
ATOM 3153 N N . ASN C 1 111 ? 22.422 1.220 16.627 1.00 47.52 119 ASN C N 1
ATOM 3154 C CA . ASN C 1 111 ? 21.275 0.675 17.346 1.00 46.56 119 ASN C CA 1
ATOM 3155 C C . ASN C 1 111 ? 20.637 1.629 18.349 1.00 40.19 119 ASN C C 1
ATOM 3156 O O . ASN C 1 111 ? 20.038 1.185 19.327 1.00 36.20 119 ASN C O 1
ATOM 3161 N N . VAL C 1 112 ? 20.754 2.929 18.118 1.00 36.03 120 VAL C N 1
ATOM 3162 C CA . VAL C 1 112 ? 20.166 3.886 19.047 1.00 35.58 120 VAL C CA 1
ATOM 3163 C C . VAL C 1 112 ? 18.649 3.660 19.204 1.00 29.77 120 VAL C C 1
ATOM 3164 O O . VAL C 1 112 ? 17.963 3.367 18.229 1.00 32.21 120 VAL C O 1
ATOM 3168 N N . PRO C 1 113 ? 18.121 3.752 20.439 1.00 28.14 121 PRO C N 1
ATOM 3169 C CA . PRO C 1 113 ? 16.679 3.566 20.686 1.00 26.03 121 PRO C CA 1
ATOM 3170 C C . PRO C 1 113 ? 15.950 4.485 19.713 1.00 25.17 121 PRO C C 1
ATOM 3171 O O . PRO C 1 113 ? 16.182 5.695 19.696 1.00 22.47 121 PRO C O 1
ATOM 3175 N N . PHE C 1 114 ? 15.051 3.912 18.922 1.00 24.84 122 PHE C N 1
ATOM 3176 C CA . PHE C 1 114 ? 14.400 4.672 17.863 1.00 23.76 122 PHE C CA 1
ATOM 3177 C C . PHE C 1 114 ? 13.096 4.012 17.419 1.00 25.41 122 PHE C C 1
ATOM 3178 O O . PHE C 1 114 ? 13.033 2.796 17.267 1.00 24.68 122 PHE C O 1
ATOM 3186 N N . LEU C 1 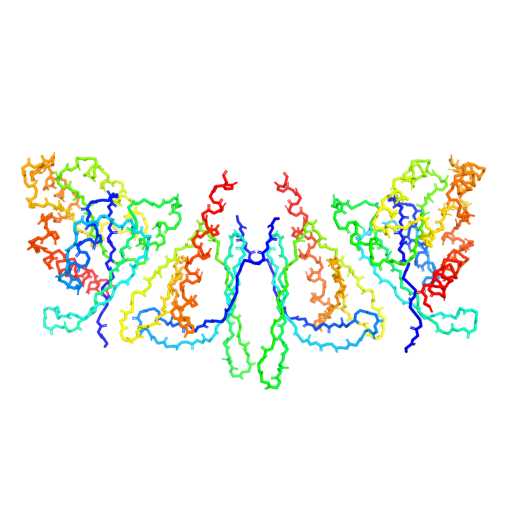115 ? 12.050 4.810 17.238 1.00 25.46 123 LEU C N 1
ATOM 3187 C CA . LEU C 1 115 ? 10.780 4.283 16.751 1.00 26.91 123 LEU C CA 1
ATOM 3188 C C . LEU C 1 115 ? 10.321 5.167 15.593 1.00 28.18 123 LEU C C 1
ATOM 3189 O O . LEU C 1 115 ? 10.498 6.388 15.634 1.00 24.89 123 LEU C O 1
ATOM 3194 N N . LEU C 1 116 ? 9.761 4.550 14.557 1.00 26.05 124 LEU C N 1
ATOM 3195 C CA . LEU C 1 116 ? 9.229 5.302 13.427 1.00 25.00 124 LEU C CA 1
ATOM 3196 C C . LEU C 1 116 ? 7.753 5.450 13.799 1.00 23.22 124 LEU C C 1
ATOM 3197 O O . LEU C 1 116 ? 7.056 4.457 14.036 1.00 25.50 124 LEU C O 1
ATOM 3202 N N . VAL C 1 117 ? 7.274 6.685 13.856 1.00 24.71 125 VAL C N 1
ATOM 3203 C CA . VAL C 1 117 ? 5.896 6.939 14.269 1.00 22.59 125 VAL C CA 1
ATOM 3204 C C . VAL C 1 117 ? 5.082 7.634 13.184 1.00 23.73 125 VAL C C 1
ATOM 3205 O O . VAL C 1 117 ? 5.435 8.723 12.749 1.00 21.77 125 VAL C O 1
ATOM 3209 N N . GLY C 1 118 ? 4.002 6.987 12.744 1.00 26.14 126 GLY C N 1
ATOM 3210 C CA . GLY C 1 118 ? 3.131 7.584 11.741 1.00 24.06 126 GLY C CA 1
ATOM 3211 C C . GLY C 1 118 ? 1.947 8.171 12.485 1.00 22.64 126 GLY C C 1
ATOM 3212 O O . GLY C 1 118 ? 1.052 7.442 12.865 1.00 23.92 126 GLY C O 1
ATOM 3213 N N . ASN C 1 119 ? 1.960 9.482 12.708 1.00 22.92 127 ASN C N 1
ATOM 3214 C CA . ASN C 1 119 ? 0.901 10.177 13.447 1.00 25.22 127 ASN C CA 1
ATOM 3215 C C . ASN C 1 119 ? -0.306 10.603 12.580 1.00 26.67 127 ASN C C 1
ATOM 3216 O O . ASN C 1 119 ? -0.229 10.597 11.358 1.00 25.41 127 ASN C O 1
ATOM 3221 N N . LYS C 1 120 ? -1.400 10.985 13.239 1.00 26.67 128 LYS C N 1
ATOM 3222 C CA . LYS C 1 120 ? -2.640 11.409 12.583 1.00 26.36 128 LYS C CA 1
ATOM 3223 C C . LYS C 1 120 ? -3.400 10.245 11.949 1.00 28.32 128 LYS C C 1
ATOM 3224 O O . LYS C 1 120 ? -4.041 10.411 10.914 1.00 29.66 128 LYS C O 1
ATOM 3230 N N . SER C 1 121 ? -3.349 9.073 12.580 1.00 26.33 129 SER C N 1
ATOM 3231 C CA . SER C 1 121 ? -4.036 7.902 12.041 1.00 29.16 129 SER C CA 1
ATOM 3232 C C . SER C 1 121 ? -5.559 8.048 12.004 1.00 28.94 129 SER C C 1
ATOM 3233 O O . SER C 1 121 ? -6.243 7.245 11.378 1.00 28.88 129 SER C O 1
ATOM 3236 N N . ASP C 1 122 ? -6.092 9.060 12.680 1.00 28.96 130 ASP C N 1
ATOM 3237 C CA . ASP C 1 122 ? -7.535 9.280 12.697 1.00 29.56 130 ASP C CA 1
ATOM 3238 C C . ASP C 1 122 ? -8.003 9.906 11.385 1.00 31.83 130 ASP C C 1
ATOM 3239 O O . ASP C 1 122 ? -9.196 9.887 11.075 1.00 30.86 130 ASP C O 1
ATOM 3244 N N . LEU C 1 123 ? -7.064 10.447 10.610 1.00 30.05 131 LEU C N 1
ATOM 3245 C CA . LEU C 1 123 ? -7.398 11.077 9.332 1.00 33.29 131 LEU C CA 1
ATOM 3246 C C . LEU C 1 123 ? -7.219 10.090 8.174 1.00 34.48 131 LEU C C 1
ATOM 3247 O O . LEU C 1 123 ? -6.564 10.393 7.176 1.00 35.09 131 LEU C O 1
ATOM 3252 N N . GLU C 1 124 ? -7.822 8.916 8.312 1.00 36.40 132 GLU C N 1
ATOM 3253 C CA . GLU C 1 124 ? -7.727 7.861 7.310 1.00 40.99 132 GLU C CA 1
ATOM 3254 C C . GLU C 1 124 ? -8.060 8.258 5.866 1.00 41.75 132 GLU C C 1
ATOM 3255 O O . GLU C 1 124 ? -7.359 7.854 4.932 1.00 39.83 132 GLU C O 1
ATOM 3261 N N . ASP C 1 125 ? -9.131 9.025 5.681 1.00 41.58 133 ASP C N 1
ATOM 3262 C CA . ASP C 1 125 ? -9.532 9.445 4.345 1.00 43.67 133 ASP C CA 1
ATOM 3263 C C . ASP C 1 125 ? -8.542 10.402 3.696 1.00 42.64 133 ASP C C 1
ATOM 3264 O O . ASP C 1 125 ? -8.702 10.749 2.528 1.00 41.59 133 ASP C O 1
ATOM 3269 N N . LYS C 1 126 ? -7.530 10.837 4.444 1.00 40.75 134 LYS C N 1
ATOM 3270 C CA . LYS C 1 126 ? -6.529 11.741 3.888 1.00 38.16 134 LYS C CA 1
ATOM 3271 C C . LYS C 1 126 ? -5.137 11.123 3.880 1.00 35.33 134 LYS C C 1
ATOM 3272 O O . LYS C 1 126 ? -4.138 11.800 3.649 1.00 34.89 134 LYS C O 1
ATOM 3278 N N . ARG C 1 127 ? -5.088 9.820 4.104 1.00 35.44 135 ARG C N 1
ATOM 3279 C CA . ARG C 1 127 ? -3.828 9.099 4.126 1.00 35.90 135 ARG C CA 1
ATOM 3280 C C . ARG C 1 127 ? -3.081 9.232 2.812 1.00 37.26 135 ARG C C 1
ATOM 3281 O O . ARG C 1 127 ? -3.670 9.090 1.738 1.00 39.52 135 ARG C O 1
ATOM 3289 N N . GLN C 1 128 ? -1.786 9.518 2.907 1.00 33.83 136 GLN C N 1
ATOM 3290 C CA . GLN C 1 128 ? -0.926 9.637 1.740 1.00 34.93 136 GLN C CA 1
ATOM 3291 C C . GLN C 1 128 ? 0.174 8.587 1.812 1.00 36.58 136 GLN C C 1
ATOM 3292 O O . GLN C 1 128 ? 0.780 8.237 0.798 1.00 39.25 136 GLN C O 1
ATOM 3298 N N . VAL C 1 129 ? 0.437 8.091 3.019 1.00 35.18 137 VAL C N 1
ATOM 3299 C CA . VAL C 1 129 ? 1.470 7.084 3.223 1.00 31.81 137 VAL C CA 1
ATOM 3300 C C . VAL C 1 129 ? 0.807 5.780 3.648 1.00 29.79 137 VAL C C 1
ATOM 3301 O O . VAL C 1 129 ? -0.005 5.759 4.572 1.00 32.42 137 VAL C O 1
ATOM 3305 N N . SER C 1 130 ? 1.147 4.684 2.980 1.00 32.75 138 SER C N 1
ATOM 3306 C CA . SER C 1 130 ? 0.538 3.404 3.315 1.00 34.68 138 SER C CA 1
ATOM 3307 C C . SER C 1 130 ? 1.235 2.725 4.477 1.00 36.09 138 SER C C 1
ATOM 3308 O O . SER C 1 130 ? 2.419 2.955 4.719 1.00 33.84 138 SER C O 1
ATOM 3311 N N . VAL C 1 131 ? 0.489 1.881 5.182 1.00 37.10 139 VAL C N 1
ATOM 3312 C CA . VAL C 1 131 ? 1.031 1.127 6.300 1.00 41.08 139 VAL C CA 1
ATOM 3313 C C . VAL C 1 131 ? 2.183 0.262 5.791 1.00 44.69 139 VAL C C 1
ATOM 3314 O O . VAL C 1 131 ? 3.266 0.234 6.387 1.00 43.73 139 VAL C O 1
ATOM 3318 N N . GLU C 1 132 ? 1.944 -0.430 4.678 1.00 44.41 140 GLU C N 1
ATOM 3319 C CA . GLU C 1 132 ? 2.943 -1.309 4.077 1.00 45.92 140 GLU C CA 1
ATOM 3320 C C . GLU C 1 132 ? 4.267 -0.589 3.858 1.00 44.13 140 GLU C C 1
ATOM 3321 O O . GLU C 1 132 ? 5.330 -1.072 4.247 1.00 43.54 140 GLU C O 1
ATOM 3327 N N . GLU C 1 133 ? 4.180 0.562 3.203 1.00 42.79 141 GLU C N 1
ATOM 3328 C CA . GLU C 1 133 ? 5.337 1.383 2.882 1.00 42.30 141 GLU C CA 1
ATOM 3329 C C . GLU C 1 133 ? 6.172 1.774 4.110 1.00 42.76 141 GLU C C 1
ATOM 3330 O O . GLU C 1 133 ? 7.403 1.636 4.109 1.00 42.31 141 GLU C O 1
ATOM 3336 N N . ALA C 1 134 ? 5.505 2.267 5.150 1.00 38.41 142 ALA C N 1
ATOM 3337 C CA . ALA C 1 134 ? 6.200 2.682 6.366 1.00 37.22 142 ALA C CA 1
ATOM 3338 C C . ALA C 1 134 ? 6.754 1.481 7.104 1.00 35.61 142 ALA C C 1
ATOM 3339 O O . ALA C 1 134 ? 7.867 1.520 7.611 1.00 35.96 142 ALA C O 1
ATOM 3341 N N . LYS C 1 135 ? 5.967 0.413 7.160 1.00 37.43 143 LYS C N 1
ATOM 3342 C CA . LYS C 1 135 ? 6.384 -0.807 7.837 1.00 40.15 143 LYS C CA 1
ATOM 3343 C C . LYS C 1 135 ? 7.649 -1.346 7.173 1.00 42.01 143 LYS C C 1
ATOM 3344 O O . LYS C 1 135 ? 8.586 -1.770 7.853 1.00 42.10 143 LYS C O 1
ATOM 3350 N N . ASN C 1 136 ? 7.673 -1.323 5.845 1.00 42.56 144 ASN C N 1
ATOM 3351 C CA . ASN C 1 136 ? 8.839 -1.801 5.123 1.00 43.39 144 ASN C CA 1
ATOM 3352 C C . ASN C 1 136 ? 10.081 -0.989 5.433 1.00 42.10 144 ASN C C 1
ATOM 3353 O O . ASN C 1 136 ? 11.167 -1.543 5.600 1.00 43.30 144 ASN C O 1
ATOM 3358 N N . ARG C 1 137 ? 9.933 0.324 5.519 1.00 39.89 145 ARG C N 1
ATOM 3359 C CA . ARG C 1 137 ? 11.082 1.167 5.831 1.00 39.89 145 ARG C CA 1
ATOM 3360 C C . ARG C 1 137 ? 11.593 0.881 7.237 1.00 39.07 145 ARG C C 1
ATOM 3361 O O . ARG C 1 137 ? 12.801 0.871 7.477 1.00 36.79 145 ARG C O 1
ATOM 3369 N N . ALA C 1 138 ? 10.668 0.642 8.162 1.00 37.49 146 ALA C N 1
ATOM 3370 C CA . ALA C 1 138 ? 11.042 0.355 9.543 1.00 36.95 146 ALA C CA 1
ATOM 3371 C C . ALA C 1 138 ? 11.788 -0.969 9.591 1.00 37.85 146 ALA C C 1
ATOM 3372 O O . ALA C 1 138 ? 12.743 -1.121 10.347 1.00 33.97 146 ALA C O 1
ATOM 3374 N N . GLU C 1 139 ? 11.342 -1.928 8.784 1.00 39.61 147 GLU C N 1
ATOM 3375 C CA . GLU C 1 139 ? 11.985 -3.233 8.741 1.00 41.87 147 GLU C CA 1
ATOM 3376 C C . GLU C 1 139 ? 13.436 -3.105 8.299 1.00 41.27 147 GLU C C 1
ATOM 3377 O O . GLU C 1 139 ? 14.313 -3.744 8.870 1.00 41.32 147 GLU C O 1
ATOM 3383 N N . GLN C 1 140 ? 13.696 -2.281 7.290 1.00 42.00 148 GLN C N 1
ATOM 3384 C CA . GLN C 1 140 ? 15.062 -2.121 6.813 1.00 44.50 148 GLN C CA 1
ATOM 3385 C C . GLN C 1 140 ? 15.939 -1.331 7.783 1.00 43.94 148 GLN C C 1
ATOM 3386 O O . GLN C 1 140 ? 17.165 -1.369 7.681 1.00 39.95 148 GLN C O 1
ATOM 3392 N N . TRP C 1 141 ? 15.313 -0.618 8.719 1.00 41.10 149 TRP C N 1
ATOM 3393 C CA . TRP C 1 141 ? 16.060 0.147 9.715 1.00 38.71 149 TRP C CA 1
ATOM 3394 C C . TRP C 1 141 ? 16.152 -0.673 10.988 1.00 37.07 149 TRP C C 1
ATOM 3395 O O . TRP C 1 141 ? 16.814 -0.285 11.952 1.00 37.34 149 TRP C O 1
ATOM 3406 N N . ASN C 1 142 ? 15.477 -1.814 10.978 1.00 34.72 150 ASN C N 1
ATOM 3407 C CA . ASN C 1 142 ? 15.432 -2.704 12.127 1.00 35.14 150 ASN C CA 1
ATOM 3408 C C . ASN C 1 142 ? 14.848 -2.013 13.360 1.00 33.88 150 ASN C C 1
ATOM 3409 O O . ASN C 1 142 ? 15.404 -2.084 14.458 1.00 32.91 150 ASN C O 1
ATOM 3414 N N . VAL C 1 143 ? 13.723 -1.332 13.166 1.00 30.03 151 VAL C N 1
ATOM 3415 C CA . VAL C 1 143 ? 13.030 -0.658 14.257 1.00 30.26 151 VAL C CA 1
ATOM 3416 C C . VAL C 1 143 ? 11.536 -0.899 14.097 1.00 29.72 151 VAL C C 1
ATOM 3417 O O . VAL C 1 143 ? 11.075 -1.319 13.037 1.00 30.73 151 VAL C O 1
ATOM 3421 N N . ASN C 1 144 ? 10.774 -0.627 15.146 1.00 28.94 152 ASN C N 1
ATOM 3422 C CA . ASN C 1 144 ? 9.347 -0.825 15.060 1.00 28.45 152 ASN C CA 1
ATOM 3423 C C . ASN C 1 144 ? 8.633 0.377 14.471 1.00 27.66 152 ASN C C 1
ATOM 3424 O O . ASN C 1 144 ? 9.133 1.497 14.513 1.00 28.46 152 ASN C O 1
ATOM 3429 N N . TYR C 1 145 ? 7.470 0.117 13.887 1.00 28.25 153 TYR C N 1
ATOM 3430 C CA . TYR C 1 145 ? 6.638 1.151 13.300 1.00 26.41 153 TYR C CA 1
ATOM 3431 C C . TYR C 1 145 ? 5.328 1.157 14.058 1.00 26.79 153 TYR C C 1
ATOM 3432 O O . TYR C 1 145 ? 4.713 0.110 14.254 1.00 27.75 153 TYR C O 1
ATOM 3441 N N . VAL C 1 146 ? 4.888 2.329 14.491 1.00 24.65 154 VAL C N 1
ATOM 3442 C CA . VAL C 1 146 ? 3.627 2.404 15.204 1.00 24.91 154 VAL C CA 1
ATOM 3443 C C . VAL C 1 146 ? 2.856 3.630 14.731 1.00 25.93 154 VAL C C 1
ATOM 3444 O O . VAL C 1 146 ? 3.428 4.716 14.582 1.00 23.34 154 VAL C O 1
ATOM 3448 N N . GLU C 1 147 ? 1.566 3.445 14.458 1.00 22.89 155 GLU C N 1
ATOM 3449 C CA . GLU C 1 147 ? 0.730 4.551 14.003 1.00 27.27 155 GLU C CA 1
ATOM 3450 C C . GLU C 1 147 ? -0.014 5.076 15.213 1.00 24.88 155 GLU C C 1
ATOM 3451 O O . GLU C 1 147 ? -0.570 4.322 16.004 1.00 27.97 155 GLU C O 1
ATOM 3457 N N . THR C 1 148 ? -0.037 6.387 15.332 1.00 21.64 156 THR C N 1
ATOM 3458 C CA . THR C 1 148 ? -0.649 7.033 16.466 1.00 23.83 156 THR C CA 1
ATOM 3459 C C . THR C 1 148 ? -1.623 8.127 16.065 1.00 22.74 156 THR C C 1
ATOM 3460 O O . THR C 1 148 ? -1.655 8.570 14.918 1.00 23.21 156 THR C O 1
ATOM 3464 N N . SER C 1 149 ? -2.411 8.549 17.040 1.00 22.33 157 SER C N 1
ATOM 3465 C CA . SER C 1 149 ? -3.294 9.687 16.858 1.00 24.75 157 SER C CA 1
ATOM 3466 C C . SER C 1 149 ? -3.215 10.498 18.135 1.00 22.13 157 SER C C 1
ATOM 3467 O O . SER C 1 149 ? -3.685 10.057 19.174 1.00 21.91 157 SER C O 1
ATOM 3470 N N . ALA C 1 150 ? -2.619 11.683 18.063 1.00 21.36 158 ALA C N 1
ATOM 3471 C CA . ALA C 1 150 ? -2.539 12.531 19.238 1.00 20.46 158 ALA C CA 1
ATOM 3472 C C . ALA C 1 150 ? -3.951 12.983 19.602 1.00 23.76 158 ALA C C 1
ATOM 3473 O O . ALA C 1 150 ? -4.224 13.371 20.743 1.00 24.24 158 ALA C O 1
ATOM 3475 N N . LYS C 1 151 ? -4.848 12.935 18.621 1.00 24.77 159 LYS C N 1
ATOM 3476 C CA . LYS C 1 151 ? -6.223 13.387 18.823 1.00 26.07 159 LYS C CA 1
ATOM 3477 C C . LYS C 1 151 ? -7.080 12.435 19.645 1.00 25.29 159 LYS C C 1
ATOM 3478 O O . LYS C 1 151 ? -7.716 12.853 20.606 1.00 25.29 159 LYS C O 1
ATOM 3484 N N . THR C 1 152 ? -7.097 11.166 19.259 1.00 23.49 160 THR C N 1
ATOM 3485 C CA . THR C 1 152 ? -7.883 10.151 19.972 1.00 28.22 160 THR C CA 1
ATOM 3486 C C . THR C 1 152 ? -7.058 9.415 21.021 1.00 28.84 160 THR C C 1
ATOM 3487 O O . THR C 1 152 ? -7.590 8.608 21.782 1.00 24.17 160 THR C O 1
ATOM 3491 N N . ARG C 1 153 ? -5.753 9.677 21.018 1.00 27.85 161 ARG C N 1
ATOM 3492 C CA . ARG C 1 153 ? -4.806 9.061 21.942 1.00 30.05 161 ARG C CA 1
ATOM 3493 C C . ARG C 1 153 ? -4.387 7.645 21.558 1.00 28.17 161 ARG C C 1
ATOM 3494 O O . ARG C 1 153 ? -3.661 6.980 22.310 1.00 28.42 161 ARG C O 1
ATOM 3502 N N . ALA C 1 154 ? -4.816 7.179 20.383 1.00 26.87 162 ALA C N 1
ATOM 3503 C CA . ALA C 1 154 ? -4.441 5.826 19.934 1.00 22.85 162 ALA C CA 1
ATOM 3504 C C . ALA C 1 154 ? -2.906 5.675 19.928 1.00 23.66 162 ALA C C 1
ATOM 3505 O O . ALA C 1 154 ? -2.195 6.469 19.305 1.00 22.79 162 ALA C O 1
ATOM 3507 N N . ASN C 1 155 ? -2.431 4.651 20.636 1.00 22.23 163 ASN C N 1
ATOM 3508 C CA . ASN C 1 155 ? -1.014 4.302 20.752 1.00 22.72 163 ASN C CA 1
ATOM 3509 C C . ASN C 1 155 ? -0.039 5.369 21.272 1.00 19.38 163 ASN C C 1
ATOM 3510 O O . ASN C 1 155 ? 1.174 5.170 21.211 1.00 23.88 163 ASN C O 1
ATOM 3515 N N . VAL C 1 156 ? -0.548 6.476 21.804 1.00 21.60 164 VAL C N 1
ATOM 3516 C CA . VAL C 1 156 ? 0.316 7.535 22.336 1.00 22.97 164 VAL C CA 1
ATOM 3517 C C . VAL C 1 156 ? 1.194 7.038 23.493 1.00 23.80 164 VAL C C 1
ATOM 3518 O O . VAL C 1 156 ? 2.419 7.194 23.460 1.00 26.12 164 VAL C O 1
ATOM 3522 N N . ASP C 1 157 ? 0.583 6.423 24.502 1.00 23.90 165 ASP C N 1
ATOM 3523 C CA . ASP C 1 157 ? 1.366 5.891 25.623 1.00 26.52 165 ASP C CA 1
ATOM 3524 C C . ASP C 1 157 ? 2.302 4.802 25.110 1.00 25.08 165 ASP C C 1
ATOM 3525 O O . ASP C 1 157 ? 3.451 4.717 25.524 1.00 24.48 165 ASP C O 1
ATOM 3530 N N . LYS C 1 158 ? 1.801 3.977 24.197 1.00 24.87 166 LYS C N 1
ATOM 3531 C CA . LYS C 1 158 ? 2.601 2.894 23.641 1.00 25.28 166 LYS C CA 1
ATOM 3532 C C . LYS C 1 158 ? 3.938 3.368 23.059 1.00 21.67 166 LYS C C 1
ATOM 3533 O O . LYS C 1 158 ? 4.974 2.768 23.335 1.00 21.76 166 LYS C O 1
ATOM 3539 N N . VAL C 1 159 ? 3.931 4.431 22.262 1.00 20.12 167 VAL C N 1
ATOM 3540 C CA . VAL C 1 159 ? 5.196 4.883 21.682 1.00 22.19 167 VAL C CA 1
ATOM 3541 C C . VAL C 1 159 ? 6.175 5.408 22.727 1.00 20.18 167 VAL C C 1
ATOM 3542 O O . VAL C 1 159 ? 7.362 5.117 22.659 1.00 18.32 167 VAL C O 1
ATOM 3546 N N . PHE C 1 160 ? 5.694 6.155 23.710 1.00 18.33 168 PHE C N 1
ATOM 3547 C CA . PHE C 1 160 ? 6.607 6.672 24.732 1.00 19.55 168 PHE C CA 1
ATOM 3548 C C . PHE C 1 160 ? 7.109 5.567 25.667 1.00 21.82 168 PHE C C 1
ATOM 3549 O O . PHE C 1 160 ? 8.291 5.523 25.996 1.00 20.29 168 PHE C O 1
ATOM 3557 N N . PHE C 1 161 ? 6.222 4.669 26.087 1.00 18.97 169 PHE C N 1
ATOM 3558 C CA . PHE C 1 161 ? 6.638 3.578 26.956 1.00 22.44 169 PHE C CA 1
ATOM 3559 C C . PHE C 1 161 ? 7.535 2.587 26.200 1.00 21.52 169 PHE C C 1
ATOM 3560 O O . PHE C 1 161 ? 8.533 2.113 26.745 1.00 20.75 169 PHE C O 1
ATOM 3568 N N . ASP C 1 162 ? 7.201 2.276 24.948 1.00 20.70 170 ASP C N 1
ATOM 3569 C CA . ASP C 1 162 ? 8.042 1.355 24.182 1.00 19.91 170 ASP C CA 1
ATOM 3570 C C . ASP C 1 162 ? 9.440 1.958 24.013 1.00 20.80 170 ASP C C 1
ATOM 3571 O O . ASP C 1 162 ? 10.442 1.254 24.071 1.00 21.51 170 ASP C O 1
ATOM 3576 N N . LEU C 1 163 ? 9.512 3.263 23.797 1.00 19.78 171 LEU C N 1
ATOM 3577 C CA . LEU C 1 163 ? 10.819 3.899 23.622 1.00 19.81 171 LEU C CA 1
ATOM 3578 C C . LEU C 1 163 ? 11.599 3.844 24.931 1.00 19.74 171 LEU C C 1
ATOM 3579 O O . LEU C 1 163 ? 12.807 3.583 24.921 1.00 20.70 171 LEU C O 1
ATOM 3584 N N . MET C 1 164 ? 10.922 4.108 26.053 1.00 15.94 172 MET C N 1
ATOM 3585 C CA . MET C 1 164 ? 11.596 4.061 27.352 1.00 16.12 172 MET C CA 1
ATOM 3586 C C . MET C 1 164 ? 12.191 2.685 27.606 1.00 20.27 172 MET C C 1
ATOM 3587 O O . MET C 1 164 ? 13.296 2.575 28.120 1.00 23.78 172 MET C O 1
ATOM 3592 N N . ARG C 1 165 ? 11.465 1.631 27.249 1.00 22.66 173 ARG C N 1
ATOM 3593 C CA . ARG C 1 165 ? 11.977 0.279 27.467 1.00 21.86 173 ARG C CA 1
ATOM 3594 C C . ARG C 1 165 ? 13.228 -0.013 26.644 1.00 22.26 173 ARG C C 1
ATOM 3595 O O . ARG C 1 165 ? 14.123 -0.713 27.112 1.00 23.50 173 ARG C O 1
ATOM 3603 N N . GLU C 1 166 ? 13.278 0.515 25.423 1.00 21.99 174 GLU C N 1
ATOM 3604 C CA . GLU C 1 166 ? 14.436 0.357 24.550 1.00 25.86 174 GLU C CA 1
ATOM 3605 C C . GLU C 1 166 ? 15.613 1.128 25.152 1.00 27.51 174 GLU C C 1
ATOM 3606 O O . GLU C 1 166 ? 16.760 0.665 25.110 1.00 25.69 174 GLU C O 1
ATOM 3612 N N . ILE C 1 167 ? 15.329 2.311 25.699 1.00 24.41 175 ILE C N 1
ATOM 3613 C CA . ILE C 1 167 ? 16.373 3.118 26.327 1.00 22.67 175 ILE C CA 1
ATOM 3614 C C . ILE C 1 167 ? 16.886 2.394 27.561 1.00 25.25 175 ILE C C 1
ATOM 3615 O O . ILE C 1 167 ? 18.094 2.304 27.787 1.00 25.90 175 ILE C O 1
ATOM 3620 N N . ARG C 1 168 ? 15.965 1.881 28.363 1.00 22.71 176 ARG C N 1
ATOM 3621 C CA . ARG C 1 168 ? 16.339 1.155 29.566 1.00 27.80 176 ARG C CA 1
ATOM 3622 C C . ARG C 1 168 ? 17.135 -0.132 29.253 1.00 29.44 176 ARG C C 1
ATOM 3623 O O . ARG C 1 168 ? 18.052 -0.505 29.997 1.00 28.91 176 ARG C O 1
ATOM 3631 N N . ALA C 1 169 ? 16.793 -0.799 28.156 1.00 28.72 177 ALA C N 1
ATOM 3632 C CA . ALA C 1 169 ? 17.487 -2.028 27.771 1.00 33.11 177 ALA C CA 1
ATOM 3633 C C . ALA C 1 169 ? 18.925 -1.709 27.387 1.00 36.21 177 ALA C C 1
ATOM 3634 O O . ALA C 1 169 ? 19.844 -2.441 27.739 1.00 33.42 177 ALA C O 1
ATOM 3636 N N . ARG C 1 170 ? 19.117 -0.609 26.665 1.00 36.40 178 ARG C N 1
ATOM 3637 C CA . ARG C 1 170 ? 20.456 -0.194 26.259 1.00 39.36 178 ARG C CA 1
ATOM 3638 C C . ARG C 1 170 ? 21.303 0.148 27.481 1.00 37.61 178 ARG C C 1
ATOM 3639 O O . ARG C 1 170 ? 22.464 -0.245 27.573 1.00 36.03 178 ARG C O 1
ATOM 3647 N N . LYS C 1 171 ? 20.725 0.885 28.421 1.00 35.34 179 LYS C N 1
ATOM 3648 C CA . LYS C 1 171 ? 21.447 1.242 29.637 1.00 38.02 179 LYS C CA 1
ATOM 3649 C C . LYS C 1 171 ? 21.804 -0.025 30.413 1.00 41.15 179 LYS C C 1
ATOM 3650 O O . LYS C 1 171 ? 22.887 -0.145 30.982 1.00 39.16 179 LYS C O 1
ATOM 3656 N N . MET C 1 172 ? 20.869 -0.964 30.425 1.00 46.24 180 MET C N 1
ATOM 3657 C CA . MET C 1 172 ? 21.035 -2.225 31.127 1.00 53.17 180 MET C CA 1
ATOM 3658 C C . MET C 1 172 ? 22.307 -2.939 30.672 1.00 57.11 180 MET C C 1
ATOM 3659 O O . MET C 1 172 ? 23.055 -3.460 31.492 1.00 57.90 180 MET C O 1
ATOM 3664 N N . GLU C 1 173 ? 22.554 -2.956 29.366 1.00 61.64 181 GLU C N 1
ATOM 3665 C CA . GLU C 1 173 ? 23.736 -3.621 28.832 1.00 67.45 181 GLU C CA 1
ATOM 3666 C C . GLU C 1 173 ? 24.981 -2.738 28.775 1.00 70.28 181 GLU C C 1
ATOM 3667 O O . GLU C 1 173 ? 26.101 -3.237 28.893 1.00 72.74 181 GLU C O 1
ATOM 3673 N N . ASP C 1 174 ? 24.789 -1.433 28.596 1.00 72.77 182 ASP C N 1
ATOM 3674 C CA . ASP C 1 174 ? 25.907 -0.491 28.526 1.00 73.53 182 ASP C CA 1
ATOM 3675 C C . ASP C 1 174 ? 26.646 -0.371 29.857 1.00 74.20 182 ASP C C 1
ATOM 3676 O O . ASP C 1 174 ? 27.679 0.292 29.937 1.00 74.30 182 ASP C O 1
ATOM 3681 N N . SER C 1 175 ? 26.112 -1.007 30.897 1.00 75.83 183 SER C N 1
ATOM 3682 C CA . SER C 1 175 ? 26.728 -0.966 32.221 1.00 77.75 183 SER C CA 1
ATOM 3683 C C . SER C 1 175 ? 27.028 -2.367 32.750 1.00 78.75 183 SER C C 1
ATOM 3684 O O . SER C 1 175 ? 26.593 -2.679 33.882 1.00 79.92 183 SER C O 1
ATOM 3688 N N . GLY D 2 5 ? 34.590 30.516 14.905 1.00 43.99 171 GLY D N 1
ATOM 3689 C CA . GLY D 2 5 ? 34.002 31.884 14.916 1.00 44.14 171 GLY D CA 1
ATOM 3690 C C . GLY D 2 5 ? 34.293 32.597 16.222 1.00 42.75 171 GLY D C 1
ATOM 3691 O O . GLY D 2 5 ? 35.443 32.695 16.647 1.00 46.67 171 GLY D O 1
ATOM 3692 N N . GLN D 2 6 ? 33.243 33.083 16.870 1.00 39.53 172 GLN D N 1
ATOM 3693 C CA . GLN D 2 6 ? 33.375 33.793 18.136 1.00 35.81 172 GLN D CA 1
ATOM 3694 C C . GLN D 2 6 ? 33.923 32.904 19.263 1.00 34.76 172 GLN D C 1
ATOM 3695 O O . GLN D 2 6 ? 33.571 31.725 19.361 1.00 30.38 172 GLN D O 1
ATOM 3701 N N . TYR D 2 7 ? 34.797 33.465 20.099 1.00 29.13 173 TYR D N 1
ATOM 3702 C CA . TYR D 2 7 ? 35.362 32.724 21.229 1.00 33.33 173 TYR D CA 1
ATOM 3703 C C . TYR D 2 7 ? 35.997 33.650 22.269 1.00 31.86 173 TYR D C 1
ATOM 3704 O O . TYR D 2 7 ? 36.196 34.831 22.009 1.00 32.35 173 TYR D O 1
ATOM 3713 N N . LEU D 2 8 ? 36.304 33.110 23.445 1.00 31.62 174 LEU D N 1
ATOM 3714 C CA . LEU D 2 8 ? 36.908 33.901 24.511 1.00 32.17 174 LEU D CA 1
ATOM 3715 C C . LEU D 2 8 ? 38.427 33.880 24.359 1.00 31.77 174 LEU D C 1
ATOM 3716 O O . LEU D 2 8 ? 39.082 32.869 24.610 1.00 30.91 174 LEU D O 1
ATOM 3721 N N . VAL D 2 9 ? 38.978 35.011 23.940 1.00 28.41 175 VAL D N 1
ATOM 3722 C CA . VAL D 2 9 ? 40.409 35.138 23.715 1.00 28.07 175 VAL D CA 1
ATOM 3723 C C . VAL D 2 9 ? 41.236 35.267 24.990 1.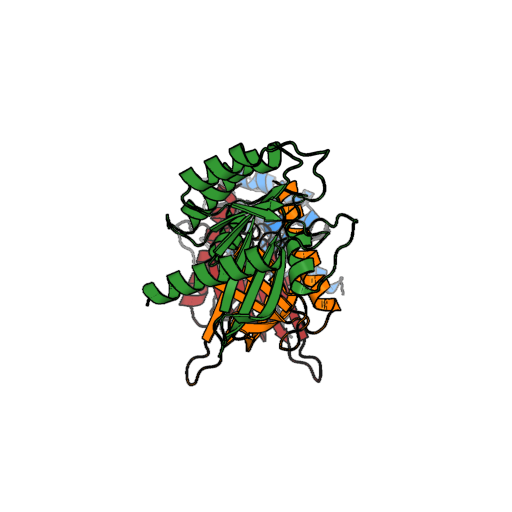00 28.54 175 VAL D C 1
ATOM 3724 O O . VAL D 2 9 ? 42.297 34.654 25.109 1.00 29.96 175 VAL D O 1
ATOM 3728 N N . TYR D 2 10 ? 40.747 36.046 25.948 1.00 27.95 176 TYR D N 1
ATOM 3729 C CA . TYR D 2 10 ? 41.497 36.279 27.172 1.00 27.62 176 TYR D CA 1
ATOM 3730 C C . TYR D 2 10 ? 40.594 36.907 28.228 1.00 29.63 176 TYR D C 1
ATOM 3731 O O . TYR D 2 10 ? 39.573 37.527 27.901 1.00 28.43 176 TYR D O 1
ATOM 3740 N N . ASN D 2 11 ? 40.952 36.730 29.495 1.00 27.04 177 ASN D N 1
ATOM 3741 C CA . ASN D 2 11 ? 40.187 37.326 30.584 1.00 28.50 177 ASN D CA 1
ATOM 3742 C C . ASN D 2 11 ? 41.030 37.435 31.848 1.00 29.44 177 ASN D C 1
ATOM 3743 O O . ASN D 2 11 ? 42.053 36.760 31.977 1.00 30.95 177 ASN D O 1
ATOM 3748 N N . GLY D 2 12 ? 40.609 38.302 32.767 1.00 27.62 178 GLY D N 1
ATOM 3749 C CA . GLY D 2 12 ? 41.342 38.483 34.008 1.00 28.47 178 GLY D CA 1
ATOM 3750 C C . GLY D 2 12 ? 40.893 39.686 34.816 1.00 28.69 178 GLY D C 1
ATOM 3751 O O . GLY D 2 12 ? 40.217 40.574 34.294 1.00 27.23 178 GLY D O 1
ATOM 3752 N N . ASP D 2 13 ? 41.261 39.706 36.095 1.00 29.27 179 ASP D N 1
ATOM 3753 C CA . ASP D 2 13 ? 40.917 40.805 36.988 1.00 30.35 179 ASP D CA 1
ATOM 3754 C C . ASP D 2 13 ? 41.882 41.971 36.796 1.00 28.33 179 ASP D C 1
ATOM 3755 O O . ASP D 2 13 ? 43.057 41.782 36.482 1.00 27.14 179 ASP D O 1
ATOM 3760 N N . LEU D 2 14 ? 41.374 43.176 37.006 1.00 25.85 180 LEU D N 1
ATOM 3761 C CA . LEU D 2 14 ? 42.180 44.377 36.883 1.00 28.74 180 LEU D CA 1
ATOM 3762 C C . LEU D 2 14 ? 41.674 45.355 37.926 1.00 28.24 180 LEU D C 1
ATOM 3763 O O . LEU D 2 14 ? 40.546 45.223 38.409 1.00 29.99 180 LEU D O 1
ATOM 3768 N N . VAL D 2 15 ? 42.509 46.325 38.290 1.00 25.75 181 VAL D N 1
ATOM 3769 C CA . VAL D 2 15 ? 42.088 47.333 39.243 1.00 22.98 181 VAL D CA 1
ATOM 3770 C C . VAL D 2 15 ? 41.995 48.645 38.469 1.00 25.14 181 VAL D C 1
ATOM 3771 O O . VAL D 2 15 ? 42.961 49.080 37.842 1.00 25.06 181 VAL D O 1
ATOM 3775 N N . GLU D 2 16 ? 40.825 49.268 38.504 1.00 22.88 182 GLU D N 1
ATOM 3776 C CA . GLU D 2 16 ? 40.623 50.507 37.777 1.00 24.00 182 GLU D CA 1
ATOM 3777 C C . GLU D 2 16 ? 41.058 51.730 38.570 1.00 22.70 182 GLU D C 1
ATOM 3778 O O . GLU D 2 16 ? 41.007 51.739 39.795 1.00 23.59 182 GLU D O 1
ATOM 3784 N N . TYR D 2 17 ? 41.504 52.752 37.848 1.00 23.44 183 TYR D N 1
ATOM 3785 C CA . TYR D 2 17 ? 41.939 54.009 38.444 1.00 23.17 183 TYR D CA 1
ATOM 3786 C C . TYR D 2 17 ? 41.333 55.144 37.629 1.00 24.26 183 TYR D C 1
ATOM 3787 O O . TYR D 2 17 ? 41.044 54.965 36.446 1.00 19.38 183 TYR D O 1
ATOM 3796 N N . GLU D 2 18 ? 41.138 56.300 38.262 1.00 24.66 184 GLU D N 1
ATOM 3797 C CA . GLU D 2 18 ? 40.611 57.471 37.566 1.00 25.23 184 GLU D CA 1
ATOM 3798 C C . GLU D 2 18 ? 41.851 58.080 36.871 1.00 26.63 184 GLU D C 1
ATOM 3799 O O . GLU D 2 18 ? 42.860 58.376 37.513 1.00 26.49 184 GLU D O 1
ATOM 3805 N N . ALA D 2 19 ? 41.760 58.242 35.559 1.00 24.77 185 ALA D N 1
ATOM 3806 C CA . ALA D 2 19 ? 42.858 58.710 34.721 1.00 27.01 185 ALA D CA 1
ATOM 3807 C C . ALA D 2 19 ? 43.522 60.038 35.037 1.00 26.79 185 ALA D C 1
ATOM 3808 O O . ALA D 2 19 ? 44.747 60.131 35.015 1.00 27.40 185 ALA D O 1
ATOM 3810 N N . ASP D 2 20 ? 42.736 61.069 35.319 1.00 24.32 186 ASP D N 1
ATOM 3811 C CA . ASP D 2 20 ? 43.346 62.367 35.586 1.00 26.41 186 ASP D CA 1
ATOM 3812 C C . ASP D 2 20 ? 44.082 62.503 36.903 1.00 27.79 186 ASP D C 1
ATOM 3813 O O . ASP D 2 20 ? 45.200 63.042 36.918 1.00 27.87 186 ASP D O 1
ATOM 3818 N N . HIS D 2 21 ? 43.500 62.016 38.000 1.00 25.85 187 HIS D N 1
ATOM 3819 C CA . HIS D 2 21 ? 44.174 62.127 39.297 1.00 28.75 187 HIS D CA 1
ATOM 3820 C C . HIS D 2 21 ? 44.727 60.811 39.809 1.00 31.47 187 HIS D C 1
ATOM 3821 O O . HIS D 2 21 ? 45.246 60.742 40.926 1.00 30.21 187 HIS D O 1
ATOM 3828 N N . MET D 2 22 ? 44.620 59.768 38.998 1.00 32.56 188 MET D N 1
ATOM 3829 C CA . MET D 2 22 ? 45.133 58.450 39.389 1.00 34.27 188 MET D CA 1
ATOM 3830 C C . MET D 2 22 ? 44.634 57.919 40.736 1.00 34.71 188 MET D C 1
ATOM 3831 O O . MET D 2 22 ? 45.376 57.269 41.473 1.00 33.92 188 MET D O 1
ATOM 3836 N N . ALA D 2 23 ? 43.382 58.195 41.066 1.00 33.50 189 ALA D N 1
ATOM 3837 C CA . ALA D 2 23 ? 42.828 57.702 42.316 1.00 32.23 189 ALA D CA 1
ATOM 3838 C C . ALA D 2 23 ? 42.299 56.288 42.062 1.00 32.21 189 ALA D C 1
ATOM 3839 O O . ALA D 2 23 ? 41.677 56.024 41.033 1.00 26.11 189 ALA D O 1
ATOM 3841 N N . GLN D 2 24 ? 42.548 55.382 42.997 1.00 32.50 190 GLN D N 1
ATOM 3842 C CA . GLN D 2 24 ? 42.093 54.008 42.846 1.00 33.42 190 GLN D CA 1
ATOM 3843 C C . GLN D 2 24 ? 40.577 53.918 42.945 1.00 33.76 190 GLN D C 1
ATOM 3844 O O . GLN D 2 24 ? 39.963 54.551 43.801 1.00 34.35 190 GLN D O 1
ATOM 3850 N N . LEU D 2 25 ? 39.973 53.138 42.056 1.00 32.59 191 LEU D N 1
ATOM 3851 C CA . LEU D 2 25 ? 38.531 52.959 42.063 1.00 32.32 191 LEU D CA 1
ATOM 3852 C C . LEU D 2 25 ? 38.262 51.516 42.492 1.00 35.22 191 LEU D C 1
ATOM 3853 O O . LEU D 2 25 ? 38.671 51.124 43.581 1.00 40.37 191 LEU D O 1
ATOM 3858 N N . GLN D 2 26 ? 37.604 50.711 41.671 1.00 33.69 192 GLN D N 1
ATOM 3859 C CA . GLN D 2 26 ? 37.358 49.333 42.098 1.00 35.61 192 GLN D CA 1
ATOM 3860 C C . GLN D 2 26 ? 37.927 48.242 41.189 1.00 31.51 192 GLN D C 1
ATOM 3861 O O . GLN D 2 26 ? 38.463 48.523 40.122 1.00 28.54 192 GLN D O 1
ATOM 3867 N N . ARG D 2 27 ? 37.838 46.997 41.652 1.00 32.07 193 ARG D N 1
ATOM 3868 C CA . ARG D 2 27 ? 38.309 45.845 40.890 1.00 33.92 193 ARG D CA 1
ATOM 3869 C C . ARG D 2 27 ? 37.285 45.626 39.786 1.00 31.56 193 ARG D C 1
ATOM 3870 O O . ARG D 2 27 ? 36.111 45.924 39.957 1.00 32.05 193 ARG D O 1
ATOM 3878 N N . VAL D 2 28 ? 37.734 45.125 38.647 1.00 28.31 194 VAL D N 1
ATOM 3879 C CA . VAL D 2 28 ? 36.827 44.852 37.545 1.00 27.42 194 VAL D CA 1
ATOM 3880 C C . VAL D 2 28 ? 37.317 43.576 36.891 1.00 27.20 194 VAL D C 1
ATOM 3881 O O . VAL D 2 28 ? 38.408 43.084 37.210 1.00 27.38 194 VAL D O 1
ATOM 3885 N N . HIS D 2 29 ? 36.514 43.027 35.989 1.00 25.10 195 HIS D N 1
ATOM 3886 C CA . HIS D 2 29 ? 36.929 41.832 35.284 1.00 27.37 195 HIS D CA 1
ATOM 3887 C C . HIS D 2 29 ? 36.798 42.096 33.792 1.00 26.91 195 HIS D C 1
ATOM 3888 O O . HIS D 2 29 ? 35.773 42.595 33.333 1.00 27.75 195 HIS D O 1
ATOM 3895 N N . GLY D 2 30 ? 37.844 41.768 33.045 1.00 23.44 196 GLY D N 1
ATOM 3896 C CA . GLY D 2 30 ? 37.822 41.979 31.613 1.00 22.88 196 GLY D CA 1
ATOM 3897 C C . GLY D 2 30 ? 37.730 40.677 30.843 1.00 24.23 196 GLY D C 1
ATOM 3898 O O . GLY D 2 30 ? 38.393 39.700 31.188 1.00 21.77 196 GLY D O 1
ATOM 3899 N N . PHE D 2 31 ? 36.900 40.671 29.802 1.00 24.14 197 PHE D N 1
ATOM 3900 C CA . PHE D 2 31 ? 36.719 39.503 28.950 1.00 25.02 197 PHE D CA 1
ATOM 3901 C C . PHE D 2 31 ? 36.929 39.924 27.504 1.00 25.05 197 PHE D C 1
ATOM 3902 O O . PHE D 2 31 ? 36.132 40.683 26.939 1.00 23.28 197 PHE D O 1
ATOM 3910 N N . LEU D 2 32 ? 37.993 39.417 26.904 1.00 23.45 198 LEU D N 1
ATOM 3911 C CA . LEU D 2 32 ? 38.318 39.735 25.526 1.00 24.96 198 LEU D CA 1
ATOM 3912 C C . LEU D 2 32 ? 37.758 38.666 24.597 1.00 28.29 198 LEU D C 1
ATOM 3913 O O . LEU D 2 32 ? 38.058 37.480 24.776 1.00 27.20 198 LEU D O 1
ATOM 3918 N N . MET D 2 33 ? 36.959 39.089 23.618 1.00 26.13 199 MET D N 1
ATOM 3919 C CA . MET D 2 33 ? 36.390 38.189 22.624 1.00 27.13 199 MET D CA 1
ATOM 3920 C C . MET D 2 33 ? 37.037 38.583 21.283 1.00 27.05 199 MET D C 1
ATOM 3921 O O . MET D 2 33 ? 37.895 39.470 21.261 1.00 22.15 199 MET D O 1
ATOM 3926 N N . ASN D 2 34 ? 36.669 37.937 20.180 1.00 27.97 200 ASN D N 1
ATOM 3927 C CA . ASN D 2 34 ? 37.360 38.240 18.922 1.00 30.56 200 ASN D CA 1
ATOM 3928 C C . ASN D 2 34 ? 37.110 39.599 18.256 1.00 28.10 200 ASN D C 1
ATOM 3929 O O . ASN D 2 34 ? 37.825 39.991 17.314 1.00 29.74 200 ASN D O 1
ATOM 3934 N N . ASP D 2 35 ? 36.133 40.337 18.756 1.00 26.73 201 ASP D N 1
ATOM 3935 C CA . ASP D 2 35 ? 35.870 41.621 18.150 1.00 26.19 201 ASP D CA 1
ATOM 3936 C C . ASP D 2 35 ? 35.443 42.701 19.129 1.00 24.27 201 ASP D C 1
ATOM 3937 O O . ASP D 2 35 ? 35.054 43.772 18.707 1.00 26.88 201 ASP D O 1
ATOM 3942 N N . CYS D 2 36 ? 35.570 42.438 20.431 1.00 26.15 202 CYS D N 1
ATOM 3943 C CA . CYS D 2 36 ? 35.190 43.409 21.463 1.00 25.34 202 CYS D CA 1
ATOM 3944 C C . CYS D 2 36 ? 35.738 43.004 22.830 1.00 27.16 202 CYS D C 1
ATOM 3945 O O . CYS D 2 36 ? 36.039 41.830 23.071 1.00 23.49 202 CYS D O 1
ATOM 3948 N N . LEU D 2 37 ? 35.860 43.989 23.717 1.00 26.55 203 LEU D N 1
ATOM 3949 C CA . LEU D 2 37 ? 36.338 43.779 25.075 1.00 22.50 203 LEU D CA 1
ATOM 3950 C C . LEU D 2 37 ? 35.211 44.134 26.025 1.00 23.20 203 LEU D C 1
ATOM 3951 O O . LEU D 2 37 ? 34.624 45.217 25.933 1.00 23.13 203 LEU D O 1
ATOM 3956 N N . LEU D 2 38 ? 34.893 43.214 26.927 1.00 21.33 204 LEU D N 1
ATOM 3957 C CA . LEU D 2 38 ? 33.852 43.446 27.911 1.00 22.40 204 LEU D CA 1
ATOM 3958 C C . LEU D 2 38 ? 34.518 43.724 29.245 1.00 22.76 204 LEU D C 1
ATOM 3959 O O . LEU D 2 38 ? 35.400 42.972 29.677 1.00 24.17 204 LEU D O 1
ATOM 3964 N N . VAL D 2 39 ? 34.101 44.811 29.887 1.00 23.23 205 VAL D N 1
ATOM 3965 C CA . VAL D 2 39 ? 34.627 45.180 31.198 1.00 23.62 205 VAL D CA 1
ATOM 3966 C C . VAL D 2 39 ? 33.473 45.189 32.192 1.00 25.24 205 VAL D C 1
ATOM 3967 O O . VAL D 2 39 ? 32.557 46.007 32.087 1.00 25.74 205 VAL D O 1
ATOM 3971 N N . ALA D 2 40 ? 33.513 44.265 33.146 1.00 27.97 206 ALA D N 1
ATOM 3972 C CA . ALA D 2 40 ? 32.463 44.155 34.154 1.00 31.42 206 ALA D CA 1
ATOM 3973 C C . ALA D 2 40 ? 32.946 44.725 35.470 1.00 32.31 206 ALA D C 1
ATOM 3974 O O . ALA D 2 40 ? 33.949 44.271 36.016 1.00 28.68 206 ALA D O 1
ATOM 3976 N N . THR D 2 41 ? 32.217 45.714 35.971 1.00 37.22 207 THR D N 1
ATOM 3977 C CA . THR D 2 41 ? 32.552 46.383 37.222 1.00 45.48 207 THR D CA 1
ATOM 3978 C C . THR D 2 41 ? 31.464 46.145 38.261 1.00 47.10 207 THR D C 1
ATOM 3979 O O . THR D 2 41 ? 30.284 46.060 37.931 1.00 46.48 207 THR D O 1
ATOM 3983 N N . TRP D 2 42 ? 31.876 46.058 39.519 1.00 53.16 208 TRP D N 1
ATOM 3984 C CA . TRP D 2 42 ? 30.958 45.821 40.628 1.00 59.04 208 TRP D CA 1
ATOM 3985 C C . TRP D 2 42 ? 31.157 46.906 41.687 1.00 61.64 208 TRP D C 1
ATOM 3986 O O . TRP D 2 42 ? 32.073 46.816 42.505 1.00 64.26 208 TRP D O 1
ATOM 3997 N N . LEU D 2 43 ? 30.309 47.935 41.663 1.00 63.02 209 LEU D N 1
ATOM 3998 C CA . LEU D 2 43 ? 30.418 49.030 42.626 1.00 64.38 209 LEU D CA 1
ATOM 3999 C C . LEU D 2 43 ? 29.454 48.903 43.801 1.00 66.18 209 LEU D C 1
ATOM 4000 O O . LEU D 2 43 ? 28.261 49.212 43.692 1.00 66.01 209 LEU D O 1
ATOM 4005 N N . PRO D 2 44 ? 29.968 48.447 44.952 1.00 66.75 210 PRO D N 1
ATOM 4006 C CA . PRO D 2 44 ? 29.136 48.286 46.143 1.00 68.30 210 PRO D CA 1
ATOM 4007 C C . PRO D 2 44 ? 28.463 49.604 46.514 1.00 69.68 210 PRO D C 1
ATOM 4008 O O . PRO D 2 44 ? 29.043 50.676 46.338 1.00 71.34 210 PRO D O 1
ATOM 4012 N N . GLN D 2 45 ? 27.231 49.521 47.003 1.00 70.17 211 GLN D N 1
ATOM 4013 C CA . GLN D 2 45 ? 26.492 50.707 47.425 1.00 70.60 211 GLN D CA 1
ATOM 4014 C C . GLN D 2 45 ? 25.673 50.341 48.655 1.00 71.58 211 GLN D C 1
ATOM 4015 O O . GLN D 2 45 ? 25.363 49.165 48.868 1.00 71.63 211 GLN D O 1
ATOM 4021 N N . ARG D 2 46 ? 25.338 51.346 49.462 1.00 71.89 212 ARG D N 1
ATOM 4022 C CA . ARG D 2 46 ? 24.576 51.134 50.689 1.00 71.91 212 ARG D CA 1
ATOM 4023 C C . ARG D 2 46 ? 23.668 49.910 50.586 1.00 73.19 212 ARG D C 1
ATOM 4024 O O . ARG D 2 46 ? 23.945 48.871 51.189 1.00 73.01 212 ARG D O 1
ATOM 4032 N N . ARG D 2 47 ? 22.593 50.025 49.812 1.00 75.16 213 ARG D N 1
ATOM 4033 C CA . ARG D 2 47 ? 21.670 48.906 49.641 1.00 76.97 213 ARG D CA 1
ATOM 4034 C C . ARG D 2 47 ? 21.378 48.588 48.180 1.00 76.72 213 ARG D C 1
ATOM 4035 O O . ARG D 2 47 ? 20.264 48.184 47.828 1.00 75.85 213 ARG D O 1
ATOM 4043 N N . GLY D 2 48 ? 22.389 48.750 47.332 1.00 76.98 214 GLY D N 1
ATOM 4044 C CA . GLY D 2 48 ? 22.202 48.470 45.921 1.00 77.03 214 GLY D CA 1
ATOM 4045 C C . GLY D 2 48 ? 23.495 48.186 45.184 1.00 76.40 214 GLY D C 1
ATOM 4046 O O . GLY D 2 48 ? 23.847 48.915 44.260 1.00 77.35 214 GLY D O 1
ATOM 4047 N N . MET D 2 49 ? 24.198 47.127 45.588 1.00 75.17 215 MET D N 1
ATOM 4048 C CA . MET D 2 49 ? 25.458 46.725 44.945 1.00 73.73 215 MET D CA 1
ATOM 4049 C C . MET D 2 49 ? 25.409 46.949 43.429 1.00 71.36 215 MET D C 1
ATOM 4050 O O . MET D 2 49 ? 25.120 46.035 42.656 1.00 71.67 215 MET D O 1
ATOM 4055 N N . TYR D 2 50 ? 25.700 48.181 43.017 1.00 68.22 216 TYR D N 1
ATOM 4056 C CA . TYR D 2 50 ? 25.642 48.555 41.607 1.00 65.53 216 TYR D CA 1
ATOM 4057 C C . TYR D 2 50 ? 26.684 47.847 40.743 1.00 62.26 216 TYR D C 1
ATOM 4058 O O . TYR D 2 50 ? 27.776 47.506 41.203 1.00 63.52 216 TYR D O 1
ATOM 4067 N N . ARG D 2 51 ? 26.335 47.634 39.479 1.00 58.11 217 ARG D N 1
ATOM 4068 C CA . ARG D 2 51 ? 27.224 46.966 38.540 1.00 53.90 217 ARG D CA 1
ATOM 4069 C C . ARG D 2 51 ? 27.211 47.665 37.184 1.00 48.60 217 ARG D C 1
ATOM 4070 O O . ARG D 2 51 ? 26.161 47.820 36.565 1.00 51.21 217 ARG D O 1
ATOM 4078 N N . TYR D 2 52 ? 28.390 48.087 36.736 1.00 40.07 218 TYR D N 1
ATOM 4079 C CA . TYR D 2 52 ? 28.552 48.772 35.455 1.00 31.58 218 TYR D CA 1
ATOM 4080 C C . TYR D 2 52 ? 29.284 47.856 34.473 1.00 27.30 218 TYR D C 1
ATOM 4081 O O . TYR D 2 52 ? 30.427 47.469 34.713 1.00 28.01 218 TYR D O 1
ATOM 4090 N N . ASN D 2 53 ? 28.617 47.507 33.379 1.00 27.75 219 ASN D N 1
ATOM 4091 C CA . ASN D 2 53 ? 29.180 46.636 32.348 1.00 27.01 219 ASN D CA 1
ATOM 4092 C C . ASN D 2 53 ? 29.293 47.420 31.056 1.00 27.28 219 ASN D C 1
ATOM 4093 O O . ASN D 2 53 ? 28.314 48.010 30.598 1.00 25.01 219 ASN D O 1
ATOM 4098 N N . ALA D 2 54 ? 30.486 47.411 30.470 1.00 25.55 220 ALA D N 1
ATOM 4099 C CA . ALA D 2 54 ? 30.751 48.144 29.242 1.00 25.29 220 ALA D CA 1
ATOM 4100 C C . ALA D 2 54 ? 31.373 47.243 28.191 1.00 25.76 220 ALA D C 1
ATOM 4101 O O . ALA D 2 54 ? 32.219 46.394 28.494 1.00 21.89 220 ALA D O 1
ATOM 4103 N N . LEU D 2 55 ? 30.953 47.446 26.949 1.00 23.29 221 LEU D N 1
ATOM 4104 C CA . LEU D 2 55 ? 31.465 46.663 25.839 1.00 25.49 221 LEU D CA 1
ATOM 4105 C C . LEU D 2 55 ? 32.184 47.602 24.898 1.00 23.84 221 LEU D C 1
ATOM 4106 O O . LEU D 2 55 ? 31.630 48.623 24.481 1.00 25.52 221 LEU D O 1
ATOM 4111 N N . TYR D 2 56 ? 33.422 47.259 24.571 1.00 21.38 222 TYR D N 1
ATOM 4112 C CA . TYR D 2 56 ? 34.238 48.090 23.701 1.00 20.57 222 TYR D CA 1
ATOM 4113 C C . TYR D 2 56 ? 34.647 47.390 22.415 1.00 22.38 222 TYR D C 1
ATOM 4114 O O . TYR D 2 56 ? 35.497 46.509 22.432 1.00 22.51 222 TYR D O 1
ATOM 4123 N N . PRO D 2 57 ? 34.036 47.769 21.282 1.00 24.59 223 PRO D N 1
ATOM 4124 C CA . PRO D 2 57 ? 34.358 47.173 19.977 1.00 25.67 223 PRO D CA 1
ATOM 4125 C C . PRO D 2 57 ? 35.825 47.472 19.635 1.00 27.81 223 PRO D C 1
ATOM 4126 O O . PRO D 2 57 ? 36.265 48.628 19.713 1.00 24.14 223 PRO D O 1
ATOM 4130 N N . LEU D 2 58 ? 36.573 46.446 19.240 1.00 22.65 224 LEU D N 1
ATOM 4131 C CA . LEU D 2 58 ? 37.977 46.635 18.923 1.00 23.03 224 LEU D CA 1
ATOM 4132 C C . LEU D 2 58 ? 38.260 47.534 17.726 1.00 25.06 224 LEU D C 1
ATOM 4133 O O . LEU D 2 58 ? 39.390 47.999 17.556 1.00 25.33 224 LEU D O 1
ATOM 4138 N N . ASP D 2 59 ? 37.255 47.797 16.898 1.00 24.56 225 ASP D N 1
ATOM 4139 C CA . ASP D 2 59 ? 37.492 48.670 15.760 1.00 28.18 225 ASP D CA 1
ATOM 4140 C C . ASP D 2 59 ? 37.260 50.137 16.120 1.00 27.49 225 ASP D C 1
ATOM 4141 O O . ASP D 2 59 ? 37.360 51.009 15.261 1.00 27.38 225 ASP D O 1
ATOM 4146 N N . ARG D 2 60 ? 36.956 50.403 17.391 1.00 24.88 226 ARG D N 1
ATOM 4147 C CA . ARG D 2 60 ? 36.735 51.771 17.879 1.00 25.12 226 ARG D CA 1
ATOM 4148 C C . ARG D 2 60 ? 37.577 52.056 19.140 1.00 24.77 226 ARG D C 1
ATOM 4149 O O . ARG D 2 60 ? 37.770 53.215 19.531 1.00 23.27 226 ARG D O 1
ATOM 4157 N N . LEU D 2 61 ? 38.074 50.996 19.764 1.00 21.90 227 LEU D N 1
ATOM 4158 C CA . LEU D 2 61 ? 38.841 51.111 21.001 1.00 22.74 227 LEU D CA 1
ATOM 4159 C C . LEU D 2 61 ? 40.310 51.477 20.891 1.00 21.10 227 LEU D C 1
ATOM 4160 O O . LEU D 2 61 ? 41.091 50.771 20.253 1.00 24.03 227 LEU D O 1
ATOM 4165 N N . ALA D 2 62 ? 40.687 52.575 21.541 1.00 20.93 228 ALA D N 1
ATOM 4166 C CA . ALA D 2 62 ? 42.080 53.010 21.558 1.00 19.87 228 ALA D CA 1
ATOM 4167 C C . ALA D 2 62 ? 42.678 52.413 22.817 1.00 20.23 228 ALA D C 1
ATOM 4168 O O . ALA D 2 62 ? 42.140 52.574 23.908 1.00 23.31 228 ALA D O 1
ATOM 4170 N N . VAL D 2 63 ? 43.789 51.709 22.668 1.00 22.19 229 VAL D N 1
ATOM 4171 C CA . VAL D 2 63 ? 44.440 51.071 23.805 1.00 19.74 229 VAL D CA 1
ATOM 4172 C C . VAL D 2 63 ? 45.791 51.760 23.949 1.00 22.89 229 VAL D C 1
ATOM 4173 O O . VAL D 2 63 ? 46.554 51.860 22.977 1.00 22.81 229 VAL D O 1
ATOM 4177 N N . VAL D 2 64 ? 46.076 52.243 25.157 1.00 20.72 230 VAL D N 1
ATOM 4178 C CA . VAL D 2 64 ? 47.305 52.978 25.412 1.00 20.96 230 VAL D CA 1
ATOM 4179 C C . VAL D 2 64 ? 48.164 52.386 26.514 1.00 20.47 230 VAL D C 1
ATOM 4180 O O . VAL D 2 64 ? 47.688 52.080 27.605 1.00 21.74 230 VAL D O 1
ATOM 4184 N N . ASN D 2 65 ? 49.446 52.248 26.219 1.00 20.76 231 ASN D N 1
ATOM 4185 C CA . ASN D 2 65 ? 50.403 51.725 27.183 1.00 19.35 231 ASN D CA 1
ATOM 4186 C C . ASN D 2 65 ? 50.823 52.892 28.071 1.00 17.85 231 ASN D C 1
ATOM 4187 O O . ASN D 2 65 ? 51.529 53.786 27.626 1.00 19.79 231 ASN D O 1
ATOM 4192 N N . VAL D 2 66 ? 50.375 52.892 29.317 1.00 20.42 232 VAL D N 1
ATOM 4193 C CA . VAL D 2 66 ? 50.731 53.957 30.251 1.00 23.78 232 VAL D CA 1
ATOM 4194 C C . VAL D 2 66 ? 52.118 53.635 30.803 1.00 25.50 232 VAL D C 1
ATOM 4195 O O . VAL D 2 66 ? 52.304 52.638 31.502 1.00 23.15 232 VAL D O 1
ATOM 4199 N N . LYS D 2 67 ? 53.093 54.473 30.470 1.00 24.73 233 LYS D N 1
ATOM 4200 C CA . LYS D 2 67 ? 54.451 54.247 30.935 1.00 27.25 233 LYS D CA 1
ATOM 4201 C C . LYS D 2 67 ? 54.585 54.346 32.458 1.00 26.80 233 LYS D C 1
ATOM 4202 O O . LYS D 2 67 ? 54.001 55.224 33.088 1.00 27.73 233 LYS D O 1
ATOM 4208 N N . ASP D 2 68 ? 55.346 53.429 33.051 1.00 30.32 234 ASP D N 1
ATOM 4209 C CA . ASP D 2 68 ? 55.544 53.433 34.499 1.00 33.38 234 ASP D CA 1
ATOM 4210 C C . ASP D 2 68 ? 56.077 54.780 34.976 1.00 35.67 234 ASP D C 1
ATOM 4211 O O . ASP D 2 68 ? 56.962 55.364 34.353 1.00 31.62 234 ASP D O 1
ATOM 4216 N N . ASN D 2 69 ? 55.502 55.245 36.085 1.00 41.04 235 ASN D N 1
ATOM 4217 C CA . ASN D 2 69 ? 55.797 56.522 36.743 1.00 47.67 235 ASN D CA 1
ATOM 4218 C C . ASN D 2 69 ? 55.161 56.307 38.128 1.00 51.99 235 ASN D C 1
ATOM 4219 O O . ASN D 2 69 ? 53.951 56.163 38.239 1.00 55.60 235 ASN D O 1
ATOM 4224 N N . PRO D 2 70 ? 55.972 56.270 39.197 1.00 56.82 236 PRO D N 1
ATOM 4225 C CA . PRO D 2 70 ? 55.489 56.052 40.569 1.00 60.88 236 PRO D CA 1
ATOM 4226 C C . PRO D 2 70 ? 54.004 56.009 40.975 1.00 63.90 236 PRO D C 1
ATOM 4227 O O . PRO D 2 70 ? 53.583 55.048 41.608 1.00 67.33 236 PRO D O 1
ATOM 4231 N N . PRO D 2 71 ? 53.198 57.037 40.664 1.00 64.45 237 PRO D N 1
ATOM 4232 C CA . PRO D 2 71 ? 51.819 56.807 41.124 1.00 61.67 237 PRO D CA 1
ATOM 4233 C C . PRO D 2 71 ? 51.200 55.746 40.214 1.00 59.18 237 PRO D C 1
ATOM 4234 O O . PRO D 2 71 ? 50.093 55.249 40.447 1.00 58.46 237 PRO D O 1
ATOM 4238 N N . MET D 2 72 ? 51.963 55.399 39.183 1.00 54.66 238 MET D N 1
ATOM 4239 C CA . MET D 2 72 ? 51.559 54.439 38.173 1.00 51.53 238 MET D CA 1
ATOM 4240 C C . MET D 2 72 ? 52.554 53.308 37.951 1.00 45.85 238 MET D C 1
ATOM 4241 O O . MET D 2 72 ? 53.765 53.525 37.810 1.00 37.85 238 MET D O 1
ATOM 4246 N N . LYS D 2 73 ? 52.010 52.098 37.891 1.00 41.32 239 LYS D N 1
ATOM 4247 C CA . LYS D 2 73 ? 52.791 50.903 37.644 1.00 36.23 239 LYS D CA 1
ATOM 4248 C C . LYS D 2 73 ? 51.885 49.856 36.997 1.00 32.37 239 LYS D C 1
ATOM 4249 O O . LYS D 2 73 ? 50.756 49.657 37.428 1.00 32.13 239 LYS D O 1
ATOM 4255 N N . ASP D 2 74 ? 52.390 49.217 35.945 1.00 30.40 240 ASP D N 1
ATOM 4256 C CA . ASP D 2 74 ? 51.678 48.165 35.213 1.00 29.18 240 ASP D CA 1
ATOM 4257 C C . ASP D 2 74 ? 50.274 48.536 34.752 1.00 27.04 240 ASP D C 1
ATOM 4258 O O . ASP D 2 74 ? 49.346 47.728 34.840 1.00 23.23 240 ASP D O 1
ATOM 4263 N N . MET D 2 75 ? 50.124 49.741 34.223 1.00 24.59 241 MET D N 1
ATOM 4264 C CA . MET D 2 75 ? 48.811 50.170 33.799 1.00 23.20 241 MET D CA 1
ATOM 4265 C C . MET D 2 75 ? 48.691 50.395 32.322 1.00 22.02 241 MET D C 1
ATOM 4266 O O . MET D 2 75 ? 49.680 50.628 31.630 1.00 21.08 241 MET D O 1
ATOM 4271 N N . PHE D 2 76 ? 47.462 50.286 31.835 1.00 21.93 242 PHE D N 1
ATOM 4272 C CA . PHE D 2 76 ? 47.185 50.589 30.447 1.00 19.83 242 PHE D CA 1
ATOM 4273 C C . PHE D 2 76 ? 45.866 51.357 30.460 1.00 21.93 242 PHE D C 1
ATOM 4274 O O . PHE D 2 76 ? 45.118 51.325 31.449 1.00 19.66 242 PHE D O 1
ATOM 4282 N N . LYS D 2 77 ? 45.582 52.051 29.369 1.00 19.46 243 LYS D N 1
ATOM 4283 C CA . LYS D 2 77 ? 44.399 52.880 29.322 1.00 19.50 243 LYS D CA 1
ATOM 4284 C C . LYS D 2 77 ? 43.532 52.625 28.113 1.00 20.40 243 LYS D C 1
ATOM 4285 O O . LYS D 2 77 ? 44.028 52.344 27.018 1.00 20.01 243 LYS D O 1
ATOM 4291 N N . LEU D 2 78 ? 42.231 52.722 28.334 1.00 17.68 244 LEU D N 1
ATOM 4292 C CA . LEU D 2 78 ? 41.252 52.543 27.285 1.00 20.46 244 LEU D CA 1
ATOM 4293 C C . LEU D 2 78 ? 40.572 53.891 27.011 1.00 20.03 244 LEU D C 1
ATOM 4294 O O . LEU D 2 78 ? 40.133 54.576 27.933 1.00 21.54 244 LEU D O 1
ATOM 4299 N N . LEU D 2 79 ? 40.498 54.258 25.740 1.00 17.00 245 LEU D N 1
ATOM 4300 C CA . LEU D 2 79 ? 39.862 55.500 25.331 1.00 22.45 245 LEU D CA 1
ATOM 4301 C C . LEU D 2 79 ? 38.790 55.183 24.296 1.00 23.66 245 LEU D C 1
ATOM 4302 O O . LEU D 2 79 ? 39.094 54.639 23.231 1.00 22.95 245 LEU D O 1
ATOM 4307 N N . MET D 2 80 ? 37.538 55.477 24.634 1.00 19.60 246 MET D N 1
ATOM 4308 C CA . MET D 2 80 ? 36.423 55.309 23.705 1.00 21.24 246 MET D CA 1
ATOM 4309 C C . MET D 2 80 ? 35.345 56.284 24.170 1.00 22.80 246 MET D C 1
ATOM 4310 O O . MET D 2 80 ? 34.826 56.162 25.283 1.00 22.14 246 MET D O 1
ATOM 4315 N N . PHE D 2 81 ? 35.024 57.256 23.318 1.00 27.95 247 PHE D N 1
ATOM 4316 C CA . PHE D 2 81 ? 34.036 58.279 23.658 1.00 30.66 247 PHE D CA 1
ATOM 4317 C C . PHE D 2 81 ? 32.846 57.707 24.385 1.00 30.27 247 PHE D C 1
ATOM 4318 O O . PHE D 2 81 ? 32.248 56.736 23.937 1.00 34.95 247 PHE D O 1
ATOM 4326 N N . PRO D 2 82 ? 32.474 58.312 25.522 1.00 29.85 248 PRO D N 1
ATOM 4327 C CA . PRO D 2 82 ? 33.098 59.484 26.147 1.00 26.11 248 PRO D CA 1
ATOM 4328 C C . PRO D 2 82 ? 34.059 59.127 27.279 1.00 26.68 248 PRO D C 1
ATOM 4329 O O . PRO D 2 82 ? 34.381 59.972 28.116 1.00 26.77 248 PRO D O 1
ATOM 4333 N N . GLU D 2 83 ? 34.530 57.886 27.300 1.00 24.86 249 GLU D N 1
ATOM 4334 C CA . GLU D 2 83 ? 35.398 57.436 28.380 1.00 22.34 249 GLU D CA 1
ATOM 4335 C C . GLU D 2 83 ? 36.903 57.353 28.178 1.00 23.30 249 GLU D C 1
ATOM 4336 O O . GLU D 2 83 ? 37.413 57.190 27.079 1.00 22.13 249 GLU D O 1
ATOM 4342 N N . SER D 2 84 ? 37.585 57.413 29.314 1.00 23.87 250 SER D N 1
ATOM 4343 C CA . SER D 2 84 ? 39.021 57.274 29.424 1.00 23.99 250 SER D CA 1
ATOM 4344 C C . SER D 2 84 ? 39.113 56.479 30.732 1.00 23.86 250 SER D C 1
ATOM 4345 O O . SER D 2 84 ? 38.707 56.970 31.777 1.00 22.07 250 SER D O 1
ATOM 4348 N N . ARG D 2 85 ? 39.608 55.244 30.678 1.00 21.01 251 ARG D N 1
ATOM 4349 C CA . ARG D 2 85 ? 39.682 54.429 31.883 1.00 19.24 251 ARG D CA 1
ATOM 4350 C C . ARG D 2 85 ? 41.045 53.786 31.980 1.00 19.87 251 ARG D C 1
ATOM 4351 O O . ARG D 2 85 ? 41.559 53.265 31.000 1.00 22.21 251 ARG D O 1
ATOM 4359 N N . ILE D 2 86 ? 41.636 53.843 33.163 1.00 20.81 252 ILE D N 1
ATOM 4360 C CA . ILE D 2 86 ? 42.942 53.250 33.385 1.00 19.28 252 ILE D CA 1
ATOM 4361 C C . ILE D 2 86 ? 42.784 51.975 34.212 1.00 19.37 252 ILE D C 1
ATOM 4362 O O . ILE D 2 86 ? 41.950 51.914 35.125 1.00 20.80 252 ILE D O 1
ATOM 4367 N N . PHE D 2 87 ? 43.566 50.958 33.866 1.00 19.76 253 PHE D N 1
ATOM 4368 C CA . PHE D 2 87 ? 43.521 49.673 34.558 1.00 21.70 253 PHE D CA 1
ATOM 4369 C C . PHE D 2 87 ? 44.921 49.194 34.920 1.00 23.46 253 PHE D C 1
ATOM 4370 O O . PHE D 2 87 ? 45.856 49.305 34.127 1.00 22.89 253 PHE D O 1
ATOM 4378 N N . GLN D 2 88 ? 45.050 48.659 36.127 1.00 25.46 254 GLN D N 1
ATOM 4379 C CA . GLN D 2 88 ? 46.323 48.144 36.603 1.00 26.32 254 GLN D CA 1
ATOM 4380 C C . GLN D 2 88 ? 46.295 46.619 36.609 1.00 26.29 254 GLN D C 1
ATOM 4381 O O . GLN D 2 88 ? 45.365 46.015 37.138 1.00 25.96 254 GLN D O 1
ATOM 4387 N N . ALA D 2 89 ? 47.309 46.008 36.010 1.00 29.37 255 ALA D N 1
ATOM 4388 C CA . ALA D 2 89 ? 47.414 44.553 35.980 1.00 32.69 255 ALA D CA 1
ATOM 4389 C C . ALA D 2 89 ? 48.192 44.122 37.228 1.00 34.27 255 ALA D C 1
ATOM 4390 O O . ALA D 2 89 ? 48.919 44.929 37.821 1.00 32.36 255 ALA D O 1
ATOM 4392 N N . GLU D 2 90 ? 48.046 42.862 37.632 1.00 37.58 256 GLU D N 1
ATOM 4393 C CA . GLU D 2 90 ? 48.726 42.388 38.834 1.00 40.00 256 GLU D CA 1
ATOM 4394 C C . GLU D 2 90 ? 50.243 42.524 38.763 1.00 36.08 256 GLU D C 1
ATOM 4395 O O . GLU D 2 90 ? 50.903 42.720 39.781 1.00 37.80 256 GLU D O 1
ATOM 4401 N N . ASN D 2 91 ? 50.795 42.423 37.564 1.00 36.71 257 ASN D N 1
ATOM 4402 C CA . ASN D 2 91 ? 52.237 42.551 37.383 1.00 36.70 257 ASN D CA 1
ATOM 4403 C C . ASN D 2 91 ? 52.544 42.892 35.937 1.00 34.62 257 ASN D C 1
ATOM 4404 O O . ASN D 2 91 ? 51.637 43.003 35.122 1.00 31.42 257 ASN D O 1
ATOM 4409 N N . ALA D 2 92 ? 53.825 43.047 35.619 1.00 35.26 258 ALA D N 1
ATOM 4410 C CA . ALA D 2 92 ? 54.245 43.396 34.266 1.00 33.89 258 ALA D CA 1
ATOM 4411 C C . ALA D 2 92 ? 53.918 42.326 33.228 1.00 36.37 258 ALA D C 1
ATOM 4412 O O . ALA D 2 92 ? 53.622 42.640 32.068 1.00 37.10 258 ALA D O 1
ATOM 4414 N N . LYS D 2 93 ? 53.984 41.062 33.633 1.00 35.59 259 LYS D N 1
ATOM 4415 C CA . LYS D 2 93 ? 53.690 39.979 32.711 1.00 33.71 259 LYS D CA 1
ATOM 4416 C C . LYS D 2 93 ? 52.241 40.045 32.244 1.00 28.21 259 LYS D C 1
ATOM 4417 O O . LYS D 2 93 ? 51.962 39.950 31.051 1.00 30.89 259 LYS D O 1
ATOM 4423 N N . ILE D 2 94 ? 51.323 40.198 33.184 1.00 27.95 260 ILE D N 1
ATOM 4424 C CA . ILE D 2 94 ? 49.906 40.277 32.844 1.00 30.93 260 ILE D CA 1
ATOM 4425 C C . ILE D 2 94 ? 49.620 41.485 31.941 1.00 30.49 260 ILE D C 1
ATOM 4426 O O . ILE D 2 94 ? 48.826 41.392 31.004 1.00 28.59 260 ILE D O 1
ATOM 4431 N N . LYS D 2 95 ? 50.274 42.613 32.216 1.00 28.54 261 LYS D N 1
ATOM 4432 C CA . LYS D 2 95 ? 50.068 43.804 31.405 1.00 27.20 261 LYS D CA 1
ATOM 4433 C C . LYS D 2 95 ? 50.512 43.533 29.987 1.00 27.05 261 LYS D C 1
ATOM 4434 O O . LYS D 2 95 ? 49.800 43.861 29.030 1.00 24.44 261 LYS D O 1
ATOM 4440 N N . ARG D 2 96 ? 51.687 42.920 29.851 1.00 26.39 262 ARG D N 1
ATOM 4441 C CA . ARG D 2 96 ? 52.231 42.605 28.537 1.00 26.34 262 ARG D CA 1
ATOM 4442 C C . ARG D 2 96 ? 51.267 41.722 27.748 1.00 25.76 262 ARG D C 1
ATOM 4443 O O . ARG D 2 96 ? 51.028 41.953 26.565 1.00 28.53 262 ARG D O 1
ATOM 4451 N N . GLU D 2 97 ? 50.711 40.715 28.411 1.00 27.91 263 GLU D N 1
ATOM 4452 C CA . GLU D 2 97 ? 49.775 39.801 27.763 1.00 30.03 263 GLU D CA 1
ATOM 4453 C C . GLU D 2 97 ? 48.509 40.517 27.289 1.00 28.72 263 GLU D C 1
ATOM 4454 O O . GLU D 2 97 ? 48.043 40.284 26.169 1.00 27.44 263 GLU D O 1
ATOM 4460 N N . TRP D 2 98 ? 47.955 41.380 28.138 1.00 27.39 264 TRP D N 1
ATOM 4461 C CA . TRP D 2 98 ? 46.746 42.114 27.771 1.00 25.59 264 TRP D CA 1
ATOM 4462 C C . TRP D 2 98 ? 47.024 42.933 26.530 1.00 26.15 264 TRP D C 1
ATOM 4463 O O . TRP D 2 98 ? 46.259 42.885 25.575 1.00 26.63 264 TRP D O 1
ATOM 4474 N N . LEU D 2 99 ? 48.133 43.673 26.533 1.00 26.74 265 LEU D N 1
ATOM 4475 C CA . LEU D 2 99 ? 48.467 44.508 25.390 1.00 25.79 265 LEU D CA 1
ATOM 4476 C C . LEU D 2 99 ? 48.746 43.694 24.128 1.00 27.79 265 LEU D C 1
ATOM 4477 O O . LEU D 2 99 ? 48.428 44.133 23.017 1.00 27.19 265 LEU D O 1
ATOM 4482 N N . GLU D 2 100 ? 49.331 42.511 24.298 1.00 29.54 266 GLU D N 1
ATOM 4483 C CA . GLU D 2 100 ? 49.633 41.628 23.170 1.00 31.12 266 GLU D CA 1
ATOM 4484 C C . GLU D 2 100 ? 48.356 41.047 22.545 1.00 29.79 266 GLU D C 1
ATOM 4485 O O . GLU D 2 100 ? 48.189 41.071 21.321 1.00 27.65 266 GLU D O 1
ATOM 4491 N N . VAL D 2 101 ? 47.452 40.523 23.370 1.00 28.95 267 VAL D N 1
ATOM 4492 C CA . VAL D 2 101 ? 46.229 39.960 22.817 1.00 30.01 267 VAL D CA 1
ATOM 4493 C C . VAL D 2 101 ? 45.310 41.044 22.275 1.00 29.54 267 VAL D C 1
ATOM 4494 O O . VAL D 2 101 ? 44.651 40.843 21.266 1.00 29.30 267 VAL D O 1
ATOM 4498 N N . LEU D 2 102 ? 45.272 42.203 22.924 1.00 29.23 268 LEU D N 1
ATOM 4499 C CA . LEU D 2 102 ? 44.413 43.270 22.426 1.00 26.97 268 LEU D CA 1
ATOM 4500 C C . LEU D 2 102 ? 44.876 43.653 21.030 1.00 24.75 268 LEU D C 1
ATOM 4501 O O . LEU D 2 102 ? 44.064 43.833 20.121 1.00 25.66 268 LEU D O 1
ATOM 4506 N N . GLU D 2 103 ? 46.189 43.765 20.855 1.00 26.63 269 GLU D N 1
ATOM 4507 C CA . GLU D 2 103 ? 46.745 44.135 19.558 1.00 28.82 269 GLU D CA 1
ATOM 4508 C C . GLU D 2 103 ? 46.538 43.028 18.514 1.00 30.32 269 GLU D C 1
ATOM 4509 O O . GLU D 2 103 ? 46.109 43.298 17.390 1.00 31.29 269 GLU D O 1
ATOM 4515 N N . GLU D 2 104 ? 46.835 41.789 18.886 1.00 28.94 270 GLU D N 1
ATOM 4516 C CA . GLU D 2 104 ? 46.668 40.683 17.946 1.00 33.43 270 GLU D CA 1
ATOM 4517 C C . GLU D 2 104 ? 45.211 40.462 17.527 1.00 31.57 270 GLU D C 1
ATOM 4518 O O . GLU D 2 104 ? 44.934 40.273 16.337 1.00 31.69 270 GLU D O 1
ATOM 4524 N N . THR D 2 105 ? 44.276 40.502 18.477 1.00 28.68 271 THR D N 1
ATOM 4525 C CA . THR D 2 105 ? 42.882 40.280 18.105 1.00 29.76 271 THR D CA 1
ATOM 4526 C C . THR D 2 105 ? 42.404 41.428 17.206 1.00 31.19 271 THR D C 1
ATOM 4527 O O . THR D 2 105 ? 41.630 41.205 16.267 1.00 27.87 271 THR D O 1
ATOM 4531 N N . LYS D 2 106 ? 42.891 42.647 17.456 1.00 28.65 272 LYS D N 1
ATOM 4532 C CA . LYS D 2 106 ? 42.508 43.770 16.609 1.00 31.62 272 LYS D CA 1
ATOM 4533 C C . LYS D 2 106 ? 43.094 43.539 15.220 1.00 32.68 272 LYS D C 1
ATOM 4534 O O . LYS D 2 106 ? 42.445 43.783 14.209 1.00 33.06 272 LYS D O 1
ATOM 4540 N N . ARG D 2 107 ? 44.332 43.071 15.182 1.00 36.23 273 ARG D N 1
ATOM 4541 C CA . ARG D 2 107 ? 45.007 42.806 13.918 1.00 42.41 273 ARG D CA 1
ATOM 4542 C C . ARG D 2 107 ? 44.215 41.772 13.113 1.00 41.86 273 ARG D C 1
ATOM 4543 O O . ARG D 2 107 ? 43.977 41.959 11.922 1.00 39.26 273 ARG D O 1
ATOM 4551 N N . ALA D 2 108 ? 43.810 40.690 13.778 1.00 42.85 274 ALA D N 1
ATOM 4552 C CA . ALA D 2 108 ? 43.039 39.619 13.146 1.00 44.05 274 ALA D CA 1
ATOM 4553 C C . ALA D 2 108 ? 41.704 40.136 12.628 1.00 49.20 274 ALA D C 1
ATOM 4554 O O . ALA D 2 108 ? 41.193 39.664 11.615 1.00 49.46 274 ALA D O 1
ATOM 4556 N N . LEU D 2 109 ? 41.137 41.104 13.335 1.00 52.56 275 LEU D N 1
ATOM 4557 C CA . LEU D 2 109 ? 39.863 41.689 12.947 1.00 57.00 275 LEU D CA 1
ATOM 4558 C C . LEU D 2 109 ? 40.038 42.355 11.588 1.00 61.59 275 LEU D C 1
ATOM 4559 O O . LEU D 2 109 ? 39.151 42.309 10.734 1.00 61.65 275 LEU D O 1
ATOM 4564 N N . SER D 2 110 ? 41.207 42.957 11.398 1.00 66.87 276 SER D N 1
ATOM 4565 C CA . SER D 2 110 ? 41.540 43.654 10.162 1.00 70.95 276 SER D CA 1
ATOM 4566 C C . SER D 2 110 ? 41.712 42.699 8.982 1.00 74.38 276 SER D C 1
ATOM 4567 O O . SER D 2 110 ? 41.037 42.842 7.961 1.00 74.39 276 SER D O 1
ATOM 4570 N N . ASP D 2 111 ? 42.614 41.729 9.118 1.00 78.59 277 ASP D N 1
ATOM 4571 C CA . ASP D 2 111 ? 42.847 40.767 8.044 1.00 83.04 277 ASP D CA 1
ATOM 4572 C C . ASP D 2 111 ? 41.647 39.837 7.885 1.00 85.66 277 ASP D C 1
ATOM 4573 O O . ASP D 2 111 ? 41.713 38.823 7.187 1.00 86.59 277 ASP D O 1
ATOM 4578 N N . LYS D 2 112 ? 40.549 40.200 8.542 1.00 88.19 278 LYS D N 1
ATOM 4579 C CA . LYS D 2 112 ? 39.308 39.435 8.486 1.00 90.33 278 LYS D CA 1
ATOM 4580 C C . LYS D 2 112 ? 38.288 40.238 7.684 1.00 91.06 278 LYS D C 1
ATOM 4581 O O . LYS D 2 112 ? 37.356 39.681 7.104 1.00 91.51 278 LYS D O 1
ATOM 4587 N N . ARG D 2 113 ? 38.476 41.554 7.659 1.00 91.73 279 ARG D N 1
ATOM 4588 C CA . ARG D 2 113 ? 37.581 42.447 6.935 1.00 92.25 279 ARG D CA 1
ATOM 4589 C C . ARG D 2 113 ? 38.133 42.781 5.552 1.00 92.48 279 ARG D C 1
ATOM 4590 O O . ARG D 2 113 ? 37.424 42.509 4.559 1.00 92.54 279 ARG D O 1
#

Radius of gyration: 33.28 Å; Cα contacts (8 Å, |Δi|>4): 1137; chains: 4; bounding box: 81×86×49 Å

Nearest PDB structures (foldseek):
  1zc3-assembly2_C  TM=1.004E+00  e=3.832E-35  Homo sapiens
  8fji-assembly1_B  TM=9.798E-01  e=2.641E-31  Homo sapiens
  1u90-assembly2_B  TM=9.733E-01  e=1.715E-30  Saguinus oedipus
  3pit-assembly1_A  TM=9.709E-01  e=1.657E-22  Mus musculus
  5wds-assembly1_A  TM=9.482E-01  e=7.162E-23  Choanoflagellata

GO terms:
  GO:0032154 cleavage furrow (C, IDA)
  GO:0005739 mitochondrion (C, IDA)
  GO:0005886 plasma membrane (C, IDA)
  GO:0009986 cell surface (C, IDA)
  GO:0030139 endocytic vesicle (C, IDA)
  GO:0031755 Edg-2 lysophosphatidic acid receptor binding (F, IDA)
  GO:0017157 regulation of exocytosis (P, IDA)
  GO:0051665 membrane raft localization (P, IDA)
  GO:0005886 plasma membrane (C, EXP)
  GO:0003924 GTPase activity (F, IMP)
  GO:0007265 Ras protein signal transduction (P, IMP)
  GO:0090141 positive regulation of mitochondrial fission (P, IMP)
  GO:0070585 protein localization to mitochondrion (P, IMP)
  GO:0005515 protein binding (F, IPI)
  GO:0005525 GTP binding (F, TAS)
  GO:0006935 chemotaxis (P, TAS)
  GO:0007165 signal transduction (P, TAS)
  GO:0045742 positive regulation of epidermal growth factor receptor signaling pathway (P, IGI)
  GO:0031623 receptor internalization (P, IGI)
  GO:0030659 cytoplasmic vesicle membrane (C, TAS)

Sequence (564 aa):
SLALHKVIMVGSGGVGKSALTLQFMYDEFVEDYEPTKADSYRKKVVLDGEEVQIDILDTAGLEDYAAIRDNYFRSGEGFLCVFSITEMESFAATADFREQILRVKEDENVPFLLVGNKSDLEDKRQVSVEEAKNRAEQWNVNYVETSAKTRANVDKVFFDLMREIRARKMEDSGQYLVYNGDLVEYEADHMAQLQRVHGFLMNDCLLVATWLPQRRGMYRYNALYPLDRLAVVNVKDNPPMKDMFKLLMFPESRIFQAENAKIKREWLEVLEETKRALSDKRSLALHKVIMVGSGGVGKSALTLQFMYDEFVEDYEPTKADSYRKKVVLDGEEVQIDILDTAGLEDYAAIRDNYFRSGEGFLCVFSITEMESFAATADFREQILRVKEDENVPFLLVGNKSDLEDKRQVSVEEAKNRAEQWNVNYVETSAKTRANVDKVFFDLMREIRARKMEDSGQYLVYNGDLVEYEADHMAQLQRVHGFLMNDCLLVATWLPQRRGMYRYNALYPLDRLAVVNVKDNPPMKDMFKLLMFPESRIFQAENAKIKREWLEVLEETKRALSDKR

Organism: Homo sapiens (NCBI:txid9606)

B-factor: mean 36.16, std 15.13, range [14.63, 97.27]

CATH classification: 3.40.50.300

Foldseek 3Di:
DAAEAEEEEAFAAPLCSVLLVCCVVPVDHDPDDDFFAKDKDKDWDQFPNGTHMYIYIGHGNDDPDLVVVLVRLLVHQAYEQTAEQLDVVRVVVSVVVVVSNCVSNVDLLRQYEYEHEPVVVVVRGPHDPVNQQVVQVVSVHYYDYAYSPVGRCSVVVRSVSRVSSVVCVVPVD/DKDWQDKDKWWKADPPVRHTDGIWMWTDILFKIKIKAWAQDPPDTDIDIDIGGLVQKDKADDDDDVSDDQKIWIDHPPDIMIIHDPHVVVSVVVVVSSVVSSVVVVVVD/DAAEAEEEEAWAAPQCLVLLVCCVVPVDHDPDDDFFAWDKDKDWDAFPNGTHMYIYIGHGNDDPDLVVVLVRLLPHQAYEQTGEQLDVVRVVCSVVVLVSNCVSNVDLLGLYEHEHEPVVPVVRGPHDPVRSQVVCVVSVHYYYYAYSPVGRCSVVVRSVSRVSSVVCVVVVD/DKDWQDKDKWWKADPPVRHTDGIWMWTDMLFKIKIKAFCCDPPDRDIDIDIGGLVQKDKADDDDDVSDDQKIWIDHPPDIMIIHDPHVVRSVVVVVSSVVSSVVVVVVD

InterPro domains:
  IPR001806 Small GTPase [PF00071] (16-176)
  IPR001806 Small GTPase [PS51421] (10-206)
  IPR001806 Small GTPase [SM00174] (17-178)
  IPR005225 Small GTP-binding domain [TIGR00231] (16-168)
  IPR020849 Small GTPase, Ras-type [PTHR24070] (15-193)
  IPR027417 P-loop containing nucleoside triphosphate hydrolase [G3DSA:3.40.50.300] (8-184)
  IPR027417 P-loop containing nucleoside triphosphate hydrolase [SSF52540] (15-190)

Solvent-accessible surface area: 27439 Å² total; per-residue (Å²): 147,83,47,26,4,50,1,3,1,5,2,24,36,28,3,13,14,31,26,0,0,45,8,10,12,108,103,90,69,96,137,100,147,132,106,26,73,3,25,5,16,25,75,116,14,94,3,81,68,114,106,8,35,0,9,0,6,1,7,35,18,140,48,124,35,61,39,0,47,17,10,8,9,82,35,1,53,0,0,0,0,0,0,3,0,27,58,65,134,4,12,60,33,0,50,72,33,20,108,28,0,35,115,15,54,152,41,127,100,9,9,3,2,0,0,0,3,64,26,56,53,96,125,116,57,100,0,44,55,127,67,0,112,83,52,0,124,133,40,128,20,91,34,10,33,0,0,4,108,86,77,45,64,0,60,98,0,0,45,40,0,0,89,50,2,75,46,50,69,141,115,100,130,105,14,124,43,35,43,46,17,68,9,40,11,28,62,7,51,128,21,52,122,81,47,135,0,8,1,3,0,0,39,33,0,4,0,3,10,4,96,59,108,110,233,221,56,93,115,94,75,29,10,21,4,8,5,40,106,4,0,9,0,50,8,98,68,45,131,80,9,126,12,1,2,16,3,4,24,133,111,47,53,15,2,0,48,2,153,51,58,112,36,22,131,66,1,33,109,24,2,68,117,10,20,149,52,26,38,94,185,176,147,76,42,24,4,47,0,3,0,0,0,22,43,35,0,13,13,17,26,0,0,40,12,6,16,78,104,100,71,82,140,103,150,80,109,28,71,2,36,5,22,23,72,118,18,92,4,87,77,101,93,3,35,0,10,0,3,1,1,25,13,143,26,118,27,66,38,1,11,20,9,4,1,88,35,1,51,0,0,0,0,0,0,2,0,27,62,68,125,0,2,56,27,0,47,81,20,18,111,42,0,30,130,18,57,160,42,122,98,7,9,8,6,0,0,0,2,60,29,55,75,97,151,146,62,106,0,42,55,131,75,0,101,94,55,0,120,138,37,127,25,103,35,11,33,0,0,3,109,88,66,44,66,0,62,100,0,0,46,42,0,0,85,92,2,72,53,66,62,140,101,98,144,108,14,122,46,38,45,46,17,57,8,14,15,29,63,8,50,137,22,51,121,88,34,138,0,17,1,6,0,0,26,28,0,4,0,4,6,5,112,79,82,96,232,237,41,121,120,81,82,26,10,25,7,7,4,30,108,4,0,9,0,35,4,68,83,43,134,80,8,114,10,1,2,17,3,5,11,140,112,48,52,13,2,1,45,3,158,55,61,109,40,22,129,56,1,34,100,32,2,74,97,10,21,131,43,7,35,99,146,184